Protein 2W43 (pdb70)

CATH classification: 3.40.50.1000 (+1 more: 1.10.150.240)

Radius of gyration: 22.73 Å; Cα contacts (8 Å, |Δi|>4): 755; chains: 2; bounding box: 40×70×46 Å

B-factor: mean 22.48, std 9.91, range [8.39, 70.78]

Organism: Sulfurisphaera tokodaii (strain DSM 16993 / JCM 10545 / NBRC 100140 / 7) (NCBI:txid273063)

InterPro domains:
  IPR006328 L-2-Haloacid dehalogenase [TIGR01428] (3-173)
  IPR006328 L-2-Haloacid dehalogenase [cd02588] (3-195)
  IPR006439 HAD hydrolase, subfamily IA [PR00413] (1-12)
  IPR006439 HAD hydrolase, subfamily IA [PR00413] (115-131)
  IPR006439 HAD hydrolase, subfamily IA [PR00413] (158-171)
  IPR006439 HAD hydrolase, subfamily IA [TIGR01493] (16-161)
  IPR006439 HAD hydrolase, subfamily IA [TIGR01549] (5-163)
  IPR023198 Phosphoglycolate phosphatase-like, domain 2 [G3DSA:1.10.150.240] (20-71)
  IPR023214 HAD superfamily [G3DSA:3.40.50.1000] (72-192)
  IPR036412 HAD-like superfamily [SSF56784] (4-197)
  IPR041492 Haloacid dehalogenase-like hydrolase [PF13419] (6-169)
  IPR051540 S-2-haloalkanoic acid dehalogenase [PTHR43316] (3-197)

Structure (mmCIF, N/CA/C/O backbone):
data_2W43
#
_entry.id   2W43
#
_cell.length_a   69.796
_cell.length_b   71.889
_cell.length_c   85.601
_cell.angle_alpha   90.00
_cell.angle_beta   90.00
_cell.angle_gamma   90.00
#
_symmetry.space_group_name_H-M   'P 21 21 21'
#
loop_
_entity.id
_entity.type
_entity.pdbx_description
1 polymer 'HYPOTHETICAL 2-HALOALKANOIC ACID DEHALOGENASE'
2 non-polymer 'PHOSPHATE ION'
3 non-polymer '2-(N-MORPHOLINO)-ETHANESULFONIC ACID'
4 water water
#
loop_
_atom_site.group_PDB
_atom_site.id
_atom_site.type_symbol
_atom_site.label_atom_id
_atom_site.label_alt_id
_atom_site.label_comp_id
_atom_site.label_asym_id
_atom_site.label_entity_id
_atom_site.label_seq_id
_atom_site.pdbx_PDB_ins_code
_atom_site.Cartn_x
_atom_site.Cartn_y
_atom_site.Cartn_z
_atom_site.occupancy
_atom_site.B_iso_or_equiv
_atom_site.auth_seq_id
_atom_site.auth_comp_id
_atom_site.auth_asym_id
_atom_site.auth_atom_id
_atom_site.pdbx_PDB_model_num
ATOM 1 N N . MET A 1 1 ? -9.273 -26.608 -19.063 1.00 36.37 1 MET A N 1
ATOM 2 C CA A MET A 1 1 ? -9.472 -26.236 -17.646 0.50 35.88 1 MET A CA 1
ATOM 3 C CA B MET A 1 1 ? -9.480 -26.244 -17.654 0.50 35.76 1 MET A CA 1
ATOM 4 C C . MET A 1 1 ? -9.947 -24.789 -17.589 1.00 34.27 1 MET A C 1
ATOM 5 O O . MET A 1 1 ? -9.360 -23.903 -18.217 1.00 34.25 1 MET A O 1
ATOM 14 N N . ILE A 1 2 ? -11.016 -24.555 -16.841 1.00 27.56 2 ILE A N 1
ATOM 15 C CA . ILE A 1 2 ? -11.570 -23.219 -16.729 1.00 22.36 2 ILE A CA 1
ATOM 16 C C . ILE A 1 2 ? -11.812 -22.946 -15.267 1.00 20.43 2 ILE A C 1
ATOM 17 O O . ILE A 1 2 ? -12.376 -23.785 -14.557 1.00 19.89 2 ILE A O 1
ATOM 22 N N . ILE A 1 3 ? -11.343 -21.774 -14.833 1.00 16.25 3 ILE A N 1
ATOM 23 C CA . ILE A 1 3 ? -11.495 -21.338 -13.453 1.00 14.84 3 ILE A CA 1
ATOM 24 C C . ILE A 1 3 ? -12.473 -20.171 -13.442 1.00 15.48 3 ILE A C 1
ATOM 25 O O . ILE A 1 3 ? -12.294 -19.191 -14.182 1.00 16.75 3 ILE A O 1
ATOM 30 N N . LEU A 1 4 ? -13.506 -20.300 -12.617 1.00 14.57 4 LEU A N 1
ATOM 31 C CA . LEU A 1 4 ? -14.542 -19.286 -12.497 1.00 14.94 4 LEU A CA 1
ATOM 32 C C . LEU A 1 4 ? -14.572 -18.744 -11.077 1.00 16.15 4 LEU A C 1
ATOM 33 O O . LEU A 1 4 ? -14.621 -19.517 -10.130 1.00 16.66 4 LEU A O 1
ATOM 38 N N . ALA A 1 5 ? -14.553 -17.423 -10.939 1.00 10.82 5 ALA A N 1
ATOM 39 C CA . ALA A 1 5 ? -14.704 -16.803 -9.626 1.00 12.40 5 ALA A CA 1
ATOM 40 C C . ALA A 1 5 ? -15.993 -16.005 -9.666 1.00 14.19 5 ALA A C 1
ATOM 41 O O . ALA A 1 5 ? -16.103 -15.021 -10.412 1.00 15.35 5 ALA A O 1
ATOM 43 N N . PHE A 1 6 ? -16.965 -16.433 -8.872 1.00 12.25 6 PHE A N 1
ATOM 44 C CA . PHE A 1 6 ? -18.291 -15.829 -8.868 1.00 12.52 6 PHE A CA 1
ATOM 45 C C . PHE A 1 6 ? -18.399 -14.712 -7.872 1.00 13.54 6 PHE A C 1
ATOM 46 O O . PHE A 1 6 ? -18.113 -14.902 -6.701 1.00 12.45 6 PHE A O 1
ATOM 54 N N . ASP A 1 7 ? -18.818 -13.542 -8.348 1.00 11.70 7 ASP A N 1
ATOM 55 C CA . ASP A 1 7 ? -19.348 -12.499 -7.464 1.00 13.13 7 ASP A CA 1
ATOM 56 C C . ASP A 1 7 ? -20.585 -13.095 -6.752 1.00 13.58 7 ASP A C 1
ATOM 57 O O . ASP A 1 7 ? -21.223 -14.014 -7.283 1.00 14.54 7 ASP A O 1
ATOM 62 N N . ILE A 1 8 ? -20.933 -12.568 -5.578 1.00 12.60 8 ILE A N 1
ATOM 63 C CA . ILE A 1 8 ? -22.014 -13.161 -4.798 1.00 11.87 8 ILE A CA 1
ATOM 64 C C . ILE A 1 8 ? -23.262 -12.288 -4.733 1.00 12.81 8 ILE A C 1
ATOM 65 O O . ILE A 1 8 ? -24.320 -12.690 -5.224 1.00 14.02 8 ILE A O 1
ATOM 70 N N . PHE A 1 9 ? -23.167 -11.108 -4.121 1.00 12.66 9 PHE A N 1
ATOM 71 C CA . PHE A 1 9 ? -24.355 -10.288 -3.923 1.00 12.45 9 PHE A CA 1
ATOM 72 C C . PHE A 1 9 ? -24.774 -9.614 -5.244 1.00 13.52 9 PHE A C 1
ATOM 73 O O . PHE A 1 9 ? -24.082 -8.739 -5.759 1.00 16.43 9 PHE A O 1
ATOM 81 N N . GLY A 1 10 ? -25.930 -10.031 -5.760 1.00 14.34 10 GLY A N 1
ATOM 82 C CA . GLY A 1 10 ? -26.475 -9.525 -7.014 1.00 15.87 10 GLY A CA 1
ATOM 83 C C . GLY A 1 10 ? -26.159 -10.399 -8.206 1.00 17.01 10 GLY A C 1
ATOM 84 O O . GLY A 1 10 ? -26.671 -10.147 -9.313 1.00 17.90 10 GLY A O 1
ATOM 85 N N . THR A 1 11 ? -25.312 -11.412 -7.990 1.00 13.11 11 THR A N 1
ATOM 86 C CA . THR A 1 11 ? -24.943 -12.355 -9.043 1.00 12.40 11 THR A CA 1
ATOM 87 C C . THR A 1 11 ? -25.483 -13.734 -8.735 1.00 14.84 11 THR A C 1
ATOM 88 O O . THR A 1 11 ? -26.209 -14.309 -9.555 1.00 14.94 11 THR A O 1
ATOM 92 N N . VAL A 1 12 ? -25.130 -14.260 -7.565 1.00 11.24 12 VAL A N 1
ATOM 93 C CA . VAL A 1 12 ? -25.681 -15.549 -7.096 1.00 12.14 12 VAL A CA 1
ATOM 94 C C . VAL A 1 12 ? -26.938 -15.262 -6.269 1.00 15.95 12 VAL A C 1
ATOM 95 O O . VAL A 1 12 ? -27.985 -15.894 -6.466 1.00 13.84 12 VAL A O 1
ATOM 99 N N . LEU A 1 13 ? -26.821 -14.313 -5.334 1.00 12.85 13 LEU A N 1
ATOM 100 C CA . LEU A 1 13 ? -27.957 -13.926 -4.484 1.00 13.68 13 LEU A CA 1
ATOM 101 C C . LEU A 1 13 ? -28.725 -12.742 -5.042 1.00 15.22 13 LEU A C 1
ATOM 102 O O . LEU A 1 13 ? -28.133 -11.750 -5.493 1.00 16.11 13 LEU A O 1
ATOM 107 N N . ASP A 1 14 ? -30.056 -12.831 -4.980 1.00 14.00 14 ASP A N 1
ATOM 108 C CA . ASP A 1 14 ? -30.897 -11.776 -5.523 1.00 15.33 14 ASP A CA 1
ATOM 109 C C . ASP A 1 14 ? -31.139 -10.741 -4.431 1.00 15.84 14 ASP A C 1
ATOM 110 O O . ASP A 1 14 ? -31.720 -11.066 -3.408 1.00 15.79 14 ASP A O 1
ATOM 115 N N . THR A 1 15 ? -30.692 -9.506 -4.638 1.00 14.42 15 THR A N 1
ATOM 116 C CA . THR A 1 15 ? -30.811 -8.519 -3.565 1.00 16.42 15 THR A CA 1
ATOM 117 C C . THR A 1 15 ? -32.076 -7.684 -3.699 1.00 17.72 15 THR A C 1
ATOM 118 O O . THR A 1 15 ? -32.237 -6.687 -3.003 1.00 17.17 15 THR A O 1
ATOM 122 N N . SER A 1 16 ? -32.977 -8.085 -4.596 1.00 17.70 16 SER A N 1
ATOM 123 C CA A SER A 1 16 ? -34.188 -7.291 -4.820 0.50 19.17 16 SER A CA 1
ATOM 124 C CA B SER A 1 16 ? -34.227 -7.341 -4.821 0.50 18.67 16 SER A CA 1
ATOM 125 C C . SER A 1 16 ? -35.109 -7.232 -3.602 1.00 18.36 16 SER A C 1
ATOM 126 O O . SER A 1 16 ? -35.951 -6.333 -3.520 1.00 21.43 16 SER A O 1
ATOM 131 N N . THR A 1 17 ? -34.947 -8.176 -2.669 1.00 15.66 17 THR A N 1
ATOM 132 C CA . THR A 1 17 ? -35.800 -8.298 -1.490 1.00 17.34 17 THR A CA 1
ATOM 133 C C . THR A 1 17 ? -35.414 -7.385 -0.298 1.00 16.21 17 THR A C 1
ATOM 134 O O . THR A 1 17 ? -36.124 -7.330 0.720 1.00 18.98 17 THR A O 1
ATOM 138 N N . VAL A 1 18 ? -34.302 -6.666 -0.431 1.00 13.63 18 VAL A N 1
ATOM 139 C CA . VAL A 1 18 ? -33.938 -5.642 0.570 1.00 14.12 18 VAL A CA 1
ATOM 140 C C . VAL A 1 18 ? -34.102 -4.233 0.014 1.00 15.82 18 VAL A C 1
ATOM 141 O O . VAL A 1 18 ? -34.332 -4.040 -1.196 1.00 17.03 18 VAL A O 1
ATOM 145 N N . ILE A 1 19 ? -33.989 -3.236 0.884 1.00 14.34 19 ILE A N 1
ATOM 146 C CA . ILE A 1 19 ? -34.266 -1.845 0.474 1.00 13.04 19 ILE A CA 1
ATOM 147 C C . ILE A 1 19 ? -33.168 -1.422 -0.508 1.00 14.71 19 ILE A C 1
ATOM 148 O O . ILE A 1 19 ? -31.970 -1.452 -0.188 1.00 15.45 19 ILE A O 1
ATOM 153 N N . GLN A 1 20 ? -33.558 -1.044 -1.722 1.00 15.57 20 GLN A N 1
ATOM 154 C CA A GLN A 1 20 ? -32.557 -0.734 -2.741 0.70 15.04 20 GLN A CA 1
ATOM 155 C CA B GLN A 1 20 ? -32.568 -0.725 -2.767 0.30 14.88 20 GLN A CA 1
ATOM 156 C C . GLN A 1 20 ? -31.647 0.408 -2.346 1.00 15.24 20 GLN A C 1
ATOM 157 O O . GLN A 1 20 ? -30.445 0.370 -2.632 1.00 18.06 20 GLN A O 1
ATOM 168 N N . GLU A 1 21 ? -32.195 1.410 -1.670 1.00 15.33 21 GLU A N 1
ATOM 169 C CA . GLU A 1 21 ? -31.368 2.559 -1.257 1.00 15.64 21 GLU A CA 1
ATOM 170 C C . GLU A 1 21 ? -30.270 2.125 -0.294 1.00 15.17 21 GLU A C 1
ATOM 171 O O . GLU A 1 21 ? -29.188 2.714 -0.272 1.00 15.75 21 GLU A O 1
ATOM 177 N N . PHE A 1 22 ? -30.569 1.107 0.513 1.00 15.36 22 PHE A N 1
ATOM 178 C CA . PHE A 1 22 ? -29.582 0.514 1.426 1.00 14.39 22 PHE A CA 1
ATOM 179 C C . PHE A 1 22 ? -28.531 -0.265 0.620 1.00 15.25 22 PHE A C 1
ATOM 180 O O . PHE A 1 22 ? -27.332 -0.124 0.858 1.00 13.94 22 PHE A O 1
ATOM 188 N N . ARG A 1 23 ? -28.958 -1.105 -0.318 1.00 13.96 23 ARG A N 1
ATOM 189 C CA . ARG A 1 23 ? -27.946 -1.790 -1.153 1.00 15.30 23 ARG A CA 1
ATOM 190 C C . ARG A 1 23 ? -27.022 -0.780 -1.876 1.00 15.69 23 ARG A C 1
ATOM 191 O O . ARG A 1 23 ? -25.773 -0.953 -1.913 1.00 15.05 23 ARG A O 1
ATOM 199 N N . ASN A 1 24 ? -27.601 0.288 -2.412 1.00 16.44 24 ASN A N 1
ATOM 200 C CA . ASN A 1 24 ? -26.765 1.323 -3.039 1.00 15.94 24 ASN A CA 1
ATOM 201 C C . ASN A 1 24 ? -25.793 2.002 -2.068 1.00 15.49 24 ASN A C 1
ATOM 202 O O . ASN A 1 24 ? -24.612 2.230 -2.401 1.00 16.02 24 ASN A O 1
ATOM 207 N N . LYS A 1 25 ? -26.261 2.327 -0.872 1.00 14.08 25 LYS A N 1
ATOM 208 C CA . LYS A 1 25 ? -25.419 3.036 0.100 1.00 13.31 25 LYS A CA 1
ATOM 209 C C . LYS A 1 25 ? -24.289 2.111 0.589 1.00 14.51 25 LYS A C 1
ATOM 210 O O . LYS A 1 25 ? -23.158 2.555 0.817 1.00 14.46 25 LYS A O 1
ATOM 216 N N . GLN A 1 26 ? -24.612 0.822 0.763 1.00 12.79 26 GLN A N 1
ATOM 217 C CA . GLN A 1 26 ? -23.615 -0.188 1.192 1.00 11.83 26 GLN A CA 1
ATOM 218 C C . GLN A 1 26 ? -22.486 -0.249 0.167 1.00 12.72 26 GLN A C 1
ATOM 219 O O . GLN A 1 26 ? -21.301 -0.168 0.510 1.00 14.00 26 GLN A O 1
ATOM 225 N N . LEU A 1 27 ? -22.856 -0.304 -1.113 1.00 12.09 27 LEU A N 1
ATOM 226 C CA A LEU A 1 27 ? -21.863 -0.354 -2.172 0.60 13.89 27 LEU A CA 1
ATOM 227 C CA B LEU A 1 27 ? -21.841 -0.356 -2.170 0.40 13.25 27 LEU A CA 1
ATOM 228 C C . LEU A 1 27 ? -21.032 0.920 -2.201 1.00 13.12 27 LEU A C 1
ATOM 229 O O . LEU A 1 27 ? -19.783 0.889 -2.235 1.00 13.91 27 LEU A O 1
ATOM 238 N N A GLU A 1 28 ? -21.712 2.062 -2.198 0.50 13.48 28 GLU A N 1
ATOM 239 N N B GLU A 1 28 ? -21.730 2.049 -2.192 0.50 13.32 28 GLU A N 1
ATOM 240 C CA A GLU A 1 28 ? -20.992 3.345 -2.200 0.50 14.18 28 GLU A CA 1
ATOM 241 C CA B GLU A 1 28 ? -21.034 3.333 -2.184 0.50 14.46 28 GLU A CA 1
ATOM 242 C C A GLU A 1 28 ? -19.984 3.457 -1.051 0.50 13.85 28 GLU A C 1
ATOM 243 C C B GLU A 1 28 ? -19.987 3.412 -1.070 0.50 13.79 28 GLU A C 1
ATOM 244 O O A GLU A 1 28 ? -18.874 3.972 -1.236 0.50 15.82 28 GLU A O 1
ATOM 245 O O B GLU A 1 28 ? -18.856 3.858 -1.300 0.50 15.57 28 GLU A O 1
ATOM 256 N N . TYR A 1 29 ? -20.358 2.971 0.131 1.00 13.99 29 TYR A N 1
ATOM 257 C CA . TYR A 1 29 ? -19.480 3.080 1.267 1.00 14.62 29 TYR A CA 1
ATOM 258 C C . TYR A 1 29 ? -18.244 2.206 1.026 1.00 14.72 29 TYR A C 1
ATOM 259 O O . TYR A 1 29 ? -17.132 2.613 1.365 1.00 15.35 29 TYR A O 1
ATOM 268 N N . THR A 1 30 ? -18.420 1.007 0.453 1.00 13.68 30 THR A N 1
ATOM 269 C CA . THR A 1 30 ? -17.204 0.181 0.149 1.00 12.91 30 THR A CA 1
ATOM 270 C C . THR A 1 30 ? -16.221 0.981 -0.726 1.00 11.61 30 THR A C 1
ATOM 271 O O . THR A 1 30 ? -14.983 0.938 -0.528 1.00 14.00 30 THR A O 1
ATOM 275 N N . TRP A 1 31 ? -16.757 1.716 -1.695 1.00 12.49 31 TRP A N 1
ATOM 276 C CA . TRP A 1 31 ? -15.916 2.497 -2.607 1.00 11.74 31 TRP A CA 1
ATOM 277 C C . TRP A 1 31 ? -15.227 3.666 -1.894 1.00 12.50 31 TRP A C 1
ATOM 278 O O . TRP A 1 31 ? -14.022 3.911 -2.065 1.00 12.70 31 TRP A O 1
ATOM 289 N N . LEU A 1 32 ? -16.002 4.414 -1.114 1.00 12.04 32 LEU A N 1
ATOM 290 C CA . LEU A 1 32 ? -15.451 5.592 -0.445 1.00 11.18 32 LEU A CA 1
ATOM 291 C C . LEU A 1 32 ? -14.388 5.184 0.565 1.00 12.33 32 LEU A C 1
ATOM 292 O O . LEU A 1 32 ? -13.333 5.815 0.640 1.00 15.55 32 LEU A O 1
ATOM 297 N N . LEU A 1 33 ? -14.635 4.103 1.306 1.00 12.51 33 LEU A N 1
ATOM 298 C CA . LEU A 1 33 ? -13.607 3.617 2.239 1.00 14.99 33 LEU A CA 1
ATOM 299 C C . LEU A 1 33 ? -12.326 3.289 1.503 1.00 15.49 33 LEU A C 1
ATOM 300 O O . LEU A 1 33 ? -11.225 3.646 1.934 1.00 15.41 33 LEU A O 1
ATOM 305 N N . THR A 1 34 ? -12.468 2.570 0.399 1.00 14.41 34 THR A N 1
ATOM 306 C CA . THR A 1 34 ? -11.310 2.148 -0.387 1.00 14.10 34 THR A CA 1
ATOM 307 C C . THR A 1 34 ? -10.495 3.355 -0.863 1.00 16.09 34 THR A C 1
ATOM 308 O O . THR A 1 34 ? -9.266 3.358 -0.769 1.00 17.31 34 THR A O 1
ATOM 312 N N . ILE A 1 35 ? -11.182 4.370 -1.388 1.00 12.76 35 ILE A N 1
ATOM 313 C CA . ILE A 1 35 ? -10.492 5.581 -1.865 1.00 13.68 35 ILE A CA 1
ATOM 314 C C . ILE A 1 35 ? -9.796 6.287 -0.701 1.00 15.99 35 ILE A C 1
ATOM 315 O O . ILE A 1 35 ? -8.645 6.759 -0.846 1.00 16.58 35 ILE A O 1
ATOM 320 N N . MET A 1 36 ? -10.477 6.370 0.446 1.00 14.47 36 MET A N 1
ATOM 321 C CA . MET A 1 36 ? -9.901 7.030 1.619 1.00 15.13 36 MET A CA 1
ATOM 322 C C . MET A 1 36 ? -8.725 6.284 2.257 1.00 18.33 36 MET A C 1
ATOM 323 O O . MET A 1 36 ? -8.025 6.839 3.105 1.00 18.60 36 MET A O 1
ATOM 328 N N . GLY A 1 37 ? -8.542 5.016 1.875 1.00 17.18 37 GLY A N 1
ATOM 329 C CA . GLY A 1 37 ? -7.468 4.203 2.465 1.00 18.01 37 GLY A CA 1
ATOM 330 C C . GLY A 1 37 ? -7.843 3.695 3.835 1.00 19.01 37 GLY A C 1
ATOM 331 O O . GLY A 1 37 ? -6.963 3.378 4.658 1.00 21.20 37 GLY A O 1
ATOM 332 N N . LYS A 1 38 ? -9.150 3.567 4.062 1.00 18.50 38 LYS A N 1
ATOM 333 C CA . LYS A 1 38 ? -9.697 3.167 5.342 1.00 17.25 38 LYS A CA 1
ATOM 334 C C . LYS A 1 38 ? -10.429 1.833 5.177 1.00 17.96 38 LYS A C 1
ATOM 335 O O . LYS A 1 38 ? -10.913 1.500 4.081 1.00 17.27 38 LYS A O 1
ATOM 341 N N . TYR A 1 39 ? -10.508 1.088 6.269 1.00 16.91 39 TYR A N 1
ATOM 342 C CA . TYR A 1 39 ? -11.126 -0.224 6.208 1.00 17.73 39 TYR A CA 1
ATOM 343 C C . TYR A 1 39 ? -12.106 -0.446 7.342 1.00 17.00 39 TYR A C 1
ATOM 344 O O . TYR A 1 39 ? -11.790 -0.169 8.519 1.00 17.58 39 TYR A O 1
ATOM 353 N N . VAL A 1 40 ? -13.299 -0.937 6.969 1.00 14.71 40 VAL A N 1
ATOM 354 C CA . VAL A 1 40 ? -14.343 -1.349 7.877 1.00 14.97 40 VAL A CA 1
ATOM 355 C C . VAL A 1 40 ? -14.824 -2.700 7.336 1.00 14.25 40 VAL A C 1
ATOM 356 O O . VAL A 1 40 ? -14.975 -2.827 6.109 1.00 15.28 40 VAL A O 1
ATOM 360 N N . GLU A 1 41 ? -15.024 -3.701 8.198 1.00 13.83 41 GLU A N 1
ATOM 361 C CA A GLU A 1 41 ? -15.489 -5.022 7.721 0.50 14.95 41 GLU A CA 1
ATOM 362 C CA B GLU A 1 41 ? -15.503 -5.020 7.734 0.50 15.04 41 GLU A CA 1
ATOM 363 C C . GLU A 1 41 ? -16.860 -4.895 7.063 1.00 14.14 41 GLU A C 1
ATOM 364 O O . GLU A 1 41 ? -17.670 -4.027 7.424 1.00 15.05 41 GLU A O 1
ATOM 375 N N . PHE A 1 42 ? -17.133 -5.784 6.107 1.00 13.11 42 PHE A N 1
ATOM 376 C CA . PHE A 1 42 ? -18.368 -5.694 5.334 1.00 10.99 42 PHE A CA 1
ATOM 377 C C . PHE A 1 42 ? -19.626 -5.796 6.201 1.00 12.84 42 PHE A C 1
ATOM 378 O O . PHE A 1 42 ? -20.599 -5.058 5.958 1.00 13.48 42 PHE A O 1
ATOM 386 N N . GLU A 1 43 ? -19.606 -6.660 7.224 1.00 12.28 43 GLU A N 1
ATOM 387 C CA . GLU A 1 43 ? -20.787 -6.784 8.103 1.00 13.28 43 GLU A CA 1
ATOM 388 C C . GLU A 1 43 ? -21.117 -5.430 8.751 1.00 12.94 43 GLU A C 1
ATOM 389 O O . GLU A 1 43 ? -22.287 -5.067 8.927 1.00 15.35 43 GLU A O 1
ATOM 395 N N . GLU A 1 44 ? -20.073 -4.709 9.120 1.00 13.95 44 GLU A N 1
ATOM 396 C CA . GLU A 1 44 ? -20.265 -3.428 9.793 1.00 15.40 44 GLU A CA 1
ATOM 397 C C . GLU A 1 44 ? -20.713 -2.350 8.801 1.00 13.73 44 GLU A C 1
ATOM 398 O O . GLU A 1 44 ? -21.595 -1.543 9.109 1.00 15.67 44 GLU A O 1
ATOM 404 N N . ILE A 1 45 ? -20.165 -2.356 7.592 1.00 14.09 45 ILE A N 1
ATOM 405 C CA . ILE A 1 45 ? -20.677 -1.484 6.548 1.00 12.81 45 ILE A CA 1
ATOM 406 C C . ILE A 1 45 ? -22.171 -1.712 6.368 1.00 12.64 45 ILE A C 1
ATOM 407 O O . ILE A 1 45 ? -22.939 -0.757 6.250 1.00 13.64 45 ILE A O 1
ATOM 412 N N . THR A 1 46 ? -22.567 -2.987 6.299 1.00 11.44 46 THR A N 1
ATOM 413 C CA . THR A 1 46 ? -23.978 -3.326 6.123 1.00 12.61 46 THR A CA 1
ATOM 414 C C . THR A 1 46 ? -24.832 -2.710 7.231 1.00 13.94 46 THR A C 1
ATOM 415 O O . THR A 1 46 ? -25.849 -2.069 6.956 1.00 14.33 46 THR A O 1
ATOM 419 N N . LYS A 1 47 ? -24.435 -2.919 8.479 1.00 11.85 47 LYS A N 1
ATOM 420 C CA . LYS A 1 47 ? -25.197 -2.370 9.605 1.00 13.10 47 LYS A CA 1
ATOM 421 C C . LYS A 1 47 ? -25.271 -0.859 9.597 1.00 13.88 47 LYS A C 1
ATOM 422 O O . LYS A 1 47 ? -26.339 -0.280 9.848 1.00 15.56 47 LYS A O 1
ATOM 428 N N . ILE A 1 48 ? -24.141 -0.224 9.312 1.00 12.54 48 ILE A N 1
ATOM 429 C CA . ILE A 1 48 ? -24.048 1.232 9.379 1.00 13.89 48 ILE A CA 1
ATOM 430 C C . ILE A 1 48 ? -24.915 1.849 8.279 1.00 12.69 48 ILE A C 1
ATOM 431 O O . ILE A 1 48 ? -25.688 2.813 8.529 1.00 15.19 48 ILE A O 1
ATOM 436 N N . THR A 1 49 ? -24.817 1.298 7.079 1.00 11.86 49 THR A N 1
ATOM 437 C CA . THR A 1 49 ? -25.545 1.877 5.950 1.00 12.88 49 THR A CA 1
ATOM 438 C C . THR A 1 49 ? -27.052 1.605 6.046 1.00 13.73 49 THR A C 1
ATOM 439 O O . THR A 1 49 ? -27.865 2.494 5.762 1.00 14.05 49 THR A O 1
ATOM 443 N N . LEU A 1 50 ? -27.436 0.398 6.460 1.00 13.58 50 LEU A N 1
ATOM 444 C CA . LEU A 1 50 ? -28.848 0.119 6.697 1.00 11.90 50 LEU A CA 1
ATOM 445 C C . LEU A 1 50 ? -29.433 1.060 7.737 1.00 12.94 50 LEU A C 1
ATOM 446 O O . LEU A 1 50 ? -30.520 1.640 7.534 1.00 14.24 50 LEU A O 1
ATOM 451 N N . ARG A 1 51 ? -28.708 1.243 8.844 1.00 12.07 51 ARG A N 1
ATOM 452 C CA . ARG A 1 51 ? -29.241 2.103 9.900 1.00 12.90 51 ARG A CA 1
ATOM 453 C C . ARG A 1 51 ? -29.426 3.545 9.388 1.00 13.37 51 ARG A C 1
ATOM 454 O O . ARG A 1 51 ? -30.463 4.186 9.655 1.00 15.01 51 ARG A O 1
ATOM 462 N N . TYR A 1 52 ? -28.442 4.048 8.636 1.00 12.53 52 TYR A N 1
ATOM 463 C CA . TYR A 1 52 ? -28.538 5.417 8.107 1.00 13.95 52 TYR A CA 1
ATOM 464 C C . TYR A 1 52 ? -29.779 5.566 7.228 1.00 13.59 52 TYR A C 1
ATOM 465 O O . TYR A 1 52 ? -30.578 6.501 7.386 1.00 12.98 52 TYR A O 1
ATOM 474 N N . ILE A 1 53 ? -29.952 4.629 6.298 1.00 11.57 53 ILE A N 1
ATOM 475 C CA . ILE A 1 53 ? -31.059 4.738 5.362 1.00 12.76 53 ILE A CA 1
ATOM 476 C C . ILE A 1 53 ? -32.387 4.677 6.116 1.00 12.50 53 ILE A C 1
ATOM 477 O O . ILE A 1 53 ? -33.298 5.445 5.839 1.00 14.01 53 ILE A O 1
ATOM 482 N N . LEU A 1 54 ? -32.507 3.743 7.048 1.00 11.42 54 LEU A N 1
ATOM 483 C CA . LEU A 1 54 ? -33.740 3.671 7.832 1.00 13.14 54 LEU A CA 1
ATOM 484 C C . LEU A 1 54 ? -34.009 4.929 8.641 1.00 13.39 54 LEU A C 1
ATOM 485 O O . LEU A 1 54 ? -35.144 5.395 8.670 1.00 15.50 54 LEU A O 1
ATOM 490 N N . LYS A 1 55 ? -32.987 5.469 9.306 1.00 12.89 55 LYS A N 1
ATOM 491 C CA . LYS A 1 55 ? -33.158 6.728 10.043 1.00 12.49 55 LYS A CA 1
ATOM 492 C C . LYS A 1 55 ? -33.669 7.846 9.137 1.00 13.66 55 LYS A C 1
ATOM 493 O O . LYS A 1 55 ? -34.561 8.608 9.542 1.00 15.54 55 LYS A O 1
ATOM 499 N N . VAL A 1 56 ? -33.118 7.966 7.925 1.00 12.14 56 VAL A N 1
ATOM 500 C CA . VAL A 1 56 ? -33.569 9.041 7.019 1.00 13.03 56 VAL A CA 1
ATOM 501 C C . VAL A 1 56 ? -35.076 8.968 6.797 1.00 13.56 56 VAL A C 1
ATOM 502 O O . VAL A 1 56 ? -35.777 9.995 6.815 1.00 14.13 56 VAL A O 1
ATOM 506 N N . ARG A 1 57 ? -35.578 7.750 6.594 1.00 13.98 57 ARG A N 1
ATOM 507 C CA . ARG A 1 57 ? -37.006 7.541 6.280 1.00 13.88 57 ARG A CA 1
ATOM 508 C C . ARG A 1 57 ? -37.893 7.277 7.517 1.00 14.60 57 ARG A C 1
ATOM 509 O O . ARG A 1 57 ? -39.035 6.835 7.396 1.00 12.09 57 ARG A O 1
ATOM 517 N N . GLY A 1 58 ? -37.371 7.580 8.697 1.00 13.65 58 GLY A N 1
ATOM 518 C CA . GLY A 1 58 ? -38.193 7.505 9.915 1.00 13.91 58 GLY A CA 1
ATOM 519 C C . GLY A 1 58 ? -38.516 6.083 10.318 1.00 16.64 58 GLY A C 1
ATOM 520 O O . GLY A 1 58 ? -39.552 5.825 10.953 1.00 16.77 58 GLY A O 1
ATOM 521 N N . GLU A 1 59 ? -37.604 5.153 10.002 1.00 13.33 59 GLU A N 1
ATOM 522 C CA . GLU A 1 59 ? -37.891 3.708 10.215 1.00 14.41 59 GLU A CA 1
ATOM 523 C C . GLU A 1 59 ? -36.762 2.957 10.946 1.00 13.27 59 GLU A C 1
ATOM 524 O O . GLU A 1 59 ? -36.565 1.740 10.744 1.00 13.77 59 GLU A O 1
ATOM 530 N N . GLU A 1 60 ? -36.067 3.649 11.845 1.00 13.80 60 GLU A N 1
ATOM 531 C CA . GLU A 1 60 ? -34.935 3.019 12.545 1.00 14.76 60 GLU A CA 1
ATOM 532 C C . GLU A 1 60 ? -35.411 1.814 13.354 1.00 13.92 60 GLU A C 1
ATOM 533 O O . GLU A 1 60 ? -34.647 0.850 13.512 1.00 14.81 60 GLU A O 1
ATOM 539 N N . SER A 1 61 ? -36.674 1.845 13.795 1.00 14.17 61 SER A N 1
ATOM 540 C CA . SER A 1 61 ? -37.246 0.719 14.550 1.00 17.05 61 SER A CA 1
ATOM 541 C C . SER A 1 61 ? -37.261 -0.591 13.745 1.00 17.99 61 SER A C 1
ATOM 542 O O . SER A 1 61 ? -37.365 -1.678 14.341 1.00 22.42 61 SER A O 1
ATOM 545 N N . LYS A 1 62 ? -37.165 -0.497 12.416 1.00 14.72 62 LYS A N 1
ATOM 546 C CA . LYS A 1 62 ? -37.228 -1.692 11.575 1.00 17.13 62 LYS A CA 1
ATOM 547 C C . LYS A 1 62 ? -35.879 -2.342 11.343 1.00 15.48 62 LYS A C 1
ATOM 548 O O . LYS A 1 62 ? -35.781 -3.292 10.553 1.00 15.76 62 LYS A O 1
ATOM 554 N N . PHE A 1 63 ? -34.849 -1.829 12.003 1.00 15.04 63 PHE A N 1
ATOM 555 C CA . PHE A 1 63 ? -33.475 -2.299 11.756 1.00 13.76 63 PHE A CA 1
ATOM 556 C C . PHE A 1 63 ? -33.331 -3.824 11.835 1.00 14.19 63 PHE A C 1
ATOM 557 O O . PHE A 1 63 ? -32.815 -4.460 10.906 1.00 14.22 63 PHE A O 1
ATOM 565 N N . ASP A 1 64 ? -33.761 -4.422 12.948 1.00 14.66 64 ASP A N 1
ATOM 566 C CA . ASP A 1 64 ? -33.617 -5.892 13.054 1.00 14.68 64 ASP A CA 1
ATOM 567 C C . ASP A 1 64 ? -34.355 -6.654 11.945 1.00 14.37 64 ASP A C 1
ATOM 568 O O . ASP A 1 64 ? -33.805 -7.610 11.345 1.00 16.65 64 ASP A O 1
ATOM 573 N N . GLU A 1 65 ? -35.585 -6.224 11.660 1.00 14.78 65 GLU A N 1
ATOM 574 C CA . GLU A 1 65 ? -36.412 -6.823 10.625 1.00 16.20 65 GLU A CA 1
ATOM 575 C C . GLU A 1 65 ? -35.754 -6.738 9.259 1.00 16.57 65 GLU A C 1
ATOM 576 O O . GLU A 1 65 ? -35.752 -7.706 8.499 1.00 15.85 65 GLU A O 1
ATOM 582 N N . GLU A 1 66 ? -35.187 -5.574 8.951 1.00 14.63 66 GLU A N 1
ATOM 583 C CA . GLU A 1 66 ? -34.539 -5.391 7.643 1.00 15.39 66 GLU A CA 1
ATOM 584 C C . GLU A 1 66 ? -33.192 -6.120 7.555 1.00 16.12 66 GLU A C 1
ATOM 585 O O . GLU A 1 66 ? -32.828 -6.646 6.496 1.00 15.87 66 GLU A O 1
ATOM 591 N N . LEU A 1 67 ? -32.429 -6.136 8.645 1.00 13.60 67 LEU A N 1
ATOM 592 C CA . LEU A 1 67 ? -31.170 -6.873 8.634 1.00 15.19 67 LEU A CA 1
ATOM 593 C C . LEU A 1 67 ? -31.438 -8.366 8.470 1.00 15.51 67 LEU A C 1
ATOM 594 O O . LEU A 1 67 ? -30.687 -9.058 7.809 1.00 15.30 67 LEU A O 1
ATOM 599 N N . ASN A 1 68 ? -32.525 -8.856 9.062 1.00 14.26 68 ASN A N 1
ATOM 600 C CA . ASN A 1 68 ? -32.921 -10.249 8.887 1.00 15.58 68 ASN A CA 1
ATOM 601 C C . ASN A 1 68 ? -33.184 -10.584 7.435 1.00 17.42 68 ASN A C 1
ATOM 602 O O . ASN A 1 68 ? -32.877 -11.703 7.001 1.00 18.21 68 ASN A O 1
ATOM 607 N N . LYS A 1 69 ? -33.752 -9.642 6.681 1.00 13.34 69 LYS A N 1
ATOM 608 C CA . LYS A 1 69 ? -33.953 -9.889 5.222 1.00 13.74 69 LYS A CA 1
ATOM 609 C C . LYS A 1 69 ? -32.605 -10.033 4.522 1.00 15.17 69 LYS A C 1
ATOM 610 O O . LYS A 1 69 ? -32.466 -10.874 3.643 1.00 16.40 69 LYS A O 1
ATOM 616 N N . TRP A 1 70 ? -31.620 -9.224 4.909 1.00 12.97 70 TRP A N 1
ATOM 617 C CA . TRP A 1 70 ? -30.276 -9.362 4.345 1.00 14.72 70 TRP A CA 1
ATOM 618 C C . TRP A 1 70 ? -29.725 -10.749 4.674 1.00 15.47 70 TRP A C 1
ATOM 619 O O . TRP A 1 70 ? -29.178 -11.437 3.808 1.00 15.27 70 TRP A O 1
ATOM 630 N N . LYS A 1 71 ? -29.895 -11.172 5.918 1.00 15.58 71 LYS A N 1
ATOM 631 C CA . LYS A 1 71 ? -29.430 -12.496 6.323 1.00 15.02 71 LYS A CA 1
ATOM 632 C C . LYS A 1 71 ? -30.098 -13.612 5.502 1.00 19.03 71 LYS A C 1
ATOM 633 O O . LYS A 1 71 ? -29.476 -14.645 5.227 1.00 24.78 71 LYS A O 1
ATOM 639 N N . ASN A 1 72 ? -31.313 -13.346 5.040 1.00 15.46 72 ASN A N 1
ATOM 640 C CA A ASN A 1 72 ? -32.170 -14.351 4.414 0.50 16.23 72 ASN A CA 1
ATOM 641 C CA B ASN A 1 72 ? -32.129 -14.374 4.412 0.50 16.74 72 ASN A CA 1
ATOM 642 C C . ASN A 1 72 ? -32.292 -14.213 2.897 1.00 16.59 72 ASN A C 1
ATOM 643 O O . ASN A 1 72 ? -33.278 -14.640 2.299 1.00 16.63 72 ASN A O 1
ATOM 652 N N . LEU A 1 73 ? -31.281 -13.614 2.260 1.00 15.51 73 LEU A N 1
ATOM 653 C CA . LEU A 1 73 ? -31.307 -13.449 0.814 1.00 15.35 73 LEU A CA 1
ATOM 654 C C . LEU A 1 73 ? -31.462 -14.800 0.130 1.00 15.42 73 LEU A C 1
ATOM 655 O O . LEU A 1 73 ? -30.845 -15.766 0.556 1.00 15.55 73 LEU A O 1
ATOM 660 N N . LYS A 1 74 ? -32.267 -14.831 -0.937 1.00 14.11 74 LYS A N 1
ATOM 661 C CA . LYS A 1 74 ? -32.427 -16.052 -1.739 1.00 15.19 74 LYS A CA 1
ATOM 662 C C . LYS A 1 74 ? -31.629 -15.945 -3.025 1.00 15.57 74 LYS A C 1
ATOM 663 O O . LYS A 1 74 ? -31.510 -14.865 -3.597 1.00 17.00 74 LYS A O 1
ATOM 669 N N . ALA A 1 75 ? -31.111 -17.091 -3.485 1.00 14.86 75 ALA A N 1
ATOM 670 C CA . ALA A 1 75 ? -30.371 -17.152 -4.741 1.00 13.35 75 ALA A CA 1
ATOM 671 C C . ALA A 1 75 ? -31.331 -17.086 -5.918 1.00 14.87 75 ALA A C 1
ATOM 672 O O . ALA A 1 75 ? -32.499 -17.497 -5.816 1.00 16.79 75 ALA A O 1
ATOM 674 N N . TYR A 1 76 ? -30.836 -16.585 -7.036 1.00 13.81 76 TYR A N 1
ATOM 675 C CA . TYR A 1 76 ? -31.610 -16.637 -8.281 1.00 14.43 76 TYR A CA 1
ATOM 676 C C . TYR A 1 76 ? -31.891 -18.083 -8.661 1.00 16.26 76 TYR A C 1
ATOM 677 O O . TYR A 1 76 ? -31.073 -18.993 -8.420 1.00 16.39 76 TYR A O 1
ATOM 686 N N . GLU A 1 77 ? -33.036 -18.299 -9.307 1.00 16.26 77 GLU A N 1
ATOM 687 C CA . GLU A 1 77 ? -33.445 -19.654 -9.654 1.00 17.08 77 GLU A CA 1
ATOM 688 C C . GLU A 1 77 ? -32.383 -20.360 -10.502 1.00 15.96 77 GLU A C 1
ATOM 689 O O . GLU A 1 77 ? -32.111 -21.555 -10.314 1.00 16.43 77 GLU A O 1
ATOM 695 N N . ASP A 1 78 ? -31.760 -19.610 -11.415 1.00 15.78 78 ASP A N 1
ATOM 696 C CA . ASP A 1 78 ? -30.848 -20.222 -12.385 1.00 15.19 78 ASP A CA 1
ATOM 697 C C . ASP A 1 78 ? -29.529 -20.676 -11.731 1.00 14.71 78 ASP A C 1
ATOM 698 O O . ASP A 1 78 ? -28.725 -21.366 -12.350 1.00 13.56 78 ASP A O 1
ATOM 703 N N . THR A 1 79 ? -29.315 -20.306 -10.456 1.00 14.85 79 THR A N 1
ATOM 704 C CA . THR A 1 79 ? -28.068 -20.692 -9.791 1.00 16.11 79 THR A CA 1
ATOM 705 C C . THR A 1 79 ? -27.987 -22.195 -9.532 1.00 14.62 79 THR A C 1
ATOM 706 O O . THR A 1 79 ? -26.919 -22.711 -9.200 1.00 15.87 79 THR A O 1
ATOM 710 N N . LYS A 1 80 ? -29.101 -22.906 -9.737 1.00 16.28 80 LYS A N 1
ATOM 711 C CA . LYS A 1 80 ? -29.100 -24.385 -9.667 1.00 18.13 80 LYS A CA 1
ATOM 712 C C . LYS A 1 80 ? -28.064 -24.968 -10.623 1.00 15.49 80 LYS A C 1
ATOM 713 O O . LYS A 1 80 ? -27.528 -26.063 -10.377 1.00 18.08 80 LYS A O 1
ATOM 719 N N . TYR A 1 81 ? -27.754 -24.234 -11.702 1.00 14.30 81 TYR A N 1
ATOM 720 C CA . TYR A 1 81 ? -26.719 -24.694 -12.653 1.00 13.84 81 TYR A CA 1
ATOM 721 C C . TYR A 1 81 ? -25.309 -24.698 -12.086 1.00 12.30 81 TYR A C 1
ATOM 722 O O . TYR A 1 81 ? -24.379 -25.180 -12.752 1.00 14.84 81 TYR A O 1
ATOM 731 N N . LEU A 1 82 ? -25.114 -24.173 -10.865 1.00 12.30 82 LEU A N 1
ATOM 732 C CA . LEU A 1 82 ? -23.804 -24.275 -10.249 1.00 12.12 82 LEU A CA 1
ATOM 733 C C . LEU A 1 82 ? -23.455 -25.763 -10.070 1.00 12.61 82 LEU A C 1
ATOM 734 O O . LEU A 1 82 ? -22.280 -26.131 -10.023 1.00 15.99 82 LEU A O 1
ATOM 739 N N . LYS A 1 83 ? -24.485 -26.602 -9.996 1.00 14.26 83 LYS A N 1
ATOM 740 C CA . LYS A 1 83 ? -24.231 -28.049 -9.893 1.00 15.44 83 LYS A CA 1
ATOM 741 C C . LYS A 1 83 ? -23.498 -28.537 -11.133 1.00 16.03 83 LYS A C 1
ATOM 742 O O . LYS A 1 83 ? -22.370 -29.016 -11.056 1.00 17.50 83 LYS A O 1
ATOM 748 N N . GLU A 1 84 ? -24.131 -28.347 -12.289 1.00 16.09 84 GLU A N 1
ATOM 749 C CA . GLU A 1 84 ? -23.514 -28.759 -13.536 1.00 18.00 84 GLU A CA 1
ATOM 750 C C . GLU A 1 84 ? -22.232 -28.020 -13.837 1.00 15.99 84 GLU A C 1
ATOM 751 O O . GLU A 1 84 ? -21.284 -28.596 -14.347 1.00 17.71 84 GLU A O 1
ATOM 757 N N . ILE A 1 85 ? -22.193 -26.725 -13.532 1.00 13.92 85 ILE A N 1
ATOM 758 C CA . ILE A 1 85 ? -21.006 -25.948 -13.846 1.00 13.07 85 ILE A CA 1
ATOM 759 C C . ILE A 1 85 ? -19.798 -26.446 -13.054 1.00 14.84 85 ILE A C 1
ATOM 760 O O . ILE A 1 85 ? -18.685 -26.544 -13.592 1.00 16.04 85 ILE A O 1
ATOM 765 N N . SER A 1 86 ? -20.016 -26.780 -11.774 1.00 16.15 86 SER A N 1
ATOM 766 C CA . SER A 1 86 ? -18.898 -27.146 -10.903 1.00 16.84 86 SER A CA 1
ATOM 767 C C . SER A 1 86 ? -18.365 -28.536 -11.246 1.00 18.22 86 SER A C 1
ATOM 768 O O . SER A 1 86 ? -17.297 -28.900 -10.787 1.00 18.72 86 SER A O 1
ATOM 771 N N . GLU A 1 87 ? -19.104 -29.300 -12.056 1.00 17.56 87 GLU A N 1
ATOM 772 C CA . GLU A 1 87 ? -18.621 -30.616 -12.494 1.00 20.07 87 GLU A CA 1
ATOM 773 C C . GLU A 1 87 ? -17.617 -30.502 -13.631 1.00 21.88 87 GLU A C 1
ATOM 774 O O . GLU A 1 87 ? -16.822 -31.424 -13.869 1.00 24.30 87 GLU A O 1
ATOM 780 N N . ILE A 1 88 ? -17.608 -29.348 -14.297 1.00 19.47 88 ILE A N 1
ATOM 781 C CA . ILE A 1 88 ? -16.770 -29.156 -15.473 1.00 18.69 88 ILE A CA 1
ATOM 782 C C . ILE A 1 88 ? -15.861 -27.931 -15.418 1.00 20.10 88 ILE A C 1
ATOM 783 O O . ILE A 1 88 ? -15.049 -27.697 -16.330 1.00 21.35 88 ILE A O 1
ATOM 788 N N . ALA A 1 89 ? -15.970 -27.177 -14.331 1.00 18.38 89 ALA A N 1
ATOM 789 C CA . ALA A 1 89 ? -15.170 -25.985 -14.151 1.00 17.52 89 ALA A CA 1
ATOM 790 C C . ALA A 1 89 ? -14.793 -25.877 -12.677 1.00 16.84 89 ALA A C 1
ATOM 791 O O . ALA A 1 89 ? -15.460 -26.459 -11.821 1.00 17.07 89 ALA A O 1
ATOM 793 N N . GLU A 1 90 ? -13.716 -25.141 -12.402 1.00 16.50 90 GLU A N 1
ATOM 794 C CA A GLU A 1 90 ? -13.258 -24.909 -11.029 0.50 17.94 90 GLU A CA 1
ATOM 795 C CA B GLU A 1 90 ? -13.282 -24.934 -11.031 0.50 17.58 90 GLU A CA 1
ATOM 796 C C . GLU A 1 90 ? -14.012 -23.701 -10.511 1.00 18.04 90 GLU A C 1
ATOM 797 O O . GLU A 1 90 ? -13.814 -22.600 -11.011 1.00 19.51 90 GLU A O 1
ATOM 808 N N . VAL A 1 91 ? -14.878 -23.915 -9.531 1.00 15.60 91 VAL A N 1
ATOM 809 C CA . VAL A 1 91 ? -15.792 -22.862 -9.076 1.00 13.43 91 VAL A CA 1
ATOM 810 C C . VAL A 1 91 ? -15.379 -22.258 -7.749 1.00 16.06 91 VAL A C 1
ATOM 811 O O . VAL A 1 91 ? -15.259 -22.952 -6.746 1.00 14.29 91 VAL A O 1
ATOM 815 N N . TYR A 1 92 ? -15.182 -20.943 -7.738 1.00 12.92 92 TYR A N 1
ATOM 816 C CA . TYR A 1 92 ? -14.803 -20.232 -6.513 1.00 11.38 92 TYR A CA 1
ATOM 817 C C . TYR A 1 92 ? -15.763 -19.065 -6.306 1.00 12.65 92 TYR A C 1
ATOM 818 O O . TYR A 1 92 ? -16.465 -18.663 -7.250 1.00 13.80 92 TYR A O 1
ATOM 827 N N . ALA A 1 93 ? -15.802 -18.524 -5.081 1.00 13.48 93 ALA A N 1
ATOM 828 C CA . ALA A 1 93 ? -16.494 -17.255 -4.826 1.00 12.82 93 ALA A CA 1
ATOM 829 C C . ALA A 1 93 ? -15.455 -16.167 -4.611 1.00 11.94 93 ALA A C 1
ATOM 830 O O . ALA A 1 93 ? -14.409 -16.410 -3.993 1.00 13.28 93 ALA A O 1
ATOM 832 N N . LEU A 1 94 ? -15.736 -14.968 -5.127 1.00 12.44 94 LEU A N 1
ATOM 833 C CA . LEU A 1 94 ? -14.892 -13.811 -4.821 1.00 12.63 94 LEU A CA 1
ATOM 834 C C . LEU A 1 94 ? -15.815 -12.627 -4.569 1.00 12.36 94 LEU A C 1
ATOM 835 O O . LEU A 1 94 ? -16.459 -12.126 -5.495 1.00 12.07 94 LEU A O 1
ATOM 840 N N . SER A 1 95 ? -15.907 -12.215 -3.309 1.00 11.82 95 SER A N 1
ATOM 841 C CA . SER A 1 95 ? -16.944 -11.273 -2.900 1.00 12.27 95 SER A CA 1
ATOM 842 C C . SER A 1 95 ? -16.365 -10.200 -1.974 1.00 12.10 95 SER A C 1
ATOM 843 O O . SER A 1 95 ? -15.372 -10.417 -1.308 1.00 13.01 95 SER A O 1
ATOM 846 N N . ASN A 1 96 ? -17.005 -9.036 -1.935 1.00 12.03 96 ASN A N 1
ATOM 847 C CA . ASN A 1 96 ? -16.683 -8.072 -0.887 1.00 11.73 96 ASN A CA 1
ATOM 848 C C . ASN A 1 96 ? -17.054 -8.633 0.471 1.00 12.60 96 ASN A C 1
ATOM 849 O O . ASN A 1 96 ? -16.524 -8.187 1.495 1.00 13.23 96 ASN A O 1
ATOM 854 N N . GLY A 1 97 ? -18.012 -9.549 0.511 1.00 11.55 97 GLY A N 1
ATOM 855 C CA . GLY A 1 97 ? -18.493 -10.050 1.818 1.00 11.51 97 GLY A CA 1
ATOM 856 C C . GLY A 1 97 ? -17.4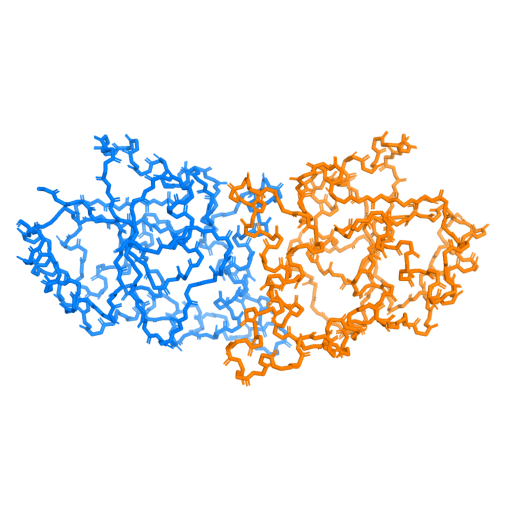41 -10.926 2.475 1.00 11.91 97 GLY A C 1
ATOM 857 O O . GLY A 1 97 ? -16.577 -11.516 1.778 1.00 12.77 97 GLY A O 1
ATOM 858 N N . SER A 1 98 ? -17.507 -11.073 3.798 1.00 11.91 98 SER A N 1
ATOM 859 C CA . SER A 1 98 ? -16.543 -11.933 4.465 1.00 13.39 98 SER A CA 1
ATOM 860 C C . SER A 1 98 ? -16.710 -13.381 4.010 1.00 13.40 98 SER A C 1
ATOM 861 O O . SER A 1 98 ? -17.797 -13.799 3.606 1.00 13.68 98 SER A O 1
ATOM 864 N N . ILE A 1 99 ? -15.616 -14.134 4.115 1.00 13.96 99 ILE A N 1
ATOM 865 C CA . ILE A 1 99 ? -15.642 -15.567 3.826 1.00 14.35 99 ILE A CA 1
ATOM 866 C C . ILE A 1 99 ? -16.749 -16.234 4.633 1.00 14.58 99 ILE A C 1
ATOM 867 O O . ILE A 1 99 ? -17.561 -17.013 4.085 1.00 14.74 99 ILE A O 1
ATOM 872 N N . ASN A 1 100 ? -16.824 -15.913 5.932 1.00 14.09 100 ASN A N 1
ATOM 873 C CA . ASN A 1 100 ? -17.827 -16.575 6.762 1.00 15.23 100 ASN A CA 1
ATOM 874 C C . ASN A 1 100 ? -19.260 -16.226 6.398 1.00 14.99 100 ASN A C 1
ATOM 875 O O . ASN A 1 100 ? -20.139 -17.096 6.409 1.00 15.89 100 ASN A O 1
ATOM 880 N N . GLU A 1 101 ? -19.495 -14.951 6.080 1.00 13.98 101 GLU A N 1
ATOM 881 C CA . GLU A 1 101 ? -20.838 -14.536 5.695 1.00 13.02 101 GLU A CA 1
ATOM 882 C C . GLU A 1 101 ? -21.230 -15.208 4.374 1.00 14.28 101 GLU A C 1
ATOM 883 O O . GLU A 1 101 ? -22.350 -15.716 4.232 1.00 14.16 101 GLU A O 1
ATOM 889 N N . VAL A 1 102 ? -20.312 -15.209 3.414 1.00 13.76 102 VAL A N 1
ATOM 890 C CA . VAL A 1 102 ? -20.632 -15.806 2.122 1.00 12.02 102 VAL A CA 1
ATOM 891 C C . VAL A 1 102 ? -20.941 -17.280 2.301 1.00 11.94 102 VAL A C 1
ATOM 892 O O . VAL A 1 102 ? -21.910 -17.776 1.744 1.00 14.28 102 VAL A O 1
ATOM 896 N N . LYS A 1 103 ? -20.145 -17.974 3.103 1.00 12.84 103 LYS A N 1
ATOM 897 C CA . LYS A 1 103 ? -20.424 -19.393 3.357 1.00 13.59 103 LYS A CA 1
ATOM 898 C C . LYS A 1 103 ? -21.825 -19.596 3.950 1.00 16.66 103 LYS A C 1
ATOM 899 O O . LYS A 1 103 ? -22.566 -20.500 3.542 1.00 17.61 103 LYS A O 1
ATOM 905 N N . GLN A 1 104 ? -22.208 -18.727 4.894 1.00 16.01 104 GLN A N 1
ATOM 906 C CA . GLN A 1 104 ? -23.539 -18.771 5.498 1.00 17.84 104 GLN A CA 1
ATOM 907 C C . GLN A 1 104 ? -24.642 -18.671 4.461 1.00 16.03 104 GLN A C 1
ATOM 908 O O . GLN A 1 104 ? -25.569 -19.501 4.450 1.00 18.84 104 GLN A O 1
ATOM 914 N N . HIS A 1 105 ? -24.555 -17.661 3.583 1.00 14.43 105 HIS A N 1
ATOM 915 C CA . HIS A 1 105 ? -25.598 -17.462 2.577 1.00 14.01 105 HIS A CA 1
ATOM 916 C C . HIS A 1 105 ? -25.652 -18.639 1.627 1.00 15.96 105 HIS A C 1
ATOM 917 O O . HIS A 1 105 ? -26.736 -19.064 1.230 1.00 17.11 105 HIS A O 1
ATOM 924 N N . LEU A 1 106 ? -24.490 -19.120 1.209 1.00 14.37 106 LEU A N 1
ATOM 925 C CA . LEU A 1 106 ? -24.458 -20.227 0.241 1.00 14.26 106 LEU A CA 1
ATOM 926 C C . LEU A 1 106 ? -25.039 -21.505 0.856 1.00 16.65 106 LEU A C 1
ATOM 927 O O . LEU A 1 106 ? -25.800 -22.196 0.218 1.00 18.47 106 LEU A O 1
ATOM 932 N N . GLU A 1 107 ? -24.689 -21.778 2.107 1.00 14.89 107 GLU A N 1
ATOM 933 C CA . GLU A 1 107 ? -25.245 -22.946 2.838 1.00 21.00 107 GLU A CA 1
ATOM 934 C C . GLU A 1 107 ? -26.759 -22.859 2.969 1.00 20.06 107 GLU A C 1
ATOM 935 O O . GLU A 1 107 ? -27.476 -23.856 2.729 1.00 22.66 107 GLU A O 1
ATOM 941 N N . ARG A 1 108 ? -27.261 -21.672 3.313 1.00 20.59 108 ARG A N 1
ATOM 942 C CA A ARG A 1 108 ? -28.697 -21.483 3.495 0.50 21.67 108 ARG A CA 1
ATOM 943 C CA B ARG A 1 108 ? -28.690 -21.464 3.501 0.50 20.06 108 ARG A CA 1
ATOM 944 C C . ARG A 1 108 ? -29.419 -21.792 2.197 1.00 21.20 108 ARG A C 1
ATOM 945 O O . ARG A 1 108 ? -30.516 -22.335 2.204 1.00 23.42 108 ARG A O 1
ATOM 960 N N . ASN A 1 109 ? -28.770 -21.481 1.078 1.00 17.03 109 ASN A N 1
ATOM 961 C CA . ASN A 1 109 ? -29.371 -21.643 -0.238 1.00 17.19 109 ASN A CA 1
ATOM 962 C C . ASN A 1 109 ? -29.018 -22.975 -0.905 1.00 17.56 109 ASN A C 1
ATOM 963 O O . ASN A 1 109 ? -29.358 -23.201 -2.072 1.00 17.29 109 ASN A O 1
ATOM 968 N N . GLY A 1 110 ? -28.329 -23.843 -0.158 1.00 16.72 110 GLY A N 1
ATOM 969 C CA . GLY A 1 110 ? -27.986 -25.170 -0.665 1.00 16.62 110 GLY A CA 1
ATOM 970 C C . GLY A 1 110 ? -26.988 -25.174 -1.803 1.00 20.01 110 GLY A C 1
ATOM 971 O O . GLY A 1 110 ? -27.015 -26.073 -2.664 1.00 20.00 110 GLY A O 1
ATOM 972 N N . LEU A 1 111 ? -26.110 -24.166 -1.816 1.00 14.97 111 LEU A N 1
ATOM 973 C CA . LEU A 1 111 ? -25.132 -24.010 -2.891 1.00 14.39 111 LEU A CA 1
ATOM 974 C C . LEU A 1 111 ? -23.677 -24.139 -2.460 1.00 14.02 111 LEU A C 1
ATOM 975 O O . LEU A 1 111 ? -22.796 -24.180 -3.308 1.00 14.17 111 LEU A O 1
ATOM 980 N N . LEU A 1 112 ? -23.405 -24.197 -1.155 1.00 16.47 112 LEU A N 1
ATOM 981 C CA . LEU A 1 112 ? -22.008 -24.170 -0.711 1.00 16.53 112 LEU A CA 1
ATOM 982 C C . LEU A 1 112 ? -21.182 -25.332 -1.287 1.00 14.72 112 LEU A C 1
ATOM 983 O O . LEU A 1 112 ? -20.000 -25.159 -1.608 1.00 16.48 112 LEU A O 1
ATOM 988 N N . ARG A 1 113 ? -21.822 -26.504 -1.425 1.00 15.75 113 ARG A N 1
ATOM 989 C CA A ARG A 1 113 ? -21.100 -27.709 -1.846 0.60 14.27 113 ARG A CA 1
ATOM 990 C CA B ARG A 1 113 ? -21.138 -27.727 -1.855 0.40 15.13 113 ARG A CA 1
ATOM 991 C C . ARG A 1 113 ? -20.462 -27.580 -3.223 1.00 15.84 113 ARG A C 1
ATOM 992 O O . ARG A 1 113 ? -19.509 -28.305 -3.544 1.00 16.10 113 ARG A O 1
ATOM 1007 N N . TYR A 1 114 ? -20.966 -26.631 -4.023 1.00 14.04 114 TYR A N 1
ATOM 1008 C CA . TYR A 1 114 ? -20.456 -26.440 -5.380 1.00 15.23 114 TYR A CA 1
ATOM 10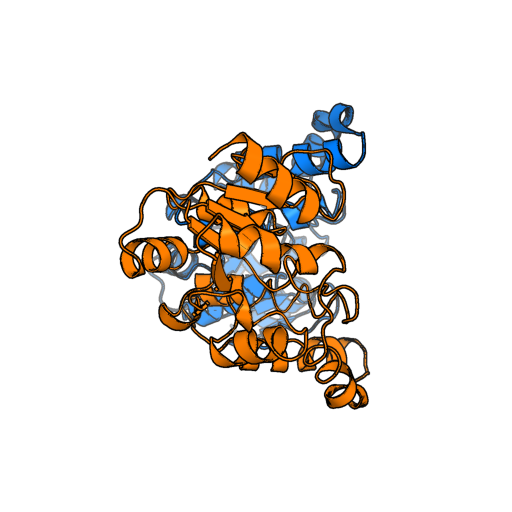09 C C . TYR A 1 114 ? -19.155 -25.641 -5.462 1.00 15.20 114 TYR A C 1
ATOM 1010 O O . TYR A 1 114 ? -18.550 -25.550 -6.523 1.00 16.03 114 TYR A O 1
ATOM 1019 N N . PHE A 1 115 ? -18.724 -25.067 -4.341 1.00 14.04 115 PHE A N 1
ATOM 1020 C CA . PHE A 1 115 ? -17.587 -24.154 -4.356 1.00 13.87 115 PHE A CA 1
ATOM 1021 C C . PHE A 1 115 ? -16.316 -24.804 -3.889 1.00 13.01 115 PHE A C 1
ATOM 1022 O O . PHE A 1 115 ? -16.277 -25.389 -2.798 1.00 14.78 115 PHE A O 1
ATOM 1030 N N . LYS A 1 116 ? -15.276 -24.691 -4.707 1.00 13.66 116 LYS A N 1
ATOM 1031 C CA . LYS A 1 116 ? -13.948 -25.206 -4.339 1.00 14.88 116 LYS A CA 1
ATOM 1032 C C . LYS A 1 116 ? -13.325 -24.343 -3.251 1.00 16.10 116 LYS A C 1
ATOM 1033 O O . LYS A 1 116 ? -12.552 -24.836 -2.411 1.00 18.31 116 LYS A O 1
ATOM 1039 N N . GLY A 1 117 ? -13.643 -23.040 -3.264 1.00 14.49 117 GLY A N 1
ATOM 1040 C CA . GLY A 1 117 ? -13.078 -22.141 -2.260 1.00 14.19 117 GLY A CA 1
ATOM 1041 C C . GLY A 1 117 ? -13.812 -20.818 -2.276 1.00 13.31 117 GLY A C 1
ATOM 1042 O O . GLY A 1 117 ? -14.469 -20.485 -3.260 1.00 14.61 117 GLY A O 1
ATOM 1043 N N . ILE A 1 118 ? -13.683 -20.095 -1.173 1.00 13.60 118 ILE A N 1
ATOM 1044 C CA . ILE A 1 118 ? -14.394 -18.840 -0.965 1.00 13.92 118 ILE A CA 1
ATOM 1045 C C . ILE A 1 118 ? -13.373 -17.775 -0.565 1.00 13.56 118 ILE A C 1
ATOM 1046 O O . ILE A 1 118 ? -12.610 -17.961 0.411 1.00 14.33 118 ILE A O 1
ATOM 1051 N N . PHE A 1 119 ? -13.366 -16.665 -1.302 1.00 12.14 119 PHE A N 1
ATOM 1052 C CA . PHE A 1 119 ? -12.391 -15.594 -1.091 1.00 12.11 119 PHE A CA 1
ATOM 1053 C C . PHE A 1 119 ? -13.091 -14.278 -0.890 1.00 11.97 119 PHE A C 1
ATOM 1054 O O . PHE A 1 119 ? -14.170 -14.047 -1.476 1.00 13.28 119 PHE A O 1
ATOM 1062 N N . SER A 1 120 ? -12.459 -13.414 -0.089 1.00 12.76 120 SER A N 1
ATOM 1063 C CA . SER A 1 120 ? -13.055 -12.127 0.282 1.00 14.30 120 SER A CA 1
ATOM 1064 C C . SER A 1 120 ? -12.098 -10.979 0.050 1.00 13.14 120 SER A C 1
ATOM 1065 O O . SER A 1 120 ? -10.895 -11.086 0.348 1.00 14.70 120 SER A O 1
ATOM 1068 N N . ALA A 1 121 ? -12.645 -9.876 -0.453 1.00 11.39 121 ALA A N 1
ATOM 1069 C CA . ALA A 1 121 ? -11.903 -8.618 -0.516 1.00 13.46 121 ALA A CA 1
ATOM 1070 C C . ALA A 1 121 ? -11.355 -8.227 0.847 1.00 12.50 121 ALA A C 1
ATOM 1071 O O . ALA A 1 121 ? -10.333 -7.535 0.925 1.00 15.27 121 ALA A O 1
ATOM 1073 N N . GLU A 1 122 ? -12.019 -8.652 1.921 1.00 13.02 122 GLU A N 1
ATOM 1074 C CA . GLU A 1 122 ? -11.553 -8.316 3.274 1.00 13.65 122 GLU A CA 1
ATOM 1075 C C . GLU A 1 122 ? -10.101 -8.709 3.491 1.00 14.58 122 GLU A C 1
ATOM 1076 O O . GLU A 1 122 ? -9.395 -8.071 4.285 1.00 16.32 122 GLU A O 1
ATOM 1082 N N . SER A 1 123 ? -9.663 -9.763 2.811 1.00 12.93 123 SER A N 1
ATOM 1083 C CA . SER A 1 123 ? -8.276 -10.203 2.934 1.00 14.33 123 SER A CA 1
ATOM 1084 C C . SER A 1 123 ? -7.228 -9.149 2.565 1.00 16.12 123 SER A C 1
ATOM 1085 O O . SER A 1 123 ? -6.080 -9.230 3.030 1.00 18.22 123 SER A O 1
ATOM 1088 N N . VAL A 1 124 ? -7.593 -8.198 1.701 1.00 14.03 124 VAL A N 1
ATOM 1089 C CA . VAL A 1 124 ? -6.675 -7.120 1.301 1.00 14.41 124 VAL A CA 1
ATOM 1090 C C . VAL A 1 124 ? -7.091 -5.748 1.842 1.00 15.06 124 VAL A C 1
ATOM 1091 O O . VAL A 1 124 ? -6.452 -4.733 1.507 1.00 15.13 124 VAL A O 1
ATOM 1095 N N . LYS A 1 125 ? -8.137 -5.726 2.668 1.00 14.83 125 LYS A N 1
ATOM 1096 C CA . LYS A 1 125 ? -8.605 -4.481 3.299 1.00 13.95 125 LYS A CA 1
ATOM 1097 C C . LYS A 1 125 ? -8.897 -3.361 2.293 1.00 15.75 125 LYS A C 1
ATOM 1098 O O . LYS A 1 125 ? -8.784 -2.151 2.598 1.00 15.73 125 LYS A O 1
ATOM 1104 N N . GLU A 1 126 ? -9.320 -3.776 1.097 1.00 13.36 126 GLU A N 1
ATOM 1105 C CA . GLU A 1 126 ? -9.792 -2.853 0.040 1.00 13.10 126 GLU A CA 1
ATOM 1106 C C . GLU A 1 126 ? -10.930 -3.570 -0.647 1.00 14.67 126 GLU A C 1
ATOM 1107 O O . GLU A 1 126 ? -10.892 -4.807 -0.751 1.00 15.76 126 GLU A O 1
ATOM 1113 N N . TYR A 1 127 ? -11.925 -2.825 -1.136 1.00 12.86 127 TYR A N 1
ATOM 1114 C CA . TYR A 1 127 ? -13.063 -3.456 -1.797 1.00 12.29 127 TYR A CA 1
ATOM 1115 C C . TYR A 1 127 ? -12.982 -3.364 -3.315 1.00 11.88 127 TYR A C 1
ATOM 1116 O O . TYR A 1 127 ? -12.167 -2.608 -3.894 1.00 13.34 127 TYR A O 1
ATOM 1125 N N . LYS A 1 128 ? -13.787 -4.187 -3.985 1.00 10.96 128 LYS A N 1
ATOM 1126 C CA . LYS A 1 128 ? -13.898 -4.083 -5.436 1.00 11.25 128 LYS A CA 1
ATOM 1127 C C . LYS A 1 128 ? -14.257 -2.636 -5.810 1.00 12.94 128 LYS A C 1
ATOM 1128 O O . LYS A 1 128 ? -15.034 -1.979 -5.099 1.00 15.03 128 LYS A O 1
ATOM 1134 N N . PRO A 1 129 ? -13.749 -2.142 -6.953 1.00 12.65 129 PRO A N 1
ATOM 1135 C CA . PRO A 1 129 ? -12.953 -2.780 -7.999 1.00 11.91 129 PRO A CA 1
ATOM 1136 C C . PRO A 1 129 ? -11.428 -2.657 -7.785 1.00 11.95 129 PRO A C 1
ATOM 1137 O O . PRO A 1 129 ? -10.681 -2.583 -8.773 1.00 12.63 129 PRO A O 1
ATOM 1141 N N . SER A 1 130 ? -10.960 -2.615 -6.530 1.00 13.32 130 SER A N 1
ATOM 1142 C CA . SER A 1 130 ? -9.509 -2.506 -6.308 1.00 12.72 130 SER A CA 1
ATOM 1143 C C . SER A 1 130 ? -8.812 -3.670 -6.996 1.00 12.77 130 SER A C 1
ATOM 1144 O O . SER A 1 130 ? -9.203 -4.807 -6.791 1.00 14.42 130 SER A O 1
ATOM 1147 N N . PRO A 1 131 ? -7.742 -3.398 -7.765 1.00 13.53 131 PRO A N 1
ATOM 1148 C CA . PRO A 1 131 ? -7.020 -4.525 -8.407 1.00 14.69 131 PRO A CA 1
ATOM 1149 C C . PRO A 1 131 ? -6.461 -5.512 -7.374 1.00 14.46 131 PRO A C 1
ATOM 1150 O O . PRO A 1 131 ? -6.237 -6.702 -7.684 1.00 15.84 131 PRO A O 1
ATOM 1154 N N . LYS A 1 132 ? -6.244 -5.039 -6.151 1.00 14.57 132 LYS A N 1
ATOM 1155 C CA . LYS A 1 132 ? -5.665 -5.922 -5.128 1.00 15.18 132 LYS A CA 1
ATOM 1156 C C . LYS A 1 132 ? -6.592 -7.090 -4.827 1.00 15.39 132 LYS A C 1
ATOM 1157 O O . LYS A 1 132 ? -6.139 -8.176 -4.450 1.00 15.43 132 LYS A O 1
ATOM 1163 N N . VAL A 1 133 ? -7.901 -6.880 -4.985 1.00 12.76 133 VAL A N 1
ATOM 1164 C CA . VAL A 1 133 ? -8.874 -7.933 -4.680 1.00 13.67 133 VAL A CA 1
ATOM 1165 C C . VAL A 1 133 ? -8.745 -9.095 -5.654 1.00 15.17 133 VAL A C 1
ATOM 1166 O O . VAL A 1 133 ? -8.639 -10.253 -5.242 1.00 16.66 133 VAL A O 1
ATOM 1170 N N . TYR A 1 134 ? -8.730 -8.776 -6.947 1.00 13.00 134 TYR A N 1
ATOM 1171 C CA . TYR A 1 134 ? -8.678 -9.791 -7.992 1.00 12.86 134 TYR A CA 1
ATOM 1172 C C . TYR A 1 134 ? -7.316 -10.474 -7.976 1.00 14.88 134 TYR A C 1
ATOM 1173 O O . TYR A 1 134 ? -7.239 -11.688 -8.113 1.00 15.76 134 TYR A O 1
ATOM 1182 N N . LYS A 1 135 ? -6.247 -9.693 -7.800 1.00 14.97 135 LYS A N 1
ATOM 1183 C CA . LYS A 1 135 ? -4.891 -10.256 -7.789 1.00 15.01 135 LYS A CA 1
ATOM 1184 C C . LYS A 1 135 ? -4.701 -11.180 -6.584 1.00 16.52 135 LYS A C 1
ATOM 1185 O O . LYS A 1 135 ? -4.010 -12.209 -6.684 1.00 18.37 135 LYS A O 1
ATOM 1191 N N . TYR A 1 136 ? -5.352 -10.861 -5.464 1.00 14.98 136 TYR A N 1
ATOM 1192 C CA . TYR A 1 136 ? -5.242 -11.708 -4.270 1.00 15.89 136 TYR A CA 1
ATOM 1193 C C . TYR A 1 136 ? -5.834 -13.071 -4.582 1.00 17.95 136 TYR A C 1
ATOM 1194 O O . TYR A 1 136 ? -5.265 -14.088 -4.187 1.00 19.86 136 TYR A O 1
ATOM 1203 N N . PHE A 1 137 ? -6.948 -13.091 -5.310 1.00 15.69 137 PHE A N 1
ATOM 1204 C CA . PHE A 1 137 ? -7.572 -14.360 -5.655 1.00 15.41 137 PHE A CA 1
ATOM 1205 C C . PHE A 1 137 ? -6.628 -15.166 -6.559 1.00 15.73 137 PHE A C 1
ATOM 1206 O O . PHE A 1 137 ? -6.355 -16.353 -6.293 1.00 16.93 137 PHE A O 1
ATOM 1214 N N . LEU A 1 138 ? -6.148 -14.539 -7.634 1.00 15.07 138 LEU A N 1
ATOM 1215 C CA . LEU A 1 138 ? -5.278 -15.269 -8.582 1.00 16.14 138 LEU A CA 1
ATOM 1216 C C . LEU A 1 138 ? -4.026 -15.773 -7.862 1.00 19.11 138 LEU A C 1
ATOM 1217 O O . LEU A 1 138 ? -3.599 -16.929 -8.047 1.00 20.22 138 LEU A O 1
ATOM 1222 N N . ASP A 1 139 ? -3.433 -14.912 -7.045 1.00 17.98 139 ASP A N 1
ATOM 1223 C CA . ASP A 1 139 ? -2.218 -15.297 -6.318 1.00 20.37 139 ASP A CA 1
ATOM 1224 C C . ASP A 1 139 ? -2.484 -16.432 -5.349 1.00 20.31 139 ASP A C 1
ATOM 1225 O O . ASP A 1 139 ? -1.662 -17.347 -5.230 1.00 22.90 139 ASP A O 1
ATOM 1230 N N . SER A 1 140 ? -3.627 -16.399 -4.668 1.00 18.77 140 SER A N 1
ATOM 1231 C CA A SER A 1 140 ? -3.957 -17.397 -3.650 0.50 18.93 140 SER A CA 1
ATOM 1232 C CA B SER A 1 140 ? -3.885 -17.412 -3.657 0.50 19.56 140 SER A CA 1
ATOM 1233 C C . SER A 1 140 ? -4.009 -18.803 -4.233 1.00 20.71 140 SER A C 1
ATOM 1234 O O . SER A 1 140 ? -3.463 -19.745 -3.652 1.00 23.40 140 SER A O 1
ATOM 1239 N N . ILE A 1 141 ? -4.708 -18.937 -5.362 1.00 19.56 141 ILE A N 1
ATOM 1240 C CA . ILE A 1 141 ? -4.919 -20.263 -5.973 1.00 20.15 141 ILE A CA 1
ATOM 1241 C C . ILE A 1 141 ? -3.830 -20.582 -6.997 1.00 20.84 141 ILE A C 1
ATOM 1242 O O . ILE A 1 141 ? -3.845 -21.657 -7.606 1.00 22.79 141 ILE A O 1
ATOM 1247 N N . GLY A 1 142 ? -2.894 -19.653 -7.184 1.00 20.58 142 GLY A N 1
ATOM 1248 C CA . GLY A 1 142 ? -1.789 -19.827 -8.129 1.00 21.44 142 GLY A CA 1
ATOM 1249 C C . GLY A 1 142 ? -2.251 -20.032 -9.547 1.00 24.94 142 GLY A C 1
ATOM 1250 O O . GLY A 1 142 ? -1.793 -20.956 -10.236 1.00 24.19 142 GLY A O 1
ATOM 1251 N N . ALA A 1 143 ? -3.187 -19.185 -9.991 1.00 23.50 143 ALA A N 1
ATOM 1252 C CA . ALA A 1 143 ? -3.662 -19.235 -11.367 1.00 24.56 143 ALA A CA 1
ATOM 1253 C C . ALA A 1 143 ? -3.264 -17.970 -12.083 1.00 26.58 143 ALA A C 1
ATOM 1254 O O . ALA A 1 143 ? -3.132 -16.919 -11.463 1.00 25.72 143 ALA A O 1
ATOM 1256 N N . LYS A 1 144 ? -3.073 -18.073 -13.389 1.00 28.66 144 LYS A N 1
ATOM 1257 C CA A LYS A 1 144 ? -2.832 -16.900 -14.220 0.50 32.39 144 LYS A CA 1
ATOM 1258 C CA B LYS A 1 144 ? -2.835 -16.888 -14.196 0.50 32.19 144 LYS A CA 1
ATOM 1259 C C . LYS A 1 144 ? -4.096 -16.515 -14.958 1.00 32.46 144 LYS A C 1
ATOM 1260 O O . LYS A 1 144 ? -4.403 -15.324 -15.117 1.00 36.82 144 LYS A O 1
ATOM 1271 N N . GLU A 1 145 ? -4.837 -17.525 -15.414 1.00 28.22 145 GLU A N 1
ATOM 1272 C CA . GLU A 1 145 ? -6.046 -17.255 -16.166 1.00 27.83 145 GLU A CA 1
ATOM 1273 C C . GLU A 1 145 ? -7.278 -17.723 -15.420 1.00 25.87 145 GLU A C 1
ATOM 1274 O O . GLU A 1 145 ? -7.388 -18.893 -15.032 1.00 25.55 145 GLU A O 1
ATOM 1280 N N . ALA A 1 146 ? -8.211 -16.800 -15.234 1.00 21.94 146 ALA A N 1
ATOM 1281 C CA . ALA A 1 146 ? -9.484 -17.140 -14.611 1.00 17.63 146 ALA A CA 1
ATOM 1282 C C . ALA A 1 146 ? -10.497 -16.115 -15.031 1.00 18.82 146 ALA A C 1
ATOM 1283 O O . ALA A 1 146 ? -10.115 -15.011 -15.438 1.00 17.75 146 ALA A O 1
ATOM 1285 N N . PHE A 1 147 ? -11.779 -16.478 -14.932 1.00 15.36 147 PHE A N 1
ATOM 1286 C CA . PHE A 1 147 ? -12.876 -15.584 -15.299 1.00 14.73 147 PHE A CA 1
ATOM 1287 C C . PHE A 1 147 ? -13.614 -15.103 -14.070 1.00 15.02 147 PHE A C 1
ATOM 1288 O O . PHE A 1 147 ? -14.051 -15.919 -13.255 1.00 15.76 147 PHE A O 1
ATOM 1296 N N . LEU A 1 148 ? -13.767 -13.785 -13.933 1.00 11.62 148 LEU A N 1
ATOM 1297 C CA . LEU A 1 148 ? -14.626 -13.237 -12.892 1.00 12.55 148 LEU A CA 1
ATOM 1298 C C . LEU A 1 148 ? -16.041 -13.174 -13.473 1.00 14.41 148 LEU A C 1
ATOM 1299 O O . LEU A 1 148 ? -16.276 -12.506 -14.497 1.00 15.45 148 LEU A O 1
ATOM 1304 N N . VAL A 1 149 ? -16.962 -13.904 -12.843 1.00 12.35 149 VAL A N 1
ATOM 1305 C CA . VAL A 1 149 ? -18.368 -13.955 -13.268 1.00 11.28 149 VAL A CA 1
ATOM 1306 C C . VAL A 1 149 ? -19.210 -13.019 -12.401 1.00 13.30 149 VAL A C 1
ATOM 1307 O O . VAL A 1 149 ? -19.319 -13.196 -11.178 1.00 12.84 149 VAL A O 1
ATOM 1311 N N . SER A 1 150 ? -19.779 -11.983 -13.003 1.00 13.41 150 SER A N 1
ATOM 1312 C CA . SER A 1 150 ? -20.540 -11.031 -12.180 1.00 12.55 150 SER A CA 1
ATOM 1313 C C . SER A 1 150 ? -21.699 -10.384 -12.947 1.00 13.37 150 SER A C 1
ATOM 1314 O O . SER A 1 150 ? -21.586 -10.204 -14.172 1.00 14.45 150 SER A O 1
ATOM 1317 N N . SER A 1 151 ? -22.764 -10.046 -12.218 1.00 12.86 151 SER A N 1
ATOM 1318 C CA A SER A 1 151 ? -23.897 -9.275 -12.754 0.60 12.71 151 SER A CA 1
ATOM 1319 C CA B SER A 1 151 ? -23.884 -9.269 -12.764 0.40 14.53 151 SER A CA 1
ATOM 1320 C C . SER A 1 151 ? -23.715 -7.774 -12.486 1.00 14.82 151 SER A C 1
ATOM 1321 O O . SER A 1 151 ? -24.555 -6.953 -12.903 1.00 16.03 151 SER A O 1
ATOM 1326 N N . ASN A 1 152 ? -22.638 -7.424 -11.783 1.00 14.53 152 ASN A N 1
ATOM 1327 C CA . ASN A 1 152 ? -22.356 -6.025 -11.443 1.00 14.60 152 ASN A CA 1
ATOM 1328 C C . ASN A 1 152 ? -21.319 -5.468 -12.411 1.00 15.63 152 ASN A C 1
ATOM 1329 O O . ASN A 1 152 ? -20.155 -5.900 -12.419 1.00 14.74 152 ASN A O 1
ATOM 1334 N N . ALA A 1 153 ? -21.733 -4.491 -13.227 1.00 14.91 153 ALA A N 1
ATOM 1335 C CA . ALA A 1 153 ? -20.848 -3.993 -14.283 1.00 14.79 153 ALA A CA 1
ATOM 1336 C C . ALA A 1 153 ? -19.513 -3.498 -13.743 1.00 12.77 153 ALA A C 1
ATOM 1337 O O . ALA A 1 153 ? -18.466 -3.745 -14.340 1.00 16.57 153 ALA A O 1
ATOM 1339 N N . PHE A 1 154 ? -19.534 -2.798 -12.606 1.00 14.65 154 PHE A N 1
ATOM 1340 C CA . PHE A 1 154 ? -18.263 -2.259 -12.098 1.00 14.40 154 PHE A CA 1
ATOM 1341 C C . PHE A 1 154 ? -17.287 -3.363 -11.707 1.00 16.00 154 PHE A C 1
ATOM 1342 O O . PHE A 1 154 ? -16.096 -3.141 -11.713 1.00 16.05 154 PHE A O 1
ATOM 1350 N N . ASP A 1 155 ? -17.808 -4.555 -11.380 1.00 13.30 155 ASP A N 1
ATOM 1351 C CA . ASP A 1 155 ? -16.978 -5.689 -10.916 1.00 11.74 155 ASP A CA 1
ATOM 1352 C C . ASP A 1 155 ? -16.348 -6.349 -12.150 1.00 13.10 155 ASP A C 1
ATOM 1353 O O . ASP A 1 155 ? -15.159 -6.656 -12.174 1.00 13.06 155 ASP A O 1
ATOM 1358 N N . VAL A 1 156 ? -17.151 -6.512 -13.207 1.00 13.73 156 VAL A N 1
ATOM 1359 C CA . VAL A 1 156 ? -16.627 -6.954 -14.486 1.00 15.77 156 VAL A CA 1
ATOM 1360 C C . VAL A 1 156 ? -15.482 -6.046 -14.969 1.00 15.16 156 VAL A C 1
ATOM 1361 O O . VAL A 1 156 ? -14.415 -6.509 -15.382 1.00 15.46 156 VAL A O 1
ATOM 1365 N N . ILE A 1 157 ? -15.704 -4.742 -14.892 1.00 14.81 157 ILE A N 1
ATOM 1366 C CA . ILE A 1 157 ? -14.692 -3.779 -15.349 1.00 14.62 157 ILE A CA 1
ATOM 1367 C C . ILE A 1 157 ? -13.457 -3.864 -14.456 1.00 14.57 157 ILE A C 1
ATOM 1368 O O . ILE A 1 157 ? -12.307 -3.838 -14.916 1.00 14.97 157 ILE A O 1
ATOM 1373 N N . GLY A 1 158 ? -13.696 -4.027 -13.163 1.00 12.70 158 GLY A N 1
ATOM 1374 C CA . GLY A 1 158 ? -12.578 -4.150 -12.232 1.00 13.78 158 GLY A CA 1
ATOM 1375 C C . GLY A 1 158 ? -11.711 -5.358 -12.532 1.00 15.09 158 GLY A C 1
ATOM 1376 O O . GLY A 1 158 ? -10.484 -5.283 -12.498 1.00 14.55 158 GLY A O 1
ATOM 1377 N N . ALA A 1 159 ? -12.361 -6.474 -12.859 1.00 14.87 159 ALA A N 1
ATOM 1378 C CA . ALA A 1 159 ? -11.648 -7.715 -13.139 1.00 16.09 159 ALA A CA 1
ATOM 1379 C C . ALA A 1 159 ? -10.754 -7.506 -14.353 1.00 16.70 159 ALA A C 1
ATOM 1380 O O . ALA A 1 159 ? -9.554 -7.773 -14.301 1.00 16.74 159 ALA A O 1
ATOM 1382 N N . LYS A 1 160 ? -11.325 -6.950 -15.414 1.00 16.64 160 LYS A N 1
ATOM 1383 C CA . LYS A 1 160 ? -10.562 -6.692 -16.630 1.00 18.33 160 LYS A CA 1
ATOM 1384 C C . LYS A 1 160 ? -9.376 -5.785 -16.352 1.00 17.36 160 LYS A C 1
ATOM 1385 O O . LYS A 1 160 ? -8.266 -6.015 -16.845 1.00 19.78 160 LYS A O 1
ATOM 1391 N N . ASN A 1 161 ? -9.600 -4.760 -15.539 1.00 16.98 161 ASN A N 1
ATOM 1392 C CA . ASN A 1 161 ? -8.543 -3.816 -15.176 1.00 17.91 161 ASN A CA 1
ATOM 1393 C C . ASN A 1 161 ? -7.373 -4.503 -14.457 1.00 19.77 161 ASN A C 1
ATOM 1394 O O . ASN A 1 161 ? -6.221 -4.044 -14.553 1.00 20.27 161 ASN A O 1
ATOM 1399 N N . ALA A 1 162 ? -7.681 -5.583 -13.721 1.00 16.79 162 ALA A N 1
ATOM 1400 C CA . ALA A 1 162 ? -6.694 -6.330 -12.940 1.00 17.98 162 ALA A CA 1
ATOM 1401 C C . ALA A 1 162 ? -6.063 -7.475 -13.744 1.00 19.44 162 ALA A C 1
ATOM 1402 O O . ALA A 1 162 ? -5.304 -8.300 -13.196 1.00 21.45 162 ALA A O 1
ATOM 1404 N N . GLY A 1 163 ? -6.392 -7.510 -15.029 1.00 20.11 163 GLY A N 1
ATOM 1405 C CA . GLY A 1 163 ? -5.882 -8.542 -15.944 1.00 21.50 163 GLY A CA 1
ATOM 1406 C C . GLY A 1 163 ? -6.571 -9.892 -15.860 1.00 23.46 163 GLY A C 1
ATOM 1407 O O . GLY A 1 163 ? -6.031 -10.900 -16.343 1.00 26.35 163 GLY A O 1
ATOM 1408 N N . MET A 1 164 ? -7.755 -9.928 -15.254 1.00 21.01 164 MET A N 1
ATOM 1409 C CA . MET A 1 164 ? -8.557 -11.133 -15.159 1.00 19.42 164 MET A CA 1
ATOM 1410 C C . MET A 1 164 ? -9.504 -11.168 -16.370 1.00 19.47 164 MET A C 1
ATOM 1411 O O . MET A 1 164 ? -9.865 -10.122 -16.889 1.00 21.77 164 MET A O 1
ATOM 1416 N N . ARG A 1 165 ? -9.898 -12.347 -16.856 1.00 15.78 165 ARG A N 1
ATOM 1417 C CA . ARG A 1 165 ? -10.986 -12.391 -17.837 1.00 16.73 165 ARG A CA 1
ATOM 1418 C C . ARG A 1 165 ? -12.312 -12.175 -17.126 1.00 16.26 165 ARG A C 1
ATOM 1419 O O . ARG A 1 165 ? -12.371 -12.317 -15.903 1.00 17.33 165 ARG A O 1
ATOM 1427 N N . SER A 1 166 ? -13.368 -11.827 -17.868 1.00 15.99 166 SER A N 1
ATOM 1428 C CA A SER A 1 166 ? -14.643 -11.573 -17.204 0.50 17.03 166 SER A CA 1
ATOM 1429 C CA B SER A 1 166 ? -14.647 -11.472 -17.243 0.50 16.78 166 SER A CA 1
ATOM 1430 C C . SER A 1 166 ? -15.861 -11.991 -18.004 1.00 17.20 166 SER A C 1
ATOM 1431 O O . SER A 1 166 ? -15.885 -11.932 -19.245 1.00 19.71 166 SER A O 1
ATOM 1436 N N . ILE A 1 167 ? -16.861 -12.458 -17.259 1.00 14.72 167 ILE A N 1
ATOM 1437 C CA . ILE A 1 167 ? -18.156 -12.851 -17.816 1.00 15.58 167 ILE A CA 1
ATOM 1438 C C . ILE A 1 167 ? -19.234 -12.010 -17.162 1.00 16.72 167 ILE A C 1
ATOM 1439 O O . ILE A 1 167 ? -19.435 -12.061 -15.948 1.00 16.13 167 ILE A O 1
ATOM 1444 N N . PHE A 1 168 ? -19.910 -11.193 -17.962 1.00 14.31 168 PHE A N 1
ATOM 1445 C CA . PHE A 1 168 ? -21.015 -10.393 -17.456 1.00 15.05 168 PHE A CA 1
ATOM 1446 C C . PHE A 1 168 ? -22.295 -11.192 -17.537 1.00 17.13 168 PHE A C 1
ATOM 1447 O O . PHE A 1 168 ? -22.724 -11.578 -18.633 1.00 16.80 168 PHE A O 1
ATOM 1455 N N . VAL A 1 169 ? -22.909 -11.461 -16.386 1.00 13.81 169 VAL A N 1
ATOM 1456 C CA . VAL A 1 169 ? -24.232 -12.097 -16.358 1.00 13.86 169 VAL A CA 1
ATOM 1457 C C . VAL A 1 169 ? -25.288 -10.985 -16.310 1.00 14.96 169 VAL A C 1
ATOM 1458 O O . VAL A 1 169 ? -25.633 -10.460 -15.245 1.00 14.70 169 VAL A O 1
ATOM 1462 N N . ASN A 1 170 ? -25.789 -10.634 -17.493 1.00 17.63 170 ASN A N 1
ATOM 1463 C CA . ASN A 1 170 ? -26.652 -9.457 -17.707 1.00 21.13 170 ASN A CA 1
ATOM 1464 C C . ASN A 1 170 ? -28.102 -9.710 -17.316 1.00 23.36 170 ASN A C 1
ATOM 1465 O O . ASN A 1 170 ? -28.925 -10.082 -18.169 1.00 26.49 170 ASN A O 1
ATOM 1470 N N . ARG A 1 171 ? -28.418 -9.500 -16.035 1.00 20.98 171 ARG A N 1
ATOM 1471 C CA . ARG A 1 171 ? -29.746 -9.832 -15.487 1.00 24.63 171 ARG A CA 1
ATOM 1472 C C . ARG A 1 171 ? -30.824 -8.757 -15.689 1.00 29.06 171 ARG A C 1
ATOM 1473 O O . ARG A 1 171 ? -32.013 -9.017 -15.437 1.00 31.37 171 ARG A O 1
ATOM 1481 N N . LYS A 1 172 ? -30.426 -7.565 -16.139 1.00 30.16 172 LYS A N 1
ATOM 1482 C CA . LYS A 1 172 ? -31.390 -6.465 -16.332 1.00 32.85 172 LYS A CA 1
ATOM 1483 C C . LYS A 1 172 ? -31.247 -5.712 -17.668 1.00 35.80 172 LYS A C 1
ATOM 1484 O O . LYS A 1 172 ? -31.666 -4.558 -17.787 1.00 37.89 172 LYS A O 1
ATOM 1490 N N . ASN A 1 173 ? -30.660 -6.378 -18.661 1.00 35.64 173 ASN A N 1
ATOM 1491 C CA . ASN A 1 173 ? -30.569 -5.854 -20.033 1.00 38.17 173 ASN A CA 1
ATOM 1492 C C . ASN A 1 173 ? -29.908 -4.477 -20.109 1.00 38.70 173 ASN A C 1
ATOM 1493 O O . ASN A 1 173 ? -30.416 -3.560 -20.759 1.00 37.87 173 ASN A O 1
ATOM 1498 N N . THR A 1 174 ? -28.780 -4.339 -19.422 1.00 37.41 174 THR A N 1
ATOM 1499 C CA . THR A 1 174 ? -27.984 -3.119 -19.478 1.00 38.02 174 THR A CA 1
ATOM 1500 C C . THR A 1 174 ? -26.694 -3.379 -20.236 1.00 38.59 174 THR A C 1
ATOM 1501 O O . THR A 1 174 ? -26.359 -4.524 -20.529 1.00 38.44 174 THR A O 1
ATOM 1505 N N . ILE A 1 175 ? -25.978 -2.304 -20.549 1.00 41.10 175 ILE A N 1
ATOM 1506 C CA . ILE A 1 175 ? -24.622 -2.386 -21.095 1.00 42.25 175 ILE A CA 1
ATOM 1507 C C . ILE A 1 175 ? -23.625 -1.958 -20.015 1.00 41.28 175 ILE A C 1
ATOM 1508 O O . ILE A 1 175 ? -23.905 -1.047 -19.234 1.00 41.16 175 ILE A O 1
ATOM 1513 N N . VAL A 1 176 ? -22.475 -2.632 -19.979 1.00 39.51 176 VAL A N 1
ATOM 1514 C CA . VAL A 1 176 ? -21.405 -2.342 -19.022 1.00 38.29 176 VAL A CA 1
ATOM 1515 C C . VAL A 1 176 ? -20.855 -0.928 -19.265 1.00 38.20 176 VAL A C 1
ATOM 1516 O O . VAL A 1 176 ? -20.599 -0.550 -20.414 1.00 36.45 176 VAL A O 1
ATOM 1520 N N . ASP A 1 177 ? -20.711 -0.150 -18.191 1.00 37.33 177 ASP A N 1
ATOM 1521 C CA . ASP A 1 177 ? -20.249 1.245 -18.283 1.00 39.08 177 ASP A CA 1
ATOM 1522 C C . ASP A 1 177 ? -18.969 1.375 -19.118 1.00 39.40 177 ASP A C 1
ATOM 1523 O O . ASP A 1 177 ? -18.096 0.510 -19.059 1.00 41.40 177 ASP A O 1
ATOM 1528 N N . PRO A 1 178 ? -18.849 2.461 -19.897 1.00 40.69 178 PRO A N 1
ATOM 1529 C CA . PRO A 1 178 ? -17.808 2.531 -20.920 1.00 41.43 178 PRO A CA 1
ATOM 1530 C C . PRO A 1 178 ? -16.488 3.142 -20.425 1.00 42.26 178 PRO A C 1
ATOM 1531 O O . PRO A 1 178 ? -15.866 3.921 -21.146 1.00 44.14 178 PRO A O 1
ATOM 1535 N N . ILE A 1 179 ? -16.061 2.780 -19.217 1.00 41.81 179 ILE A N 1
ATOM 1536 C CA . ILE A 1 179 ? -14.911 3.436 -18.583 1.00 41.90 179 ILE A CA 1
ATOM 1537 C C . ILE A 1 179 ? -13.637 2.584 -18.568 1.00 41.99 179 ILE A C 1
ATOM 1538 O O . ILE A 1 179 ? -12.587 3.027 -18.080 1.00 41.31 179 ILE A O 1
ATOM 1543 N N . GLY A 1 180 ? -13.730 1.367 -19.094 1.00 41.90 180 GLY A N 1
ATOM 1544 C CA . GLY A 1 180 ? -12.583 0.471 -19.101 1.00 40.51 180 GLY A CA 1
ATOM 1545 C C . GLY A 1 180 ? -12.744 -0.698 -20.041 1.00 39.19 180 GLY A C 1
ATOM 1546 O O . GLY A 1 180 ? -13.206 -0.537 -21.169 1.00 38.73 180 GLY A O 1
ATOM 1547 N N . GLY A 1 181 ? -12.357 -1.880 -19.568 1.00 37.56 181 GLY A N 1
ATOM 1548 C CA . GLY A 1 181 ? -12.401 -3.093 -20.373 1.00 37.82 181 GLY A CA 1
ATOM 1549 C C . GLY A 1 181 ? -13.819 -3.584 -20.602 1.00 38.16 181 GLY A C 1
ATOM 1550 O O . GLY A 1 181 ? -14.743 -3.211 -19.867 1.00 38.32 181 GLY A O 1
ATOM 1551 N N . LYS A 1 182 ? -13.986 -4.410 -21.632 1.00 35.16 182 LYS A N 1
ATOM 1552 C CA . LYS A 1 182 ? -15.285 -4.996 -21.974 1.00 35.71 182 LYS A CA 1
ATOM 1553 C C . LYS A 1 182 ? -15.275 -6.483 -21.649 1.00 33.45 182 LYS A C 1
ATOM 1554 O O . LYS A 1 182 ? -14.213 -7.118 -21.700 1.00 34.72 182 LYS A O 1
ATOM 1560 N N . PRO A 1 183 ? -16.449 -7.051 -21.301 1.00 29.62 183 PRO A N 1
ATOM 1561 C CA . PRO A 1 183 ? -16.372 -8.425 -20.841 1.00 25.96 183 PRO A CA 1
ATOM 1562 C C . PRO A 1 183 ? -16.022 -9.381 -21.966 1.00 23.73 183 PRO A C 1
ATOM 1563 O O . PRO A 1 183 ? -16.409 -9.156 -23.125 1.00 25.23 183 PRO A O 1
ATOM 1567 N N . ASP A 1 184 ? -15.300 -10.441 -21.620 1.00 20.78 184 ASP A N 1
ATOM 1568 C CA . ASP A 1 184 ? -14.957 -11.481 -22.586 1.00 21.16 184 ASP A CA 1
ATOM 1569 C C . ASP A 1 184 ? -16.195 -12.216 -23.088 1.00 22.66 184 ASP A C 1
ATOM 1570 O O . ASP A 1 184 ? -16.255 -12.638 -24.252 1.00 22.89 184 ASP A O 1
ATOM 1575 N N . VAL A 1 185 ? -17.167 -12.388 -22.197 1.00 18.23 185 VAL A N 1
ATOM 1576 C CA . VAL A 1 185 ? -18.406 -13.122 -22.494 1.00 17.63 185 VAL A CA 1
ATOM 1577 C C . VAL A 1 185 ? -19.590 -12.407 -21.874 1.00 19.16 185 VAL A C 1
ATOM 1578 O O . VAL A 1 185 ? -19.471 -11.858 -20.778 1.00 17.70 185 VAL A O 1
ATOM 1582 N N . ILE A 1 186 ? -20.734 -12.394 -22.566 1.00 17.42 186 ILE A N 1
ATOM 1583 C CA . ILE A 1 186 ? -21.968 -11.876 -21.987 1.00 17.35 186 ILE A CA 1
ATOM 1584 C C . ILE A 1 186 ? -23.053 -12.938 -22.098 1.00 19.37 186 ILE A C 1
ATOM 1585 O O . ILE A 1 186 ? -23.298 -13.476 -23.195 1.00 17.35 186 ILE A O 1
ATOM 1590 N N . VAL A 1 187 ? -23.648 -13.275 -20.955 1.00 16.36 187 VAL A N 1
ATOM 1591 C CA . VAL A 1 187 ? -24.786 -14.221 -20.890 1.00 16.09 187 VAL A CA 1
ATOM 1592 C C . VAL A 1 187 ? -25.864 -13.626 -19.999 1.00 17.59 187 VAL A C 1
ATOM 1593 O O . VAL A 1 187 ? -25.570 -12.700 -19.225 1.00 19.17 187 VAL A O 1
ATOM 1597 N N . ASN A 1 188 ? -27.099 -14.131 -20.081 1.00 17.04 188 ASN A N 1
ATOM 1598 C CA . ASN A 1 188 ? -28.202 -13.556 -19.311 1.00 20.96 188 ASN A CA 1
ATOM 1599 C C . ASN A 1 188 ? -28.438 -14.208 -17.953 1.00 18.61 188 ASN A C 1
ATOM 1600 O O . ASN A 1 188 ? -29.026 -13.608 -17.059 1.00 19.93 188 ASN A O 1
ATOM 1605 N N . ASP A 1 189 ? -27.993 -15.451 -17.824 1.00 18.52 189 ASP A N 1
ATOM 1606 C CA . ASP A 1 189 ? -28.155 -16.202 -16.597 1.00 14.94 189 ASP A CA 1
ATOM 1607 C C . ASP A 1 189 ? -27.206 -17.372 -16.545 1.00 14.21 189 ASP A C 1
ATOM 1608 O O . ASP A 1 189 ? -26.388 -17.568 -17.459 1.00 15.97 189 ASP A O 1
ATOM 1613 N N . PHE A 1 190 ? -27.290 -18.169 -15.476 1.00 14.02 190 PHE A N 1
ATOM 1614 C CA . PHE A 1 190 ? -26.323 -19.240 -15.324 1.00 13.55 190 PHE A CA 1
ATOM 1615 C C . PHE A 1 190 ? -26.587 -20.427 -16.257 1.00 13.47 190 PHE A C 1
ATOM 1616 O O . PHE A 1 190 ? -25.697 -21.260 -16.428 1.00 16.29 190 PHE A O 1
ATOM 1624 N N . LYS A 1 191 ? -27.814 -20.544 -16.773 1.00 15.44 191 LYS A N 1
ATOM 1625 C CA . LYS A 1 191 ? -28.083 -21.599 -17.762 1.00 16.73 191 LYS A CA 1
ATOM 1626 C C . LYS A 1 191 ? -27.263 -21.290 -19.013 1.00 17.13 191 LYS A C 1
ATOM 1627 O O . LYS A 1 191 ? -26.507 -22.144 -19.503 1.00 17.59 191 LYS A O 1
ATOM 1633 N N . GLU A 1 192 ? -27.371 -20.055 -19.505 1.00 16.14 192 GLU A N 1
ATOM 1634 C CA . GLU A 1 192 ? -26.517 -19.645 -20.616 1.00 15.90 192 GLU A CA 1
ATOM 1635 C C . GLU A 1 192 ? -25.027 -19.753 -20.312 1.00 15.25 192 GLU A C 1
ATOM 1636 O O . GLU A 1 192 ? -24.227 -20.086 -21.191 1.00 15.84 192 GLU A O 1
ATOM 1642 N N . LEU A 1 193 ? -24.637 -19.493 -19.049 1.00 15.08 193 LEU A N 1
ATOM 1643 C CA . LEU A 1 193 ? -23.240 -19.637 -18.650 1.00 13.95 193 LEU A CA 1
ATOM 1644 C C . LEU A 1 193 ? -22.798 -21.091 -18.818 1.00 13.53 193 LEU A C 1
ATOM 1645 O O . LEU A 1 193 ? -21.755 -21.383 -19.411 1.00 15.89 193 LEU A O 1
ATOM 1650 N N . TYR A 1 194 ? -23.604 -22.005 -18.300 1.00 15.01 194 TYR A N 1
ATOM 1651 C CA . TYR A 1 194 ? -23.327 -23.436 -18.436 1.00 15.51 194 TYR A CA 1
ATOM 1652 C C . TYR A 1 194 ? -23.198 -23.836 -19.906 1.00 15.29 194 TYR A C 1
ATOM 1653 O O . TYR A 1 194 ? -22.242 -24.544 -20.259 1.00 15.29 194 TYR A O 1
ATOM 1662 N N . GLU A 1 195 ? -24.126 -23.355 -20.723 1.00 16.18 195 GLU A N 1
ATOM 1663 C CA . GLU A 1 195 ? -24.122 -23.680 -22.169 1.00 17.19 195 GLU A CA 1
ATOM 1664 C C . GLU A 1 195 ? -22.852 -23.166 -22.819 1.00 17.20 195 GLU A C 1
ATOM 1665 O O . GLU A 1 195 ? -22.249 -23.857 -23.673 1.00 18.20 195 GLU A O 1
ATOM 1671 N N . TRP A 1 196 ? -22.416 -21.983 -22.388 1.00 15.43 196 TRP A N 1
ATOM 1672 C CA . TRP A 1 196 ?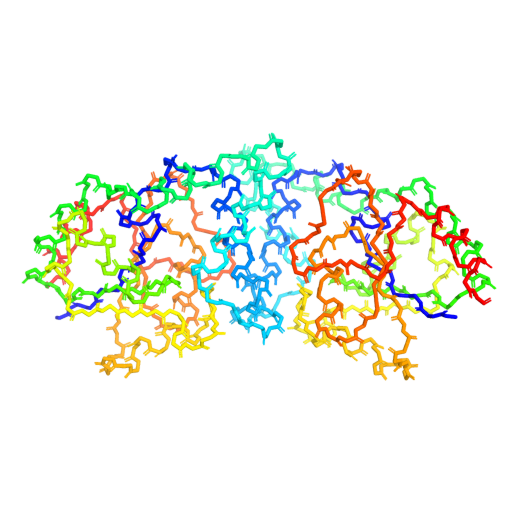 -21.164 -21.438 -22.887 1.00 16.55 196 TRP A CA 1
ATOM 1673 C C . TRP A 1 196 ? -19.974 -22.333 -22.504 1.00 16.92 196 TRP A C 1
ATOM 1674 O O . TRP A 1 196 ? -19.126 -22.658 -23.350 1.00 18.81 196 TRP A O 1
ATOM 1685 N N . ILE A 1 197 ? -19.896 -22.761 -21.240 1.00 15.68 197 ILE A N 1
ATOM 1686 C CA . ILE A 1 197 ? -18.777 -23.618 -20.817 1.00 17.38 197 ILE A CA 1
ATOM 1687 C C . ILE A 1 197 ? -18.739 -24.900 -21.651 1.00 18.52 197 ILE A C 1
ATOM 1688 O O . ILE A 1 197 ? -17.656 -25.355 -22.020 1.00 20.97 197 ILE A O 1
ATOM 1693 N N . LEU A 1 198 ? -19.918 -25.456 -21.945 1.00 18.86 198 LEU A N 1
ATOM 1694 C CA . LEU A 1 198 ? -19.999 -26.712 -22.724 1.00 18.65 198 LEU A CA 1
ATOM 1695 C C . LEU A 1 198 ? -19.372 -26.566 -24.115 1.00 21.15 198 LEU A C 1
ATOM 1696 O O . LEU A 1 198 ? -18.805 -27.523 -24.643 1.00 22.11 198 LEU A O 1
ATOM 1701 N N . ARG A 1 199 ? -19.520 -25.388 -24.698 1.00 20.79 199 ARG A N 1
ATOM 1702 C CA A ARG A 1 199 ? -18.950 -25.119 -26.016 0.50 22.06 199 ARG A CA 1
ATOM 1703 C CA B ARG A 1 199 ? -18.954 -25.085 -26.018 0.50 21.07 199 ARG A CA 1
ATOM 1704 C C . ARG A 1 199 ? -17.472 -24.758 -25.914 1.00 24.72 199 ARG A C 1
ATOM 1705 O O . ARG A 1 199 ? -16.698 -24.995 -26.860 1.00 24.75 199 ARG A O 1
ATOM 1720 N N . TYR A 1 200 ? -17.082 -24.189 -24.772 1.00 25.23 200 TYR A N 1
ATOM 1721 C CA . TYR A 1 200 ? -15.731 -23.657 -24.552 1.00 29.19 200 TYR A CA 1
ATOM 1722 C C . TYR A 1 200 ? -14.716 -24.724 -24.133 1.00 29.32 200 TYR A C 1
ATOM 1723 O O . TYR A 1 200 ? -13.545 -24.641 -24.520 1.00 32.41 200 TYR A O 1
ATOM 1732 N N . LYS A 1 201 ? -15.165 -25.728 -23.370 1.00 29.16 201 LYS A N 1
ATOM 1733 C CA . LYS A 1 201 ? -14.337 -26.851 -22.901 1.00 30.77 201 LYS A CA 1
ATOM 1734 C C . LYS A 1 201 ? -13.541 -27.519 -24.021 1.00 32.55 201 LYS A C 1
ATOM 1735 O O . LYS A 1 201 ? -13.973 -27.535 -25.171 1.00 29.85 201 LYS A O 1
ATOM 1742 N N . ILE B 1 2 ? -8.622 32.432 9.248 1.00 19.54 2 ILE B N 1
ATOM 1743 C CA . ILE B 1 2 ? -8.899 31.016 8.917 1.00 19.83 2 ILE B CA 1
ATOM 1744 C C . ILE B 1 2 ? -8.839 30.832 7.401 1.00 18.48 2 ILE B C 1
ATOM 1745 O O . ILE B 1 2 ? -9.024 31.790 6.627 1.00 19.14 2 ILE B O 1
ATOM 1750 N N . ILE B 1 3 ? -8.550 29.598 7.006 1.00 15.46 3 ILE B N 1
ATOM 1751 C CA . ILE B 1 3 ? -8.343 29.236 5.609 1.00 16.56 3 ILE B CA 1
ATOM 1752 C C . ILE B 1 3 ? -9.470 28.287 5.191 1.00 15.48 3 ILE B C 1
ATOM 1753 O O . ILE B 1 3 ? -9.750 27.301 5.883 1.00 15.55 3 ILE B O 1
ATOM 1758 N N . LEU B 1 4 ? -10.117 28.616 4.067 1.00 14.50 4 LEU B N 1
ATOM 1759 C CA . LEU B 1 4 ? -11.282 27.865 3.583 1.00 13.11 4 LEU B CA 1
ATOM 1760 C C . LEU B 1 4 ? -11.004 27.303 2.205 1.00 14.19 4 LEU B C 1
ATOM 1761 O O . LEU B 1 4 ? -10.576 28.035 1.310 1.00 15.62 4 LEU B O 1
ATOM 1766 N N . ALA B 1 5 ? -11.235 25.996 2.043 1.00 12.07 5 ALA B N 1
ATOM 1767 C CA . ALA B 1 5 ? -11.147 25.371 0.734 1.00 14.10 5 ALA B CA 1
ATOM 1768 C C . ALA B 1 5 ? -12.550 24.992 0.356 1.00 12.61 5 ALA B C 1
ATOM 1769 O O . ALA B 1 5 ? -13.150 24.111 0.980 1.00 13.03 5 ALA B O 1
ATOM 1771 N N . PHE B 1 6 ? -13.089 25.665 -0.651 1.00 10.80 6 PHE B N 1
ATOM 1772 C CA . PHE B 1 6 ? -14.468 25.426 -1.114 1.00 11.86 6 PHE B CA 1
ATOM 1773 C C . PHE B 1 6 ? -14.519 24.366 -2.196 1.00 12.36 6 PHE B C 1
ATOM 1774 O O . PHE B 1 6 ? -13.884 24.504 -3.250 1.00 12.78 6 PHE B O 1
ATOM 1782 N N . ASP B 1 7 ? -15.317 23.322 -1.941 1.00 11.47 7 ASP B N 1
ATOM 1783 C CA . ASP B 1 7 ? -15.780 22.418 -2.983 1.00 13.16 7 ASP B CA 1
ATOM 1784 C C . ASP B 1 7 ? -16.603 23.285 -3.961 1.00 13.75 7 ASP B C 1
ATOM 1785 O O . ASP B 1 7 ? -17.112 24.356 -3.566 1.00 12.63 7 ASP B O 1
ATOM 1790 N N . ILE B 1 8 ? -16.713 22.845 -5.217 1.00 12.88 8 ILE B N 1
ATOM 1791 C CA . ILE B 1 8 ? -17.360 23.665 -6.243 1.00 12.68 8 ILE B CA 1
ATOM 1792 C C . ILE B 1 8 ? -18.670 23.083 -6.753 1.00 14.60 8 ILE B C 1
ATOM 1793 O O . ILE B 1 8 ? -19.731 23.687 -6.573 1.00 15.11 8 ILE B O 1
ATOM 1798 N N . PHE B 1 9 ? -18.606 21.912 -7.373 1.00 14.55 9 PHE B N 1
ATOM 1799 C CA . PHE B 1 9 ? -19.846 21.299 -7.902 1.00 16.15 9 PHE B CA 1
ATOM 1800 C C . PHE B 1 9 ? -20.766 20.776 -6.793 1.00 17.18 9 PHE B C 1
ATOM 1801 O O . PHE B 1 9 ? -20.482 19.771 -6.146 1.00 16.90 9 PHE B O 1
ATOM 1809 N N . GLY B 1 10 ? -21.902 21.447 -6.602 1.00 17.42 10 GLY B N 1
ATOM 1810 C CA . GLY B 1 10 ? -22.861 21.050 -5.592 1.00 18.99 10 GLY B CA 1
ATOM 1811 C C . GLY B 1 10 ? -22.745 21.919 -4.365 1.00 18.92 10 GLY B C 1
ATOM 1812 O O . GLY B 1 10 ? -23.663 21.951 -3.537 1.00 19.87 10 GLY B O 1
ATOM 1813 N N . THR B 1 11 ? -21.626 22.644 -4.245 1.00 16.67 11 THR B N 1
ATOM 1814 C CA . THR B 1 11 ? -21.462 23.514 -3.099 1.00 15.12 11 THR B CA 1
ATOM 1815 C C . THR B 1 11 ? -21.638 24.975 -3.486 1.00 13.91 11 THR B C 1
ATOM 1816 O O . THR B 1 11 ? -22.460 25.684 -2.867 1.00 16.05 11 THR B O 1
ATOM 1820 N N . VAL B 1 12 ? -20.853 25.420 -4.470 1.00 13.08 12 VAL B N 1
ATOM 1821 C CA . VAL B 1 12 ? -20.985 26.767 -5.028 1.00 11.91 12 VAL B CA 1
ATOM 1822 C C . VAL B 1 12 ? -21.976 26.738 -6.206 1.00 15.97 12 VAL B C 1
ATOM 1823 O O . VAL B 1 12 ? -22.852 27.603 -6.300 1.00 15.06 12 VAL B O 1
ATOM 1827 N N . LEU B 1 13 ? -21.813 25.759 -7.100 1.00 15.07 13 LEU B N 1
ATOM 1828 C CA . LEU B 1 13 ? -22.719 25.551 -8.235 1.00 16.55 13 LEU B CA 1
ATOM 1829 C C . LEU B 1 13 ? -23.864 24.603 -7.913 1.00 18.03 13 LEU B C 1
ATOM 1830 O O . LEU B 1 13 ? -23.649 23.542 -7.325 1.00 16.24 13 LEU B O 1
ATOM 1835 N N . ASP B 1 14 ? -25.081 24.984 -8.330 1.00 17.75 14 ASP B N 1
ATOM 1836 C CA . ASP B 1 14 ? -26.263 24.142 -8.165 1.00 20.18 14 ASP B CA 1
ATOM 1837 C C . ASP B 1 14 ? -26.333 23.222 -9.381 1.00 19.10 14 ASP B C 1
ATOM 1838 O O . ASP B 1 14 ? -26.515 23.696 -10.497 1.00 17.74 14 ASP B O 1
ATOM 1843 N N . THR B 1 15 ? -26.155 21.924 -9.165 1.00 19.16 15 THR B N 1
ATOM 1844 C CA . THR B 1 15 ? -26.153 20.981 -10.289 1.00 18.18 15 THR B CA 1
ATOM 1845 C C . THR B 1 15 ? -27.556 20.416 -10.584 1.00 21.53 15 THR B C 1
ATOM 1846 O O . THR B 1 15 ? -27.681 19.466 -11.350 1.00 21.03 15 THR B O 1
ATOM 1850 N N . SER B 1 16 ? -28.606 20.997 -9.997 1.00 19.89 16 SER B N 1
ATOM 1851 C CA A SER B 1 16 ? -29.984 20.507 -10.168 0.50 21.19 16 SER B CA 1
ATOM 1852 C CA B SER B 1 16 ? -29.948 20.433 -10.177 0.50 21.33 16 SER B CA 1
ATOM 1853 C C . SER B 1 16 ? -30.474 20.585 -11.606 1.00 22.49 16 SER B C 1
ATOM 1854 O O . SER B 1 16 ? -31.439 19.915 -11.984 1.00 23.78 16 SER B O 1
ATOM 1859 N N . THR B 1 17 ? -29.828 21.437 -12.394 1.00 19.97 17 THR B N 1
ATOM 1860 C CA . THR B 1 17 ? -30.310 21.775 -13.733 1.00 21.98 17 THR B CA 1
ATOM 1861 C C . THR B 1 17 ? -29.818 20.812 -14.797 1.00 23.65 17 THR B C 1
ATOM 1862 O O . THR B 1 17 ? -30.220 20.913 -15.962 1.00 24.53 17 THR B O 1
ATOM 1866 N N . VAL B 1 18 ? -28.931 19.895 -14.418 1.00 19.94 18 VAL B N 1
ATOM 1867 C CA . VAL B 1 18 ? -28.538 18.852 -15.378 1.00 19.32 18 VAL B CA 1
ATOM 1868 C C . VAL B 1 18 ? -29.248 17.542 -15.056 1.00 18.80 18 VAL B C 1
ATOM 1869 O O . VAL B 1 18 ? -29.866 17.399 -13.996 1.00 20.68 18 VAL B O 1
ATOM 1873 N N . ILE B 1 19 ? -29.144 16.577 -15.966 1.00 18.12 19 ILE B N 1
ATOM 1874 C CA . ILE B 1 19 ? -29.743 15.257 -15.755 1.00 19.16 19 ILE B CA 1
ATOM 1875 C C . ILE B 1 19 ? -29.107 14.564 -14.559 1.00 20.57 19 ILE B C 1
ATOM 1876 O O . ILE B 1 19 ? -27.888 14.368 -14.513 1.00 20.85 19 ILE B O 1
ATOM 1881 N N . GLN B 1 20 ? -29.940 14.164 -13.604 1.00 22.89 20 GLN B N 1
ATOM 1882 C CA A GLN B 1 20 ? -29.393 13.646 -12.365 0.50 22.56 20 GLN B CA 1
ATOM 1883 C CA B GLN B 1 20 ? -29.503 13.569 -12.329 0.50 22.82 20 GLN B CA 1
ATOM 1884 C C . GLN B 1 20 ? -28.667 12.311 -12.541 1.00 21.73 20 GLN B C 1
ATOM 1885 O O . GLN B 1 20 ? -27.658 12.070 -11.862 1.00 21.33 20 GLN B O 1
ATOM 1896 N N . GLU B 1 21 ? -29.103 11.477 -13.480 1.00 23.95 21 GLU B N 1
ATOM 1897 C CA . GLU B 1 21 ? -28.382 10.219 -13.740 1.00 22.78 21 GLU B CA 1
ATOM 1898 C C . GLU B 1 21 ? -26.981 10.518 -14.259 1.00 21.57 21 GLU B C 1
ATOM 1899 O O . GLU B 1 21 ? -26.025 9.764 -13.999 1.00 20.91 21 GLU B O 1
ATOM 1905 N N . PHE B 1 22 ? -26.861 11.619 -15.003 1.00 18.95 22 PHE B N 1
ATOM 1906 C CA . PHE B 1 22 ? -25.567 12.062 -15.514 1.00 19.01 22 PHE B CA 1
ATOM 1907 C C . PHE B 1 22 ? -24.717 12.575 -14.353 1.00 18.25 22 PHE B C 1
ATOM 1908 O O . PHE B 1 22 ? -23.569 12.159 -14.203 1.00 17.70 22 PHE B O 1
ATOM 1916 N N . ARG B 1 23 ? -25.281 13.430 -13.505 1.00 18.22 23 ARG B N 1
ATOM 1917 C CA A ARG B 1 23 ? -24.494 13.945 -12.397 0.50 19.78 23 ARG B CA 1
ATOM 1918 C CA B ARG B 1 23 ? -24.583 13.954 -12.333 0.50 19.66 23 ARG B CA 1
ATOM 1919 C C . ARG B 1 23 ? -24.015 12.795 -11.503 1.00 19.58 23 ARG B C 1
ATOM 1920 O O . ARG B 1 23 ? -22.814 12.744 -11.140 1.00 19.82 23 ARG B O 1
ATOM 1935 N N . ASN B 1 24 ? -24.909 11.871 -11.166 1.00 18.59 24 ASN B N 1
ATOM 1936 C CA . ASN B 1 24 ? -24.557 10.720 -10.329 1.00 20.56 24 ASN B CA 1
ATOM 1937 C C . ASN B 1 24 ? -23.481 9.812 -10.933 1.00 18.88 24 ASN B C 1
ATOM 1938 O O . ASN B 1 24 ? -22.589 9.337 -10.223 1.00 18.65 24 ASN B O 1
ATOM 1943 N N . LYS B 1 25 ? -23.593 9.528 -12.229 1.00 17.31 25 LYS B N 1
ATOM 1944 C CA . LYS B 1 25 ? -22.656 8.639 -12.932 1.00 18.64 25 LYS B CA 1
ATOM 1945 C C . LYS B 1 25 ? -21.265 9.279 -13.049 1.00 16.10 25 LYS B C 1
ATOM 1946 O O . LYS B 1 25 ? -20.240 8.600 -12.908 1.00 16.59 25 LYS B O 1
ATOM 1952 N N . GLN B 1 26 ? -21.245 10.590 -13.304 1.00 15.66 26 GLN B N 1
ATOM 1953 C CA A GLN B 1 26 ? -19.998 11.354 -13.386 0.50 15.16 26 GLN B CA 1
ATOM 1954 C CA B GLN B 1 26 ? -19.988 11.322 -13.410 0.50 14.97 26 GLN B CA 1
ATOM 1955 C C . GLN B 1 26 ? -19.223 11.178 -12.076 1.00 14.53 26 GLN B C 1
ATOM 1956 O O . GLN B 1 26 ? -18.028 10.843 -12.067 1.00 16.93 26 GLN B O 1
ATOM 1967 N N . LEU B 1 27 ? -19.913 11.368 -10.958 1.00 14.86 27 LEU B N 1
ATOM 1968 C CA A LEU B 1 27 ? -19.304 11.201 -9.653 0.60 14.05 27 LEU B CA 1
ATOM 1969 C CA B LEU B 1 27 ? -19.302 11.189 -9.635 0.40 14.66 27 LEU B CA 1
ATOM 1970 C C . LEU B 1 27 ? -18.822 9.754 -9.448 1.00 14.19 27 LEU B C 1
ATOM 1971 O O . LEU B 1 27 ? -17.641 9.497 -9.118 1.00 15.74 27 LEU B O 1
ATOM 1980 N N . GLU B 1 28 ? -19.719 8.806 -9.700 1.00 15.37 28 GLU B N 1
ATOM 1981 C CA A GLU B 1 28 ? -19.383 7.387 -9.597 0.50 14.91 28 GLU B CA 1
ATOM 1982 C CA B GLU B 1 28 ? -19.351 7.403 -9.573 0.50 14.66 28 GLU B CA 1
ATOM 1983 C C . GLU B 1 28 ? -18.107 7.044 -10.373 1.00 14.71 28 GLU B C 1
ATOM 1984 O O . GLU B 1 28 ? -17.239 6.326 -9.880 1.00 14.82 28 GLU B O 1
ATOM 1995 N N . TYR B 1 29 ? -17.986 7.559 -11.595 1.00 15.92 29 TYR B N 1
ATOM 1996 C CA . TYR B 1 29 ? -16.824 7.241 -12.402 1.00 15.46 29 TYR B CA 1
ATOM 1997 C C . TYR B 1 29 ? -15.545 7.839 -11.792 1.00 15.70 29 TYR B C 1
ATOM 1998 O O . TYR B 1 29 ? -14.500 7.204 -11.830 1.00 15.18 29 TYR B O 1
ATOM 2007 N N . THR B 1 30 ? -15.609 9.055 -11.240 1.00 13.87 30 THR B N 1
ATOM 2008 C CA . THR B 1 30 ? -14.402 9.581 -10.568 1.00 14.32 30 THR B CA 1
ATOM 2009 C C . THR B 1 30 ? -13.937 8.618 -9.448 1.00 13.97 30 THR B C 1
ATOM 2010 O O . THR B 1 30 ? -12.726 8.461 -9.228 1.00 14.15 30 THR B O 1
ATOM 2014 N N . TRP B 1 31 ? -14.886 7.972 -8.773 1.00 12.20 31 TRP B N 1
ATOM 2015 C CA . TRP B 1 31 ? -14.544 7.042 -7.698 1.00 12.84 31 TRP B CA 1
ATOM 2016 C C . TRP B 1 31 ? -13.964 5.748 -8.259 1.00 13.69 31 TRP B C 1
ATOM 2017 O O . TRP B 1 31 ? -12.889 5.314 -7.861 1.00 13.28 31 TRP B O 1
ATOM 2028 N N . LEU B 1 32 ? -14.678 5.145 -9.197 1.00 13.73 32 LEU B N 1
ATOM 2029 C CA . LEU B 1 32 ? -14.278 3.849 -9.725 1.00 13.30 32 LEU B CA 1
ATOM 2030 C C . LEU B 1 32 ? -12.954 3.921 -10.447 1.00 12.50 32 LEU B C 1
ATOM 2031 O O . LEU B 1 32 ? -12.099 3.047 -10.267 1.00 14.89 32 LEU B O 1
ATOM 2036 N N . LEU B 1 33 ? -12.745 4.976 -11.242 1.00 13.84 33 LEU B N 1
ATOM 2037 C CA . LEU B 1 33 ? -11.463 5.116 -11.932 1.00 13.91 33 LEU B CA 1
ATOM 2038 C C . LEU B 1 33 ? -10.325 5.303 -10.933 1.00 13.95 33 LEU B C 1
ATOM 2039 O O . LEU B 1 33 ? -9.225 4.785 -11.110 1.00 16.99 33 LEU B O 1
ATOM 2044 N N . THR B 1 34 ? -10.577 6.070 -9.878 1.00 13.34 34 THR B N 1
ATOM 2045 C CA . THR B 1 34 ? -9.556 6.273 -8.836 1.00 12.73 34 THR B CA 1
ATOM 2046 C C . THR B 1 34 ? -9.194 4.953 -8.159 1.00 14.65 34 THR B C 1
ATOM 2047 O O . THR B 1 34 ? -8.024 4.629 -7.987 1.00 15.61 34 THR B O 1
ATOM 2051 N N . ILE B 1 35 ? -10.204 4.163 -7.835 1.00 13.05 35 ILE B N 1
ATOM 2052 C CA . ILE B 1 35 ? -9.958 2.873 -7.201 1.00 12.53 35 ILE B CA 1
ATOM 2053 C C . ILE B 1 35 ? -9.146 1.965 -8.110 1.00 14.68 35 ILE B C 1
ATOM 2054 O O . ILE B 1 35 ? -8.237 1.255 -7.636 1.00 14.39 35 ILE B O 1
ATOM 2059 N N . MET B 1 36 ? -9.472 1.999 -9.406 1.00 13.32 36 MET B N 1
ATOM 2060 C CA . MET B 1 36 ? -8.795 1.137 -10.409 1.00 13.78 36 MET B CA 1
ATOM 2061 C C . MET B 1 36 ? -7.400 1.633 -10.807 1.00 17.11 36 MET B C 1
ATOM 2062 O O . MET B 1 36 ? -6.671 0.981 -11.586 1.00 19.60 36 MET B O 1
ATOM 2067 N N . GLY B 1 37 ? -7.036 2.804 -10.286 1.00 17.36 37 GLY B N 1
ATOM 2068 C CA . GLY B 1 37 ? -5.735 3.398 -10.608 1.00 19.24 37 GLY B CA 1
ATOM 2069 C C . GLY B 1 37 ? -5.630 3.922 -12.026 1.00 19.89 37 GLY B C 1
ATOM 2070 O O . GLY B 1 37 ? -4.538 3.960 -12.592 1.00 23.08 37 GLY B O 1
ATOM 2071 N N A LYS B 1 38 ? -6.747 4.387 -12.599 0.50 17.58 38 LYS B N 1
ATOM 2072 N N B LYS B 1 38 ? -6.767 4.289 -12.597 0.50 19.31 38 LYS B N 1
ATOM 2073 C CA A LYS B 1 38 ? -6.786 4.850 -13.996 0.50 17.77 38 LYS B CA 1
ATOM 2074 C CA B LYS B 1 38 ? -6.786 4.889 -13.896 0.50 20.09 38 LYS B CA 1
ATOM 2075 C C A LYS B 1 38 ? -7.250 6.297 -14.121 0.50 18.63 38 LYS B C 1
ATOM 2076 C C B LYS B 1 38 ? -7.066 6.355 -13.626 0.50 21.31 38 LYS B C 1
ATOM 2077 O O A LYS B 1 38 ? -8.445 6.572 -14.098 0.50 15.76 38 LYS B O 1
ATOM 2078 O O B LYS B 1 38 ? -7.907 6.703 -12.802 0.50 23.29 38 LYS B O 1
ATOM 2089 N N . TYR B 1 39 ? -6.298 7.209 -14.271 1.00 20.07 39 TYR B N 1
ATOM 2090 C CA . TYR B 1 39 ? -6.613 8.630 -14.267 1.00 18.06 39 TYR B CA 1
ATOM 2091 C C . TYR B 1 39 ? -7.142 9.054 -15.616 1.00 17.33 39 TYR B C 1
ATOM 2092 O O . TYR B 1 39 ? -6.549 8.728 -16.661 1.00 19.22 39 TYR B O 1
ATOM 2101 N N . VAL B 1 40 ? -8.266 9.776 -15.582 1.00 14.84 40 VAL B N 1
ATOM 2102 C CA . VAL B 1 40 ? -8.862 10.387 -16.775 1.00 15.71 40 VAL B CA 1
ATOM 2103 C C . VAL B 1 40 ? -9.237 11.824 -16.368 1.00 14.49 40 VAL B C 1
ATOM 2104 O O . VAL B 1 40 ? -9.796 12.020 -15.281 1.00 15.45 40 VAL B O 1
ATOM 2108 N N . GLU B 1 41 ? -8.953 12.799 -17.236 1.00 15.39 41 GLU B N 1
ATOM 2109 C CA A GLU B 1 41 ? -9.281 14.203 -16.943 0.50 14.31 41 GLU B CA 1
ATOM 2110 C CA B GLU B 1 41 ? -9.272 14.208 -16.941 0.50 14.95 41 GLU B CA 1
ATOM 2111 C C . GLU B 1 41 ? -10.772 14.370 -16.678 1.00 13.55 41 GLU B C 1
ATOM 2112 O O . GLU B 1 41 ? -11.609 13.681 -17.297 1.00 13.56 41 GLU B O 1
ATOM 2123 N N . PHE B 1 42 ? -11.119 15.293 -15.785 1.00 11.90 42 PHE B N 1
ATOM 2124 C CA . PHE B 1 42 ? -12.509 15.501 -15.366 1.00 12.48 42 PHE B CA 1
ATOM 2125 C C . PHE B 1 42 ? -13.446 15.796 -16.553 1.00 13.26 42 PHE B C 1
ATOM 2126 O O . PHE B 1 42 ? -14.576 15.281 -16.588 1.00 16.01 42 PHE B O 1
ATOM 2134 N N . GLU B 1 43 ? -12.979 16.600 -17.507 1.00 13.67 43 GLU B N 1
ATOM 2135 C CA . GLU B 1 43 ? -13.785 16.983 -18.680 1.00 14.77 43 GLU B CA 1
ATOM 2136 C C . GLU B 1 43 ? -14.092 15.761 -19.543 1.00 15.74 43 GLU B C 1
ATOM 2137 O O . GLU B 1 43 ? -15.159 15.676 -20.166 1.00 17.43 43 GLU B O 1
ATOM 2143 N N . GLU B 1 44 ? -13.148 14.824 -19.591 1.00 15.49 44 GLU B N 1
ATOM 2144 C CA . GLU B 1 44 ? -13.342 13.607 -20.382 1.00 17.15 44 GLU B CA 1
ATOM 2145 C C . GLU B 1 44 ? -14.302 12.672 -19.652 1.00 16.36 44 GLU B C 1
ATOM 2146 O O . GLU B 1 44 ? -15.147 12.044 -20.270 1.00 15.96 44 GLU B O 1
ATOM 2152 N N . ILE B 1 45 ? -14.184 12.587 -18.330 1.00 14.85 45 ILE B N 1
ATOM 2153 C CA . ILE B 1 45 ? -15.183 11.850 -17.551 1.00 15.33 45 ILE B CA 1
ATOM 2154 C C . ILE B 1 45 ? -16.588 12.408 -17.798 1.00 15.27 45 ILE B C 1
ATOM 2155 O O . ILE B 1 45 ? -17.543 11.663 -18.001 1.00 14.72 45 ILE B O 1
ATOM 2160 N N . THR B 1 46 ? -16.713 13.731 -17.801 1.00 15.08 46 THR B N 1
ATOM 2161 C CA . THR B 1 46 ? -17.994 14.365 -18.063 1.00 13.50 46 THR B CA 1
ATOM 2162 C C . THR B 1 46 ? -18.529 13.970 -19.447 1.00 16.01 46 THR B C 1
ATOM 2163 O O . THR B 1 46 ? -19.692 13.596 -19.567 1.00 17.97 46 THR B O 1
ATOM 2167 N N . LYS B 1 47 ? -17.690 14.080 -20.471 1.00 15.05 47 LYS B N 1
ATOM 2168 C CA . LYS B 1 47 ? -18.110 13.692 -21.844 1.00 17.20 47 LYS B CA 1
ATOM 2169 C C . LYS B 1 47 ? -18.527 12.219 -21.935 1.00 19.46 47 LYS B C 1
ATOM 2170 O O . LYS B 1 47 ? -19.600 11.875 -22.474 1.00 18.69 47 LYS B O 1
ATOM 2176 N N . ILE B 1 48 ? -17.715 11.342 -21.358 1.00 15.74 48 ILE B N 1
ATOM 2177 C CA . ILE B 1 48 ? -18.013 9.908 -21.436 1.00 17.14 48 ILE B CA 1
ATOM 2178 C C . ILE B 1 48 ? -19.310 9.561 -20.708 1.00 16.43 48 ILE B C 1
ATOM 2179 O O . ILE B 1 48 ? -20.130 8.739 -21.197 1.00 18.92 48 ILE B O 1
ATOM 2184 N N . THR B 1 49 ? -19.502 10.154 -19.531 1.00 15.25 49 THR B N 1
ATOM 2185 C CA A THR B 1 49 ? -20.683 9.841 -18.750 0.50 15.80 49 THR B CA 1
ATOM 2186 C CA B THR B 1 49 ? -20.682 9.931 -18.703 0.50 16.59 49 THR B CA 1
ATOM 2187 C C . THR B 1 49 ? -21.935 10.397 -19.423 1.00 16.09 49 THR B C 1
ATOM 2188 O O . THR B 1 49 ? -22.957 9.699 -19.457 1.00 18.38 49 THR B O 1
ATOM 2195 N N . LEU B 1 50 ? -21.849 11.606 -19.976 1.00 16.56 50 LEU B N 1
ATOM 2196 C CA . LEU B 1 50 ? -23.024 12.192 -20.634 1.00 18.85 50 LEU B CA 1
ATOM 2197 C C . LEU B 1 50 ? -23.412 11.353 -21.837 1.00 19.16 50 LEU B C 1
ATOM 2198 O O . LEU B 1 50 ? -24.600 11.054 -22.031 1.00 20.75 50 LEU B O 1
ATOM 2203 N N . ARG B 1 51 ? -22.414 10.952 -22.621 1.00 19.26 51 ARG B N 1
ATOM 2204 C CA . ARG B 1 51 ? -22.701 10.170 -23.822 1.00 20.01 51 ARG B CA 1
ATOM 2205 C C . ARG B 1 51 ? -23.372 8.857 -23.426 1.00 20.16 51 ARG B C 1
ATOM 2206 O O . ARG B 1 51 ? -24.330 8.426 -24.077 1.00 22.15 51 ARG B O 1
ATOM 2214 N N . TYR B 1 52 ? -22.888 8.227 -22.356 1.00 18.53 52 TYR B N 1
ATOM 2215 C CA . TYR B 1 52 ? -23.446 6.946 -21.902 1.00 19.94 52 TYR B CA 1
ATOM 2216 C C . TYR B 1 52 ? -24.886 7.096 -21.434 1.00 20.48 52 TYR B C 1
ATOM 2217 O O . TYR B 1 52 ? -25.772 6.335 -21.828 1.00 20.80 52 TYR B O 1
ATOM 2226 N N . ILE B 1 53 ? -25.128 8.072 -20.568 1.00 19.80 53 ILE B N 1
ATOM 2227 C CA . ILE B 1 53 ? -26.452 8.281 -20.032 1.00 20.11 53 ILE B CA 1
ATOM 2228 C C . ILE B 1 53 ? -27.467 8.631 -21.149 1.00 21.80 53 ILE B C 1
ATOM 2229 O O . ILE B 1 53 ? -28.610 8.136 -21.132 1.00 22.61 53 ILE B O 1
ATOM 2234 N N . LEU B 1 54 ? -27.055 9.445 -22.122 1.00 19.66 54 LEU B N 1
ATOM 2235 C CA . LEU B 1 54 ? -27.963 9.816 -23.221 1.00 19.97 54 LEU B CA 1
ATOM 2236 C C . LEU B 1 54 ? -28.230 8.598 -24.111 1.00 24.73 54 LEU B C 1
ATOM 2237 O O . LEU B 1 54 ? -29.328 8.454 -24.679 1.00 24.25 54 LEU B O 1
ATOM 2242 N N . LYS B 1 55 ? -27.237 7.723 -24.222 1.00 23.46 55 LYS B N 1
ATOM 2243 C CA . LYS B 1 55 ? -27.421 6.503 -25.009 1.00 27.72 55 LYS B CA 1
ATOM 2244 C C . LYS B 1 55 ? -28.483 5.613 -24.359 1.00 27.68 55 LYS B C 1
ATOM 2245 O O . LYS B 1 55 ? -29.432 5.175 -25.028 1.00 29.87 55 LYS B O 1
ATOM 2251 N N . VAL B 1 56 ? -28.338 5.370 -23.062 1.00 27.07 56 VAL B N 1
ATOM 2252 C CA . VAL B 1 56 ? -29.360 4.693 -22.261 1.00 29.70 56 VAL B CA 1
ATOM 2253 C C . VAL B 1 56 ? -30.771 5.294 -22.488 1.00 31.99 56 VAL B C 1
ATOM 2254 O O . VAL B 1 56 ? -31.763 4.565 -22.592 1.00 33.31 56 VAL B O 1
ATOM 2258 N N . ARG B 1 57 ? -30.847 6.616 -22.608 1.00 32.43 57 ARG B N 1
ATOM 2259 C CA . ARG B 1 57 ? -32.138 7.323 -22.721 1.00 32.26 57 ARG B CA 1
ATOM 2260 C C . ARG B 1 57 ? -32.714 7.421 -24.141 1.00 33.58 57 ARG B C 1
ATOM 2261 O O . ARG B 1 57 ? -33.864 7.851 -24.319 1.00 34.77 57 ARG B O 1
ATOM 2269 N N . GLY B 1 58 ? -31.921 7.046 -25.141 1.00 30.28 58 GLY B N 1
ATOM 2270 C CA . GLY B 1 58 ? -32.275 7.273 -26.553 1.00 30.48 58 GLY B CA 1
ATOM 2271 C C . GLY B 1 58 ? -32.214 8.740 -26.954 1.00 29.54 58 GLY B C 1
ATOM 2272 O O . GLY B 1 58 ? -32.858 9.165 -27.910 1.00 31.45 58 GLY B O 1
ATOM 2273 N N . GLU B 1 59 ? -31.415 9.522 -26.233 1.00 25.53 59 GLU B N 1
ATOM 2274 C CA . GLU B 1 59 ? -31.347 10.967 -26.446 1.00 23.66 59 GLU B CA 1
ATOM 2275 C C . GLU B 1 59 ? -29.962 11.435 -26.885 1.00 23.32 59 GLU B C 1
ATOM 2276 O O . GLU B 1 59 ? -29.497 12.516 -26.487 1.00 23.04 59 GLU B O 1
ATOM 2282 N N . GLU B 1 60 ? -29.330 10.642 -27.749 1.00 23.11 60 GLU B N 1
ATOM 2283 C CA . GLU B 1 60 ? -28.029 10.971 -28.316 1.00 24.47 60 GLU B CA 1
ATOM 2284 C C . GLU B 1 60 ? -27.966 12.357 -28.936 1.00 24.00 60 GLU B C 1
ATOM 2285 O O . GLU B 1 60 ? -26.922 13.013 -28.887 1.00 25.51 60 GLU B O 1
ATOM 2291 N N . SER B 1 61 ? -29.090 12.809 -29.501 1.00 22.99 61 SER B N 1
ATOM 2292 C CA . SER B 1 61 ? -29.123 14.086 -30.206 1.00 22.75 61 SER B CA 1
ATOM 2293 C C . SER B 1 61 ? -28.995 15.277 -29.256 1.00 22.89 61 SER B C 1
ATOM 2294 O O . SER B 1 61 ? -28.780 16.409 -29.704 1.00 23.62 61 SER B O 1
ATOM 2297 N N . LYS B 1 62 ? -29.130 15.018 -27.949 1.00 21.14 62 LYS B N 1
ATOM 2298 C CA . LYS B 1 62 ? -29.179 16.099 -26.961 1.00 21.66 62 LYS B CA 1
ATOM 2299 C C . LYS B 1 62 ? -27.815 16.428 -26.363 1.00 22.03 62 LYS B C 1
ATOM 2300 O O . LYS B 1 62 ? -27.720 17.298 -25.491 1.00 20.30 62 LYS B O 1
ATOM 2306 N N . PHE B 1 63 ? -26.768 15.762 -26.862 1.00 21.29 63 PHE B N 1
ATOM 2307 C CA . PHE B 1 63 ? -25.431 15.885 -26.268 1.00 21.47 63 PHE B CA 1
ATOM 2308 C C . PHE B 1 63 ? -24.958 17.321 -26.083 1.00 21.16 63 PHE B C 1
ATOM 2309 O O . PHE B 1 63 ? -24.626 17.720 -24.961 1.00 20.80 63 PHE B O 1
ATOM 2317 N N . ASP B 1 64 ? -24.891 18.090 -27.175 1.00 21.24 64 ASP B N 1
ATOM 2318 C CA . ASP B 1 64 ? -24.432 19.479 -27.067 1.00 20.30 64 ASP B CA 1
ATOM 2319 C C . ASP B 1 64 ? -25.307 20.295 -26.129 1.00 19.91 64 ASP B C 1
ATOM 2320 O O . ASP B 1 64 ? -24.798 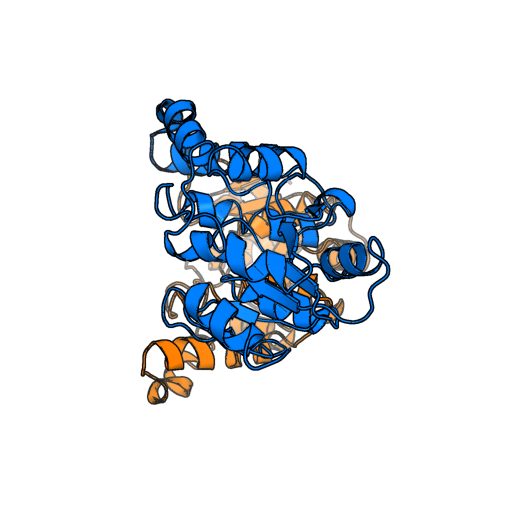21.078 -25.307 1.00 19.50 64 ASP B O 1
ATOM 2325 N N . GLU B 1 65 ? -26.626 20.146 -26.273 1.00 19.79 65 GLU B N 1
ATOM 2326 C CA . GLU B 1 65 ? -27.577 20.827 -25.395 1.00 20.76 65 GLU B CA 1
ATOM 2327 C C . GLU B 1 65 ? -27.272 20.544 -23.914 1.00 22.36 65 GLU B C 1
ATOM 2328 O O . GLU B 1 65 ? -27.194 21.466 -23.098 1.00 21.91 65 GLU B O 1
ATOM 2334 N N . GLU B 1 66 ? -27.093 19.273 -23.580 1.00 20.10 66 GLU B N 1
ATOM 2335 C CA . GLU B 1 66 ? -26.894 18.892 -22.171 1.00 18.95 66 GLU B CA 1
ATOM 2336 C C . GLU B 1 66 ? -25.504 19.279 -21.684 1.00 20.32 66 GLU B C 1
ATOM 2337 O O . GLU B 1 66 ? -25.344 19.684 -20.518 1.00 19.39 66 GLU B O 1
ATOM 2343 N N . LEU B 1 67 ? -24.496 19.167 -22.546 1.00 17.63 67 LEU B N 1
ATOM 2344 C CA . LEU B 1 67 ? -23.144 19.636 -22.162 1.00 17.69 67 LEU B CA 1
ATOM 2345 C C . LEU B 1 67 ? -23.147 21.153 -21.889 1.00 19.90 67 LEU B C 1
ATOM 2346 O O . LEU B 1 67 ? -22.516 21.623 -20.926 1.00 19.11 67 LEU B O 1
ATOM 2351 N N . ASN B 1 68 ? -23.888 21.903 -22.714 1.00 18.69 68 ASN B N 1
ATOM 2352 C CA A ASN B 1 68 ? -24.082 23.352 -22.529 0.50 19.52 68 ASN B CA 1
ATOM 2353 C CA B ASN B 1 68 ? -24.042 23.340 -22.501 0.50 18.66 68 ASN B CA 1
ATOM 2354 C C . ASN B 1 68 ? -24.711 23.660 -21.168 1.00 19.48 68 ASN B C 1
ATOM 2355 O O . ASN B 1 68 ? -24.336 24.616 -20.502 1.00 20.75 68 ASN B O 1
ATOM 2364 N N . LYS B 1 69 ? -25.663 22.837 -20.746 1.00 16.48 69 LYS B N 1
ATOM 2365 C CA . LYS B 1 69 ? -26.261 23.036 -19.404 1.00 18.06 69 LYS B CA 1
ATOM 2366 C C . LYS B 1 69 ? -25.178 22.894 -18.332 1.00 19.30 69 LYS B C 1
ATOM 2367 O O . LYS B 1 69 ? -25.131 23.668 -17.366 1.00 19.46 69 LYS B O 1
ATOM 2373 N N . TRP B 1 70 ? -24.302 21.907 -18.507 1.00 17.76 70 TRP B N 1
ATOM 2374 C CA . TRP B 1 70 ? -23.196 21.731 -17.548 1.00 17.92 70 TRP B CA 1
ATOM 2375 C C . TRP B 1 70 ? -22.267 22.936 -17.584 1.00 19.22 70 TRP B C 1
ATOM 2376 O O . TRP B 1 70 ? -21.855 23.451 -16.531 1.00 19.73 70 TRP B O 1
ATOM 2387 N N . LYS B 1 71 ? -21.929 23.393 -18.785 1.00 15.62 71 LYS B N 1
ATOM 2388 C CA . LYS B 1 71 ? -21.101 24.588 -18.921 1.00 19.43 71 LYS B CA 1
ATOM 2389 C C . LYS B 1 71 ? -21.751 25.788 -18.236 1.00 19.49 71 LYS B C 1
ATOM 2390 O O . LYS B 1 71 ? -21.058 26.651 -17.688 1.00 22.78 71 LYS B O 1
ATOM 2396 N N . ASN B 1 72 ? -23.079 25.841 -18.251 1.00 17.25 72 ASN B N 1
ATOM 2397 C CA . ASN B 1 72 ? -23.778 27.025 -17.764 1.00 17.83 72 ASN B CA 1
ATOM 2398 C C . ASN B 1 72 ? -24.385 26.911 -16.382 1.00 19.43 72 ASN B C 1
ATOM 2399 O O . ASN B 1 72 ? -25.286 27.687 -16.017 1.00 21.39 72 ASN B O 1
ATOM 2404 N N . LEU B 1 73 ? -23.887 25.966 -15.580 1.00 19.01 73 LEU B N 1
ATOM 2405 C CA . LEU B 1 73 ? -24.367 25.860 -14.219 1.00 17.88 73 LEU B CA 1
ATOM 2406 C C . LEU B 1 73 ? -24.382 27.216 -13.524 1.00 18.55 73 LEU B C 1
ATOM 2407 O O . LEU B 1 73 ? -23.446 28.014 -13.684 1.00 19.73 73 LEU B O 1
ATOM 2412 N N . LYS B 1 74 ? -25.446 27.422 -12.753 1.00 19.09 74 LYS B N 1
ATOM 2413 C CA A LYS B 1 74 ? -25.632 28.646 -11.981 0.50 20.58 74 LYS B CA 1
ATOM 2414 C CA B LYS B 1 74 ? -25.619 28.644 -11.979 0.50 20.39 74 LYS B CA 1
ATOM 2415 C C . LYS B 1 74 ? -25.306 28.430 -10.495 1.00 19.59 74 LYS B C 1
ATOM 2416 O O . LYS B 1 74 ? -25.605 27.371 -9.920 1.00 19.87 74 LYS B O 1
ATOM 2427 N N . ALA B 1 75 ? -24.701 29.448 -9.876 1.00 18.65 75 ALA B N 1
ATOM 2428 C CA . ALA B 1 75 ? -24.327 29.372 -8.465 1.00 16.70 75 ALA B CA 1
ATOM 2429 C C . ALA B 1 75 ? -25.569 29.584 -7.608 1.00 18.78 75 ALA B C 1
ATOM 2430 O O . ALA B 1 75 ? -26.518 30.272 -8.018 1.00 18.94 75 ALA B O 1
ATOM 2432 N N . TYR B 1 76 ? -25.561 29.014 -6.409 1.00 16.15 76 TYR B N 1
ATOM 2433 C CA . TYR B 1 76 ? -26.628 29.257 -5.461 1.00 17.21 76 TYR B CA 1
ATOM 2434 C C . TYR B 1 76 ? -26.651 30.743 -5.089 1.00 15.40 76 TYR B C 1
ATOM 2435 O O . TYR B 1 76 ? -25.602 31.409 -5.053 1.00 16.70 76 TYR B O 1
ATOM 2444 N N . GLU B 1 77 ? -27.856 31.265 -4.847 1.00 16.29 77 GLU B N 1
ATOM 2445 C CA . GLU B 1 77 ? -28.035 32.706 -4.612 1.00 17.23 77 GLU B CA 1
ATOM 2446 C C . GLU B 1 77 ? -27.119 33.197 -3.501 1.00 15.96 77 GLU B C 1
ATOM 2447 O O . GLU B 1 77 ? -26.533 34.269 -3.591 1.00 18.40 77 GLU B O 1
ATOM 2453 N N . ASP B 1 78 ? -26.989 32.393 -2.448 1.00 14.70 78 ASP B N 1
ATOM 2454 C CA . ASP B 1 78 ? -26.273 32.834 -1.234 1.00 16.41 78 ASP B CA 1
ATOM 2455 C C . ASP B 1 78 ? -24.752 32.897 -1.411 1.00 14.00 78 ASP B C 1
ATOM 2456 O O . ASP B 1 78 ? -24.038 33.398 -0.541 1.00 14.21 78 ASP B O 1
ATOM 2461 N N . THR B 1 79 ? -24.258 32.395 -2.537 1.00 13.69 79 THR B N 1
ATOM 2462 C CA . THR B 1 79 ? -22.795 32.427 -2.780 1.00 13.43 79 THR B CA 1
ATOM 2463 C C . THR B 1 79 ? -22.239 33.846 -2.939 1.00 13.59 79 THR B C 1
ATOM 2464 O O . THR B 1 79 ? -21.006 34.044 -2.928 1.00 14.42 79 THR B O 1
ATOM 2468 N N . LYS B 1 80 ? -23.142 34.820 -3.120 1.00 14.61 80 LYS B N 1
ATOM 2469 C CA . LYS B 1 80 ? -22.735 36.227 -3.096 1.00 16.01 80 LYS B CA 1
ATOM 2470 C C . LYS B 1 80 ? -21.957 36.580 -1.806 1.00 14.42 80 LYS B C 1
ATOM 2471 O O . LYS B 1 80 ? -21.126 37.498 -1.806 1.00 16.15 80 LYS B O 1
ATOM 2477 N N . TYR B 1 81 ? -22.222 35.845 -0.727 1.00 13.22 81 TYR B N 1
ATOM 2478 C CA . TYR B 1 81 ? -21.502 36.052 0.540 1.00 13.98 81 TYR B CA 1
ATOM 2479 C C . TYR B 1 81 ? -20.020 35.705 0.490 1.00 13.55 81 TYR B C 1
ATOM 2480 O O . TYR B 1 81 ? -19.282 35.977 1.459 1.00 13.93 81 TYR B O 1
ATOM 2489 N N . LEU B 1 82 ? -19.567 35.098 -0.611 1.00 11.83 82 LEU B N 1
ATOM 2490 C CA . LEU B 1 82 ? -18.126 34.953 -0.795 1.00 13.04 82 LEU B CA 1
ATOM 2491 C C . LEU B 1 82 ? -17.408 36.307 -0.710 1.00 12.73 82 LEU B C 1
ATOM 2492 O O . LEU B 1 82 ? -16.231 36.358 -0.336 1.00 14.93 82 LEU B O 1
ATOM 2497 N N . LYS B 1 83 ? -18.103 37.395 -1.060 1.00 13.20 83 LYS B N 1
ATOM 2498 C CA . LYS B 1 83 ? -17.496 38.730 -0.932 1.00 15.05 83 LYS B CA 1
ATOM 2499 C C . LYS B 1 83 ? -17.098 39.001 0.517 1.00 15.92 83 LYS B C 1
ATOM 2500 O O . LYS B 1 83 ? -15.928 39.222 0.792 1.00 16.05 83 LYS B O 1
ATOM 2506 N N . GLU B 1 84 ? -18.094 38.983 1.407 1.00 16.06 84 GLU B N 1
ATOM 2507 C CA . GLU B 1 84 ? -17.880 39.224 2.847 1.00 15.71 84 GLU B CA 1
ATOM 2508 C C . GLU B 1 84 ? -16.926 38.208 3.433 1.00 16.78 84 GLU B C 1
ATOM 2509 O O . GLU B 1 84 ? -16.039 38.556 4.216 1.00 17.73 84 GLU B O 1
ATOM 2515 N N . ILE B 1 85 ? -17.119 36.943 3.056 1.00 14.85 85 ILE B N 1
ATOM 2516 C CA . ILE B 1 85 ? -16.239 35.892 3.551 1.00 12.63 85 ILE B CA 1
ATOM 2517 C C . ILE B 1 85 ? -14.768 36.135 3.164 1.00 14.84 85 ILE B C 1
ATOM 2518 O O . ILE B 1 85 ? -13.873 35.965 3.989 1.00 13.64 85 ILE B O 1
ATOM 2523 N N . SER B 1 86 ? -14.514 36.535 1.907 1.00 14.88 86 SER B N 1
ATOM 2524 C CA . SER B 1 86 ? -13.130 36.677 1.414 1.00 15.71 86 SER B CA 1
ATOM 2525 C C . SER B 1 86 ? -12.373 37.832 2.101 1.00 16.36 86 SER B C 1
ATOM 2526 O O . SER B 1 86 ? -11.135 37.896 2.049 1.00 16.99 86 SER B O 1
ATOM 2529 N N . GLU B 1 87 ? -13.123 38.731 2.744 1.00 17.82 87 GLU B N 1
ATOM 2530 C CA . GLU B 1 87 ? -12.529 39.848 3.475 1.00 20.47 87 GLU B CA 1
ATOM 2531 C C . GLU B 1 87 ? -12.150 39.482 4.908 1.00 20.07 87 GLU B C 1
ATOM 2532 O O . GLU B 1 87 ? -11.371 40.210 5.549 1.00 22.48 87 GLU B O 1
ATOM 2538 N N . ILE B 1 88 ? -12.689 38.371 5.423 1.00 16.22 88 ILE B N 1
ATOM 2539 C CA . ILE B 1 88 ? -12.324 37.924 6.790 1.00 18.00 88 ILE B CA 1
ATOM 2540 C C . ILE B 1 88 ? -11.699 36.535 6.884 1.00 19.03 88 ILE B C 1
ATOM 2541 O O . ILE B 1 88 ? -11.347 36.073 7.980 1.00 18.55 88 ILE B O 1
ATOM 2546 N N . ALA B 1 89 ? -11.557 35.881 5.739 1.00 16.18 89 ALA B N 1
ATOM 2547 C CA . ALA B 1 89 ? -10.996 34.527 5.678 1.00 14.56 89 ALA B CA 1
ATOM 2548 C C . ALA B 1 89 ? -10.277 34.378 4.353 1.00 14.85 89 ALA B C 1
ATOM 2549 O O . ALA B 1 89 ? -10.563 35.135 3.416 1.00 16.08 89 ALA B O 1
ATOM 2551 N N . GLU B 1 90 ? -9.356 33.415 4.284 1.00 14.07 90 GLU B N 1
ATOM 2552 C CA A GLU B 1 90 ? -8.633 33.150 3.038 0.50 14.93 90 GLU B CA 1
ATOM 2553 C CA B GLU B 1 90 ? -8.607 33.115 3.068 0.50 14.71 90 GLU B CA 1
ATOM 2554 C C . GLU B 1 90 ? -9.403 32.128 2.217 1.00 16.99 90 GLU B C 1
ATOM 2555 O O . GLU B 1 90 ? -9.589 30.993 2.636 1.00 16.85 90 GLU B O 1
ATOM 2566 N N . VAL B 1 91 ? -9.874 32.564 1.047 1.00 14.24 91 VAL B N 1
ATOM 2567 C CA . VAL B 1 91 ? -10.806 31.748 0.228 1.00 12.01 91 VAL B CA 1
ATOM 2568 C C . VAL B 1 91 ? -10.081 31.058 -0.933 1.00 13.96 91 VAL B C 1
ATOM 2569 O O . VAL B 1 91 ? -9.486 31.715 -1.777 1.00 14.35 91 VAL B O 1
ATOM 2573 N N . TYR B 1 92 ? -10.113 29.725 -0.941 1.00 11.24 92 TYR B N 1
ATOM 2574 C CA . TYR B 1 92 ? -9.568 28.919 -2.039 1.00 12.27 92 TYR B CA 1
ATOM 2575 C C . TYR B 1 92 ? -10.669 27.999 -2.574 1.00 12.75 92 TYR B C 1
ATOM 2576 O O . TYR B 1 92 ? -11.656 27.707 -1.876 1.00 11.88 92 TYR B O 1
ATOM 2585 N N . ALA B 1 93 ? -10.497 27.568 -3.826 1.00 11.15 93 ALA B N 1
ATOM 2586 C CA . ALA B 1 93 ? -11.279 26.437 -4.357 1.00 11.46 93 ALA B CA 1
ATOM 2587 C C . ALA B 1 93 ? -10.476 25.147 -4.314 1.00 11.35 93 ALA B C 1
ATOM 2588 O O . ALA B 1 93 ? -9.276 25.138 -4.625 1.00 11.26 93 ALA B O 1
ATOM 2590 N N . LEU B 1 94 ? -11.157 24.025 -4.019 1.00 10.74 94 LEU B N 1
ATOM 2591 C CA . LEU B 1 94 ? -10.502 22.700 -4.078 1.00 10.97 94 LEU B CA 1
ATOM 2592 C C . LEU B 1 94 ? -11.558 21.785 -4.672 1.00 12.11 94 LEU B C 1
ATOM 2593 O O . LEU B 1 94 ? -12.549 21.463 -4.004 1.00 12.61 94 LEU B O 1
ATOM 2598 N N . SER B 1 95 ? -11.356 21.428 -5.935 1.00 14.65 95 SER B N 1
ATOM 2599 C CA . SER B 1 95 ? -12.385 20.757 -6.716 1.00 13.11 95 SER B CA 1
ATOM 2600 C C . SER B 1 95 ? -11.783 19.590 -7.484 1.00 11.75 95 SER B C 1
ATOM 2601 O O . SER B 1 95 ? -10.622 19.590 -7.822 1.00 13.08 95 SER B O 1
ATOM 2604 N N . ASN B 1 96 ? -12.601 18.593 -7.781 1.00 12.13 96 ASN B N 1
ATOM 2605 C CA . ASN B 1 96 ? -12.234 17.592 -8.775 1.00 12.75 96 ASN B CA 1
ATOM 2606 C C . ASN B 1 96 ? -12.061 18.198 -10.166 1.00 13.20 96 ASN B C 1
ATOM 2607 O O . ASN B 1 96 ? -11.314 17.662 -10.995 1.00 13.21 96 ASN B O 1
ATOM 2612 N N . GLY B 1 97 ? -12.773 19.292 -10.453 1.00 13.19 97 GLY B N 1
ATOM 2613 C CA . GLY B 1 97 ? -12.680 19.935 -11.767 1.00 13.54 97 GLY B CA 1
ATOM 2614 C C . GLY B 1 97 ? -11.288 20.485 -12.053 1.00 13.53 97 GLY B C 1
ATOM 2615 O O . GLY B 1 97 ? -10.553 20.823 -11.120 1.00 14.06 97 GLY B O 1
ATOM 2616 N N . SER B 1 98 ? -10.935 20.624 -13.328 1.00 14.61 98 SER B N 1
ATOM 2617 C CA . SER B 1 98 ? -9.661 21.227 -13.673 1.00 14.22 98 SER B CA 1
ATOM 2618 C C . SER B 1 98 ? -9.634 22.685 -13.215 1.00 14.13 98 SER B C 1
ATOM 2619 O O . SER B 1 98 ? -10.679 23.317 -13.087 1.00 14.36 98 SER B O 1
ATOM 2622 N N . ILE B 1 99 ? -8.428 23.211 -12.985 1.00 14.88 99 ILE B N 1
ATOM 2623 C CA . ILE B 1 99 ? -8.275 24.635 -12.684 1.00 15.52 99 ILE B CA 1
ATOM 2624 C C . ILE B 1 99 ? -9.033 25.535 -13.652 1.00 14.61 99 ILE B C 1
ATOM 2625 O O . ILE B 1 99 ? -9.779 26.438 -13.250 1.00 15.53 99 ILE B O 1
ATOM 2630 N N . ASN B 1 100 ? -8.829 25.278 -14.941 1.00 15.61 100 ASN B N 1
ATOM 2631 C CA . ASN B 1 100 ? -9.432 26.106 -15.975 1.00 15.84 100 ASN B CA 1
ATOM 2632 C C . ASN B 1 100 ? -10.949 26.014 -16.000 1.00 16.28 100 ASN B C 1
ATOM 2633 O O . ASN B 1 100 ? -11.650 27.024 -16.132 1.00 16.40 100 ASN B O 1
ATOM 2638 N N . GLU B 1 101 ? -11.482 24.804 -15.824 1.00 14.41 101 GLU B N 1
ATOM 2639 C CA . GLU B 1 101 ? -12.931 24.678 -15.814 1.00 13.08 101 GLU B CA 1
ATOM 2640 C C . GLU B 1 101 ? -13.538 25.388 -14.612 1.00 12.83 101 GLU B C 1
ATOM 2641 O O . GLU B 1 101 ? -14.538 26.065 -14.738 1.00 15.81 101 GLU B O 1
ATOM 2647 N N . VAL B 1 102 ? -12.917 25.233 -13.443 1.00 13.78 102 VAL B N 1
ATOM 2648 C CA . VAL B 1 102 ? -13.421 25.847 -12.247 1.00 14.83 102 VAL B CA 1
ATOM 2649 C C . VAL B 1 102 ? -13.408 27.378 -12.394 1.00 13.39 102 VAL B C 1
ATOM 2650 O O . VAL B 1 102 ? -14.388 28.032 -12.080 1.00 15.64 102 VAL B O 1
ATOM 2654 N N . LYS B 1 103 ? -12.313 27.912 -12.916 1.00 15.85 103 LYS B N 1
ATOM 2655 C CA . LYS B 1 103 ? -12.237 29.356 -13.192 1.00 16.38 103 LYS B CA 1
ATOM 2656 C C . LYS B 1 103 ? -13.372 29.791 -14.105 1.00 19.85 103 LYS B C 1
ATOM 2657 O O . LYS B 1 103 ? -14.003 30.820 -13.870 1.00 20.06 103 LYS B O 1
ATOM 2663 N N . GLN B 1 104 ? -13.626 29.014 -15.160 1.00 18.58 104 GLN B N 1
ATOM 2664 C CA . GLN B 1 104 ? -14.729 29.340 -16.082 1.00 19.97 104 GLN B CA 1
ATOM 2665 C C . GLN B 1 104 ? -16.083 29.475 -15.400 1.00 20.08 104 GLN B C 1
ATOM 2666 O O . GLN B 1 104 ? -16.814 30.458 -15.621 1.00 19.79 104 GLN B O 1
ATOM 2672 N N . HIS B 1 105 ? -16.428 28.502 -14.557 1.00 16.14 105 HIS B N 1
ATOM 2673 C CA . HIS B 1 105 ? -17.713 28.501 -13.897 1.00 16.18 105 HIS B CA 1
ATOM 2674 C C . HIS B 1 105 ? -17.760 29.677 -12.961 1.00 17.58 105 HIS B C 1
ATOM 2675 O O . HIS B 1 105 ? -18.775 30.331 -12.862 1.00 18.93 105 HIS B O 1
ATOM 2682 N N . LEU B 1 106 ? -16.666 29.901 -12.234 1.00 16.30 106 LEU B N 1
ATOM 2683 C CA . LEU B 1 106 ? -16.667 30.988 -11.229 1.00 15.32 106 LEU B CA 1
ATOM 2684 C C . LEU B 1 106 ? -16.810 32.357 -11.904 1.00 18.56 106 LEU B C 1
ATOM 2685 O O . LEU B 1 106 ? -17.598 33.194 -11.453 1.00 19.68 106 LEU B O 1
ATOM 2690 N N . GLU B 1 107 ? -16.093 32.549 -12.999 1.00 17.26 107 GLU B N 1
ATOM 2691 C CA . GLU B 1 107 ? -16.172 33.815 -13.788 1.00 22.18 107 GLU B CA 1
ATOM 2692 C C . GLU B 1 107 ? -17.584 34.063 -14.318 1.00 23.72 107 GLU B C 1
ATOM 2693 O O . GLU B 1 107 ? -18.135 35.184 -14.177 1.00 23.43 107 GLU B O 1
ATOM 2699 N N . ARG B 1 108 ? -18.160 33.027 -14.926 1.00 24.15 108 ARG B N 1
ATOM 2700 C CA A ARG B 1 108 ? -19.509 33.133 -15.482 0.50 25.37 108 ARG B CA 1
ATOM 2701 C CA B ARG B 1 108 ? -19.519 33.069 -15.469 0.50 25.85 108 ARG B CA 1
ATOM 2702 C C . ARG B 1 108 ? -20.478 33.595 -14.402 1.00 26.03 108 ARG B C 1
ATOM 2703 O O . ARG B 1 108 ? -21.378 34.390 -14.685 1.00 26.12 108 ARG B O 1
ATOM 2718 N N . ASN B 1 109 ? -20.255 33.138 -13.163 1.00 20.76 109 ASN B N 1
ATOM 2719 C CA . ASN B 1 109 ? -21.137 33.420 -12.036 1.00 18.66 109 ASN B CA 1
ATOM 2720 C C . ASN B 1 109 ? -20.768 34.645 -11.206 1.00 20.17 109 ASN B C 1
ATOM 2721 O O . ASN B 1 109 ? -21.413 34.933 -10.188 1.00 19.88 109 ASN B O 1
ATOM 2726 N N . GLY B 1 110 ? -19.751 35.366 -11.669 1.00 19.15 110 GLY B N 1
ATOM 2727 C CA . GLY B 1 110 ? -19.313 36.604 -11.028 1.00 20.57 110 GLY B CA 1
ATOM 2728 C C . GLY B 1 110 ? -18.687 36.386 -9.671 1.00 21.27 110 GLY B C 1
ATOM 2729 O O . GLY B 1 110 ? -18.806 37.255 -8.789 1.00 22.25 110 GLY B O 1
ATOM 2730 N N . LEU B 1 111 ? -18.032 35.225 -9.491 1.00 18.29 111 LEU B N 1
ATOM 2731 C CA . LEU B 1 111 ? -17.450 34.878 -8.182 1.00 18.35 111 LEU B CA 1
ATOM 2732 C C . LEU B 1 111 ? -15.948 34.722 -8.164 1.00 18.01 111 LEU B C 1
ATOM 2733 O O . LEU B 1 111 ? -15.341 34.586 -7.086 1.00 17.28 111 LEU B O 1
ATOM 2738 N N . LEU B 1 112 ? -15.327 34.690 -9.337 1.00 17.45 112 LEU B N 1
ATOM 2739 C CA . LEU B 1 112 ? -13.898 34.381 -9.400 1.00 15.99 112 LEU B CA 1
ATOM 2740 C C . LEU B 1 112 ? -13.072 35.379 -8.605 1.00 16.91 112 LEU B C 1
ATOM 2741 O O . LEU B 1 112 ? -12.079 34.999 -7.993 1.00 16.53 112 LEU B O 1
ATOM 2746 N N . ARG B 1 113 ? -13.502 36.645 -8.582 1.00 16.46 113 ARG B N 1
ATOM 2747 C CA . ARG B 1 113 ? -12.672 37.672 -7.941 1.00 19.98 113 ARG B CA 1
ATOM 2748 C C . ARG B 1 113 ? -12.447 37.449 -6.453 1.00 16.61 113 ARG B C 1
ATOM 2749 O O . ARG B 1 113 ? -11.542 38.043 -5.864 1.00 17.44 113 ARG B O 1
ATOM 2757 N N . TYR B 1 114 ? -13.268 36.591 -5.856 1.00 14.84 114 TYR B N 1
ATOM 2758 C CA . TYR B 1 114 ? -13.207 36.397 -4.397 1.00 13.64 114 TYR B CA 1
ATOM 2759 C C . TYR B 1 114 ? -12.176 35.350 -3.977 1.00 15.38 114 TYR B C 1
ATOM 2760 O O . TYR B 1 114 ? -11.944 35.175 -2.776 1.00 17.13 114 TYR B O 1
ATOM 2769 N N . PHE B 1 115 ? -11.570 34.649 -4.944 1.00 13.57 115 PHE B N 1
ATOM 2770 C CA . PHE B 1 115 ? -10.688 33.518 -4.630 1.00 12.18 115 PHE B CA 1
ATOM 2771 C C . PHE B 1 115 ? -9.233 33.858 -4.642 1.00 14.74 115 PHE B C 1
ATOM 2772 O O . PHE B 1 115 ? -8.736 34.474 -5.620 1.00 15.79 115 PHE B O 1
ATOM 2780 N N . LYS B 1 116 ? -8.534 33.445 -3.592 1.00 14.41 116 LYS B N 1
ATOM 2781 C CA . LYS B 1 116 ? -7.064 33.622 -3.543 1.00 15.03 116 LYS B CA 1
ATOM 2782 C C . LYS B 1 116 ? -6.302 32.591 -4.383 1.00 15.25 116 LYS B C 1
ATOM 2783 O O . LYS B 1 116 ? -5.128 32.811 -4.749 1.00 17.88 116 LYS B O 1
ATOM 2789 N N . GLY B 1 117 ? -6.953 31.457 -4.688 1.00 14.03 117 GLY B N 1
ATOM 2790 C CA . GLY B 1 117 ? -6.275 30.372 -5.376 1.00 14.26 117 GLY B CA 1
ATOM 2791 C C . GLY B 1 117 ? -7.267 29.295 -5.726 1.00 12.93 117 GLY B C 1
ATOM 2792 O O . GLY B 1 117 ? -8.350 29.216 -5.103 1.00 12.32 117 GLY B O 1
ATOM 2793 N N . ILE B 1 118 ? -6.856 28.464 -6.681 1.00 12.22 118 ILE B N 1
ATOM 2794 C CA . ILE B 1 118 ? -7.704 27.423 -7.238 1.00 12.19 118 ILE B CA 1
ATOM 2795 C C . ILE B 1 118 ? -6.865 26.166 -7.311 1.00 14.05 118 ILE B C 1
ATOM 2796 O O . ILE B 1 118 ? -5.772 26.197 -7.892 1.00 13.68 118 ILE B O 1
ATOM 2801 N N . PHE B 1 119 ? -7.359 25.082 -6.701 1.00 11.67 119 PHE B N 1
ATOM 2802 C CA . PHE B 1 119 ? -6.646 23.800 -6.672 1.00 11.85 119 PHE B CA 1
ATOM 2803 C C . PHE B 1 119 ? -7.537 22.717 -7.223 1.00 14.21 119 PHE B C 1
ATOM 2804 O O . PHE B 1 119 ? -8.752 22.738 -7.001 1.00 13.56 119 PHE B O 1
ATOM 2812 N N . SER B 1 120 ? -6.915 21.777 -7.930 1.00 13.42 120 SER B N 1
ATOM 2813 C CA . SER B 1 120 ? -7.666 20.684 -8.563 1.00 13.35 120 SER B CA 1
ATOM 2814 C C . SER B 1 120 ? -7.151 19.322 -8.117 1.00 13.27 120 SER B C 1
ATOM 2815 O O . SER B 1 120 ? -5.932 19.104 -8.030 1.00 14.20 120 SER B O 1
ATOM 2818 N N . ALA B 1 121 ? -8.079 18.390 -7.893 1.00 12.11 121 ALA B N 1
ATOM 2819 C CA . ALA B 1 121 ? -7.701 16.981 -7.713 1.00 13.76 121 ALA B CA 1
ATOM 2820 C C . ALA B 1 121 ? -6.912 16.443 -8.912 1.00 14.00 121 ALA B C 1
ATOM 2821 O O . ALA B 1 121 ? -6.094 15.517 -8.753 1.00 13.63 121 ALA B O 1
ATOM 2823 N N . GLU B 1 122 ? -7.149 16.990 -10.105 1.00 13.50 122 GLU B N 1
ATOM 2824 C CA . GLU B 1 122 ? -6.411 16.561 -11.289 1.00 13.80 122 GLU B CA 1
ATOM 2825 C C . GLU B 1 122 ? -4.910 16.623 -11.040 1.00 12.89 122 GLU B C 1
ATOM 2826 O O . GLU B 1 122 ? -4.165 15.785 -11.539 1.00 15.26 122 GLU B O 1
ATOM 2832 N N . SER B 1 123 ? -4.484 17.622 -10.270 1.00 14.60 123 SER B N 1
ATOM 2833 C CA . SER B 1 123 ? -3.065 17.844 -10.040 1.00 15.40 123 SER B CA 1
ATOM 2834 C C . SER B 1 123 ? -2.358 16.668 -9.379 1.00 16.32 123 SER B C 1
ATOM 2835 O O . SER B 1 123 ? -1.123 16.540 -9.543 1.00 17.98 123 SER B O 1
ATOM 2838 N N . VAL B 1 124 ? -3.116 15.832 -8.649 1.00 15.56 124 VAL B N 1
ATOM 2839 C CA . VAL B 1 124 ? -2.564 14.622 -8.008 1.00 14.83 124 VAL B CA 1
ATOM 2840 C C . VAL B 1 124 ? -3.061 13.315 -8.634 1.00 14.23 124 VAL B C 1
ATOM 2841 O O . VAL B 1 124 ? -2.729 12.224 -8.159 1.00 17.40 124 VAL B O 1
ATOM 2845 N N . LYS B 1 125 ? -3.822 13.440 -9.724 1.00 15.82 125 LYS B N 1
ATOM 2846 C CA . LYS B 1 125 ? -4.263 12.285 -10.510 1.00 15.66 125 LYS B CA 1
ATOM 2847 C C . LYS B 1 125 ? -5.038 11.249 -9.706 1.00 15.50 125 LYS B C 1
ATOM 2848 O O . LYS B 1 125 ? -5.004 10.045 -10.019 1.00 18.48 125 LYS B O 1
ATOM 2854 N N . GLU B 1 126 ? -5.752 11.726 -8.680 1.00 14.64 126 GLU B N 1
ATOM 2855 C CA . GLU B 1 126 ? -6.703 10.939 -7.885 1.00 13.95 126 GLU B CA 1
ATOM 2856 C C . GLU B 1 126 ? -7.818 11.893 -7.514 1.00 13.03 126 GLU B C 1
ATOM 2857 O O . GLU B 1 126 ? -7.539 13.067 -7.204 1.00 15.10 126 GLU B O 1
ATOM 2863 N N . TYR B 1 127 ? -9.056 11.406 -7.527 1.00 11.32 127 TYR B N 1
ATOM 2864 C CA . TYR B 1 127 ? -10.199 12.252 -7.202 1.00 11.20 127 TYR B CA 1
ATOM 2865 C C . TYR B 1 127 ? -10.619 12.144 -5.741 1.00 11.47 127 TYR B C 1
ATOM 2866 O O . TYR B 1 127 ? -10.184 11.247 -5.002 1.00 13.36 127 TYR B O 1
ATOM 2875 N N . LYS B 1 128 ? -11.416 13.116 -5.281 1.00 12.01 128 LYS B N 1
ATOM 2876 C CA . LYS B 1 128 ? -11.972 13.050 -3.935 1.00 12.03 128 LYS B CA 1
ATOM 2877 C C . LYS B 1 128 ? -12.747 11.746 -3.769 1.00 12.26 128 LYS B C 1
ATOM 2878 O O . LYS B 1 128 ? -13.386 11.271 -4.735 1.00 14.50 128 LYS B O 1
ATOM 2884 N N . PRO B 1 129 ? -12.768 11.186 -2.561 1.00 13.26 129 PRO B N 1
ATOM 2885 C CA . PRO B 1 129 ? -12.200 11.646 -1.290 1.00 11.81 129 PRO B CA 1
ATOM 2886 C C . PRO B 1 129 ? -10.761 11.139 -1.023 1.00 11.95 129 PRO B C 1
ATOM 2887 O O . PRO B 1 129 ? -10.380 10.941 0.123 1.00 12.71 129 PRO B O 1
ATOM 2891 N N . SER B 1 130 ? -9.957 10.963 -2.060 1.00 11.80 130 SER B N 1
ATOM 2892 C CA . SER B 1 130 ? -8.563 10.529 -1.834 1.00 12.06 130 SER B CA 1
ATOM 2893 C C . SER B 1 130 ? -7.861 11.495 -0.892 1.00 13.83 130 SER B C 1
ATOM 2894 O O . SER B 1 130 ? -7.950 12.717 -1.068 1.00 12.76 130 SER B O 1
ATOM 2897 N N . PRO B 1 131 ? -7.156 10.958 0.111 1.00 12.60 131 PRO B N 1
ATOM 2898 C CA . PRO B 1 131 ? -6.395 11.870 0.994 1.00 13.85 131 PRO B CA 1
ATOM 2899 C C . PRO B 1 131 ? -5.321 12.674 0.264 1.00 14.86 131 PRO B C 1
ATOM 2900 O O . PRO B 1 131 ? -4.952 13.758 0.722 1.00 16.91 131 PRO B O 1
ATOM 2904 N N . LYS B 1 132 ? -4.870 12.174 -0.886 1.00 14.54 132 LYS B N 1
ATOM 2905 C CA A LYS B 1 132 ? -3.833 12.846 -1.693 0.50 15.00 132 LYS B CA 1
ATOM 2906 C CA B LYS B 1 132 ? -3.834 12.873 -1.666 0.50 15.85 132 LYS B CA 1
ATOM 2907 C C . LYS B 1 132 ? -4.301 14.258 -2.052 1.00 16.36 132 LYS B C 1
ATOM 2908 O O . LYS B 1 132 ? -3.504 15.200 -2.130 1.00 16.75 132 LYS B O 1
ATOM 2919 N N . VAL B 1 133 ? -5.613 14.384 -2.298 1.00 14.68 133 VAL B N 1
ATOM 2920 C CA . VAL B 1 133 ? -6.202 15.667 -2.690 1.00 13.55 133 VAL B CA 1
ATOM 2921 C C . VAL B 1 133 ? -6.123 16.681 -1.558 1.00 13.59 133 VAL B C 1
ATOM 2922 O O . VAL B 1 133 ? -5.568 17.771 -1.729 1.00 15.41 133 VAL B O 1
ATOM 2926 N N . TYR B 1 134 ? -6.635 16.316 -0.385 1.00 12.62 134 TYR B N 1
ATOM 2927 C CA . TYR B 1 134 ? -6.724 17.272 0.698 1.00 12.79 134 TYR B CA 1
ATOM 2928 C C . TYR B 1 134 ? -5.325 17.608 1.198 1.00 13.25 134 TYR B C 1
ATOM 2929 O O . TYR B 1 134 ? -5.018 18.771 1.481 1.00 14.89 134 TYR B O 1
ATOM 2938 N N . LYS B 1 135 ? -4.470 16.591 1.285 1.00 14.19 135 LYS B N 1
ATOM 2939 C CA . LYS B 1 135 ? -3.114 16.819 1.784 1.00 14.82 135 LYS B CA 1
ATOM 2940 C C . LYS B 1 135 ? -2.302 17.704 0.845 1.00 15.32 135 LYS B C 1
ATOM 2941 O O . LYS B 1 135 ? -1.466 18.490 1.283 1.00 16.89 135 LYS B O 1
ATOM 2947 N N . TYR B 1 136 ? -2.560 17.596 -0.454 1.00 14.94 136 TYR B N 1
ATOM 2948 C CA . TYR B 1 136 ? -1.877 18.436 -1.431 1.00 15.35 136 TYR B CA 1
ATOM 2949 C C . TYR B 1 136 ? -2.313 19.875 -1.261 1.00 16.62 136 TYR B C 1
ATOM 2950 O O . TYR B 1 136 ? -1.492 20.787 -1.346 1.00 15.97 136 TYR B O 1
ATOM 2959 N N . PHE B 1 137 ? -3.594 20.092 -0.994 1.00 15.29 137 PHE B N 1
ATOM 2960 C CA . PHE B 1 137 ? -4.054 21.445 -0.681 1.00 15.65 137 PHE B CA 1
ATOM 2961 C C . PHE B 1 137 ? -3.322 21.976 0.565 1.00 18.21 137 PHE B C 1
ATOM 2962 O O . PHE B 1 137 ? -2.722 23.057 0.544 1.00 17.27 137 PHE B O 1
ATOM 2970 N N . LEU B 1 138 ? -3.344 21.196 1.643 1.00 17.70 138 LEU B N 1
ATOM 2971 C CA . LEU B 1 138 ? -2.766 21.655 2.923 1.00 16.24 138 LEU B CA 1
ATOM 2972 C C . LEU B 1 138 ? -1.280 21.947 2.792 1.00 19.26 138 LEU B C 1
ATOM 2973 O O . LEU B 1 138 ? -0.782 22.920 3.379 1.00 20.80 138 LEU B O 1
ATOM 2978 N N . ASP B 1 139 ? -0.577 21.093 2.050 1.00 18.58 139 ASP B N 1
ATOM 2979 C CA . ASP B 1 139 ? 0.874 21.255 1.849 1.00 18.64 139 ASP B CA 1
ATOM 2980 C C . ASP B 1 139 ? 1.204 22.425 0.932 1.00 22.82 139 ASP B C 1
ATOM 2981 O O . ASP B 1 139 ? 2.256 23.067 1.070 1.00 21.32 139 ASP B O 1
ATOM 2986 N N . SER B 1 140 ? 0.305 22.695 -0.012 1.00 21.68 140 SER B N 1
ATOM 2987 C CA . SER B 1 140 ? 0.533 23.755 -1.005 1.00 24.39 140 SER B CA 1
ATOM 2988 C C . SER B 1 140 ? 0.512 25.121 -0.411 1.00 26.06 140 SER B C 1
ATOM 2989 O O . SER B 1 140 ? 1.265 25.997 -0.857 1.00 30.12 140 SER B O 1
ATOM 2992 N N . ILE B 1 141 ? -0.356 25.330 0.571 1.00 26.57 141 ILE B N 1
ATOM 2993 C CA . ILE B 1 141 ? -0.453 26.648 1.149 1.00 30.26 141 ILE B CA 1
ATOM 2994 C C . ILE B 1 141 ? 0.190 26.697 2.536 1.00 31.70 141 ILE B C 1
ATOM 2995 O O . ILE B 1 141 ? 0.061 27.693 3.247 1.00 32.95 141 ILE B O 1
ATOM 3000 N N . GLY B 1 142 ? 0.901 25.621 2.884 1.00 33.12 142 GLY B N 1
ATOM 3001 C CA . GLY B 1 142 ? 1.622 25.521 4.158 1.00 37.72 142 GLY B CA 1
ATOM 3002 C C . GLY B 1 142 ? 0.693 25.618 5.348 1.00 40.05 142 GLY B C 1
ATOM 3003 O O . GLY B 1 142 ? 1.076 26.122 6.420 1.00 40.30 142 GLY B O 1
ATOM 3004 N N . ALA B 1 143 ? -0.535 25.142 5.145 1.00 40.16 143 ALA B N 1
ATOM 3005 C CA . ALA B 1 143 ? -1.571 25.146 6.162 1.00 41.81 143 ALA B CA 1
ATOM 3006 C C . ALA B 1 143 ? -1.535 23.874 6.997 1.00 44.29 143 ALA B C 1
ATOM 3007 O O . ALA B 1 143 ? -0.654 23.028 6.840 1.00 45.55 143 ALA B O 1
ATOM 3009 N N . LYS B 1 144 ? -2.520 23.760 7.879 1.00 47.22 144 LYS B N 1
ATOM 3010 C CA . LYS B 1 144 ? -2.721 22.615 8.763 1.00 48.10 144 LYS B CA 1
ATOM 3011 C C . LYS B 1 144 ? -4.158 22.760 9.245 1.00 46.54 144 LYS B C 1
ATOM 3012 O O . LYS B 1 144 ? -4.991 21.847 9.117 1.00 46.81 144 LYS B O 1
ATOM 3018 N N . GLU B 1 145 ? -4.423 23.942 9.790 1.00 42.57 145 GLU B N 1
ATOM 3019 C CA . GLU B 1 145 ? -5.735 24.359 10.215 1.00 40.49 145 GLU B CA 1
ATOM 3020 C C . GLU B 1 145 ? -6.348 25.083 9.019 1.00 37.30 145 GLU B C 1
ATOM 3021 O O . GLU B 1 145 ? -6.024 26.224 8.703 1.00 36.31 145 GLU B O 1
ATOM 3027 N N . ALA B 1 146 ? -7.202 24.365 8.315 1.00 31.63 146 ALA B N 1
ATOM 3028 C CA . ALA B 1 146 ? -7.888 24.914 7.179 1.00 22.67 146 ALA B CA 1
ATOM 3029 C C . ALA B 1 146 ? -9.154 24.090 7.189 1.00 20.24 146 ALA B C 1
ATOM 3030 O O . ALA B 1 146 ? -9.151 22.916 7.618 1.00 24.39 146 ALA B O 1
ATOM 3032 N N . PHE B 1 147 ? -10.251 24.678 6.738 1.00 15.82 147 PHE B N 1
ATOM 3033 C CA . PHE B 1 147 ? -11.523 23.975 6.719 1.00 12.94 147 PHE B CA 1
ATOM 3034 C C . PHE B 1 147 ? -11.913 23.693 5.274 1.00 13.96 147 PHE B C 1
ATOM 3035 O O . PHE B 1 147 ? -11.827 24.586 4.437 1.00 16.37 147 PHE B O 1
ATOM 3043 N N . LEU B 1 148 ? -12.373 22.475 5.010 1.00 14.69 148 LEU B N 1
ATOM 3044 C CA . LEU B 1 148 ? -12.978 22.127 3.727 1.00 12.85 148 LEU B CA 1
ATOM 3045 C C . LEU B 1 148 ? -14.445 22.459 3.838 1.00 15.84 148 LEU B C 1
ATOM 3046 O O . LEU B 1 148 ? -15.146 21.927 4.721 1.00 18.04 148 LEU B O 1
ATOM 3051 N N . VAL B 1 149 ? -14.921 23.341 2.953 1.00 11.45 149 VAL B N 1
ATOM 3052 C CA . VAL B 1 149 ? -16.331 23.740 2.956 1.00 12.73 149 VAL B CA 1
ATOM 3053 C C . VAL B 1 149 ? -17.043 23.002 1.841 1.00 13.40 149 VAL B C 1
ATOM 3054 O O . VAL B 1 149 ? -16.713 23.183 0.665 1.00 12.88 149 VAL B O 1
ATOM 3058 N N . SER B 1 150 ? -18.010 22.140 2.175 1.00 12.67 150 SER B N 1
ATOM 3059 C CA . SER B 1 150 ? -18.643 21.353 1.119 1.00 12.63 150 SER B CA 1
ATOM 3060 C C . SER B 1 150 ? -20.084 20.991 1.459 1.00 11.94 150 SER B C 1
ATOM 3061 O O . SER B 1 150 ? -20.406 20.795 2.624 1.00 12.93 150 SER B O 1
ATOM 3064 N N . SER B 1 151 ? -20.925 20.884 0.430 1.00 12.92 151 SER B N 1
ATOM 3065 C CA . SER B 1 151 ? -22.302 20.380 0.564 1.00 12.80 151 SER B CA 1
ATOM 3066 C C . SER B 1 151 ? -22.386 18.895 0.247 1.00 14.82 151 SER B C 1
ATOM 3067 O O . SER B 1 151 ? -23.484 18.312 0.317 1.00 16.84 151 SER B O 1
ATOM 3070 N N . ASN B 1 152 ? -21.236 18.302 -0.110 1.00 13.62 152 ASN B N 1
ATOM 3071 C CA . ASN B 1 152 ? -21.177 16.868 -0.454 1.00 14.40 152 ASN B CA 1
ATOM 3072 C C . ASN B 1 152 ? -20.696 16.080 0.758 1.00 14.94 152 ASN B C 1
ATOM 3073 O O . ASN B 1 152 ? -19.563 16.240 1.215 1.00 14.30 152 ASN B O 1
ATOM 3078 N N . ALA B 1 153 ? -21.576 15.243 1.298 1.00 16.10 153 ALA B N 1
ATOM 3079 C CA . ALA B 1 153 ? -21.222 14.447 2.468 1.00 15.74 153 ALA B CA 1
ATOM 3080 C C . ALA B 1 153 ? -19.892 13.703 2.297 1.00 14.95 153 ALA B C 1
ATOM 3081 O O . ALA B 1 153 ? -19.061 13.688 3.201 1.00 15.31 153 ALA B O 1
ATOM 3083 N N . PHE B 1 154 ? -19.691 13.080 1.135 1.00 14.83 154 PHE B N 1
ATOM 3084 C CA . PHE B 1 154 ? -18.482 12.259 0.982 1.00 15.33 154 PHE B CA 1
ATOM 3085 C C . PHE B 1 154 ? -17.200 13.097 1.058 1.00 15.68 154 PHE B C 1
ATOM 3086 O O . PHE B 1 154 ? -16.145 12.597 1.439 1.00 14.50 154 PHE B O 1
ATOM 3094 N N . ASP B 1 155 ? -17.315 14.363 0.666 1.00 14.41 155 ASP B N 1
ATOM 3095 C CA . ASP B 1 155 ? -16.176 15.299 0.584 1.00 12.91 155 ASP B CA 1
ATOM 3096 C C . ASP B 1 155 ? -15.841 15.787 2.011 1.00 14.62 155 ASP B C 1
ATOM 3097 O O . ASP B 1 155 ? -14.678 15.800 2.414 1.00 14.77 155 ASP B O 1
ATOM 3102 N N . VAL B 1 156 ? -16.872 16.128 2.789 1.00 15.47 156 VAL B N 1
ATOM 3103 C CA . VAL B 1 156 ? -16.700 16.456 4.196 1.00 16.24 156 VAL B CA 1
ATOM 3104 C C . VAL B 1 156 ? -15.997 15.313 4.940 1.00 17.30 156 VAL B C 1
ATOM 3105 O O . VAL B 1 156 ? -15.040 15.542 5.676 1.00 17.19 156 VAL B O 1
ATOM 3109 N N . ILE B 1 157 ? -16.447 14.079 4.710 1.00 14.76 157 ILE B N 1
ATOM 3110 C CA . ILE B 1 157 ? -15.829 12.930 5.380 1.00 16.19 157 ILE B CA 1
ATOM 3111 C C . ILE B 1 157 ? -14.396 12.675 4.847 1.00 15.30 157 ILE B C 1
ATOM 3112 O O . ILE B 1 157 ? -13.472 12.319 5.606 1.00 15.28 157 ILE B O 1
ATOM 3117 N N . GLY B 1 158 ? -14.195 12.901 3.556 1.00 14.37 158 GLY B N 1
ATOM 3118 C CA . GLY B 1 158 ? -12.881 12.766 2.974 1.00 14.67 158 GLY B CA 1
ATOM 3119 C C . GLY B 1 158 ? -11.903 13.706 3.634 1.00 16.07 158 GLY B C 1
ATOM 3120 O O . GLY B 1 158 ? -10.770 13.335 3.968 1.00 16.02 158 GLY B O 1
ATOM 3121 N N . ALA B 1 159 ? -12.338 14.941 3.816 1.00 15.63 159 ALA B N 1
ATOM 3122 C CA . ALA B 1 159 ? -11.459 15.951 4.425 1.00 17.34 159 ALA B CA 1
ATOM 3123 C C . ALA B 1 159 ? -11.084 15.517 5.826 1.00 20.02 159 ALA B C 1
ATOM 3124 O O . ALA B 1 159 ? -9.911 15.524 6.190 1.00 20.92 159 ALA B O 1
ATOM 3126 N N . LYS B 1 160 ? -12.087 15.103 6.594 1.00 18.34 160 LYS B N 1
ATOM 3127 C CA . LYS B 1 160 ? -11.885 14.608 7.971 1.00 20.40 160 LYS B CA 1
ATOM 3128 C C . LYS B 1 160 ? -10.843 13.488 8.041 1.00 20.64 160 LYS B C 1
ATOM 3129 O O . LYS B 1 160 ? -9.915 13.501 8.891 1.00 21.44 160 LYS B O 1
ATOM 3135 N N . ASN B 1 161 ? -10.988 12.515 7.143 1.00 18.25 161 ASN B N 1
ATOM 3136 C CA A ASN B 1 161 ? -10.096 11.370 7.040 0.50 18.84 161 ASN B CA 1
ATOM 3137 C CA B ASN B 1 161 ? -10.085 11.379 7.173 0.50 19.50 161 ASN B CA 1
ATOM 3138 C C . ASN B 1 161 ? -8.650 11.768 6.791 1.00 17.83 161 ASN B C 1
ATOM 3139 O O . ASN B 1 161 ? -7.704 11.075 7.194 1.00 22.01 161 ASN B O 1
ATOM 3148 N N . ALA B 1 162 ? -8.486 12.876 6.051 1.00 17.57 162 ALA B N 1
ATOM 3149 C CA . ALA B 1 162 ? -7.171 13.374 5.672 1.00 17.43 162 ALA B CA 1
ATOM 3150 C C . ALA B 1 162 ? -6.630 14.389 6.687 1.00 20.00 162 ALA B C 1
ATOM 3151 O O . ALA B 1 162 ? -5.601 15.025 6.460 1.00 21.41 162 ALA B O 1
ATOM 3153 N N . GLY B 1 163 ? -7.338 14.518 7.805 1.00 21.29 163 GLY B N 1
ATOM 3154 C CA . GLY B 1 163 ? -6.900 15.381 8.897 1.00 22.96 163 GLY B CA 1
ATOM 3155 C C . GLY B 1 163 ? -7.206 16.855 8.682 1.00 23.38 163 GLY B C 1
ATOM 3156 O O . GLY B 1 163 ? -6.596 17.726 9.309 1.00 24.67 163 GLY B O 1
ATOM 3157 N N . MET B 1 164 ? -8.140 17.141 7.779 1.00 19.37 164 MET B N 1
ATOM 3158 C CA . MET B 1 164 ? -8.609 18.500 7.548 1.00 18.38 164 MET B CA 1
ATOM 3159 C C . MET B 1 164 ? -9.907 18.745 8.318 1.00 18.43 164 MET B C 1
ATOM 3160 O O . MET B 1 164 ? -10.732 17.843 8.403 1.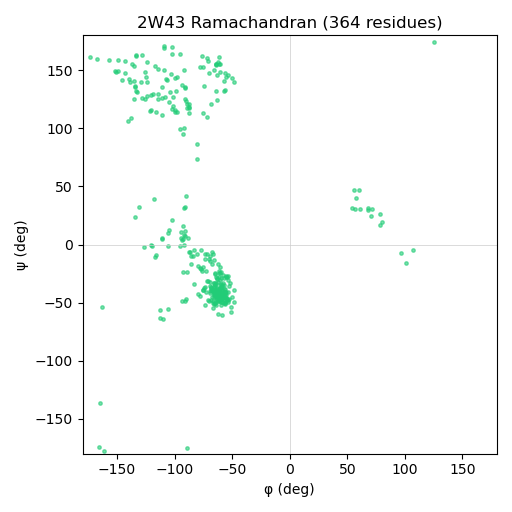00 22.32 164 MET B O 1
ATOM 3165 N N . ARG B 1 165 ? -10.120 19.955 8.839 1.00 15.53 165 ARG B N 1
ATOM 3166 C CA A ARG B 1 165 ? -11.409 20.231 9.466 0.50 15.30 165 ARG B CA 1
ATOM 3167 C CA B ARG B 1 165 ? -11.401 20.302 9.461 0.50 15.97 165 ARG B CA 1
ATOM 3168 C C . ARG B 1 165 ? -12.454 20.457 8.369 1.00 16.23 165 ARG B C 1
ATOM 3169 O O . ARG B 1 165 ? -12.107 20.697 7.208 1.00 16.23 165 ARG B O 1
ATOM 3184 N N . SER B 1 166 ? -13.725 20.340 8.731 1.00 16.05 166 SER B N 1
ATOM 3185 C CA . SER B 1 166 ? -14.796 20.362 7.755 1.00 14.62 166 SER B CA 1
ATOM 3186 C C . SER B 1 166 ? -15.963 21.225 8.177 1.00 17.32 166 SER B C 1
ATOM 3187 O O . SER B 1 166 ? -16.365 21.236 9.359 1.00 17.52 166 SER B O 1
ATOM 3190 N N . ILE B 1 167 ? -16.520 21.946 7.199 1.00 13.30 167 ILE B N 1
ATOM 3191 C CA . ILE B 1 167 ? -17.778 22.672 7.373 1.00 14.54 167 ILE B CA 1
ATOM 3192 C C . ILE B 1 167 ? -18.758 22.150 6.338 1.00 14.93 167 ILE B C 1
ATOM 3193 O O . ILE B 1 167 ? -18.551 22.278 5.126 1.00 15.29 167 ILE B O 1
ATOM 3198 N N . PHE B 1 168 ? -19.817 21.511 6.822 1.00 13.84 168 PHE B N 1
ATOM 3199 C CA . PHE B 1 168 ? -20.824 20.960 5.946 1.00 14.88 168 PHE B CA 1
ATOM 3200 C C . PHE B 1 168 ? -21.881 22.032 5.704 1.00 15.72 168 PHE B C 1
ATOM 3201 O O . PHE B 1 168 ? -22.471 22.553 6.662 1.00 16.41 168 PHE B O 1
ATOM 3209 N N . VAL B 1 169 ? -22.091 22.401 4.440 1.00 14.02 169 VAL B N 1
ATOM 3210 C CA . VAL B 1 169 ? -23.142 23.345 4.070 1.00 13.27 169 VAL B CA 1
ATOM 3211 C C . VAL B 1 169 ? -24.363 22.528 3.649 1.00 14.91 169 VAL B C 1
ATOM 3212 O O . VAL B 1 169 ? -24.420 22.002 2.538 1.00 14.07 169 VAL B O 1
ATOM 3216 N N . ASN B 1 170 ? -25.297 22.411 4.590 1.00 16.18 170 ASN B N 1
ATOM 3217 C CA . ASN B 1 170 ? -26.414 21.463 4.490 1.00 18.16 170 ASN B CA 1
ATOM 3218 C C . ASN B 1 170 ? -27.533 21.992 3.603 1.00 19.17 170 ASN B C 1
ATOM 3219 O O . ASN B 1 170 ? -28.580 22.385 4.096 1.00 21.63 170 ASN B O 1
ATOM 3224 N N . ARG B 1 171 ? -27.312 21.993 2.285 1.00 16.47 171 ARG B N 1
ATOM 3225 C CA . ARG B 1 171 ? -28.241 22.664 1.375 1.00 18.27 171 ARG B CA 1
ATOM 3226 C C . ARG B 1 171 ? -29.556 21.922 1.206 1.00 18.21 171 ARG B C 1
ATOM 3227 O O . ARG B 1 171 ? -30.576 22.523 0.801 1.00 19.81 171 ARG B O 1
ATOM 3235 N N . LYS B 1 172 ? -29.539 20.617 1.477 1.00 19.43 172 LYS B N 1
ATOM 3236 C CA . LYS B 1 172 ? -30.719 19.799 1.230 1.00 18.63 172 LYS B CA 1
ATOM 3237 C C . LYS B 1 172 ? -31.420 19.463 2.540 1.00 17.31 172 LYS B C 1
ATOM 3238 O O . LYS B 1 172 ? -32.313 18.614 2.585 1.00 17.94 172 LYS B O 1
ATOM 3244 N N . ASN B 1 173 ? -31.013 20.170 3.597 1.00 19.39 173 ASN B N 1
ATOM 3245 C CA . ASN B 1 173 ? -31.736 20.152 4.862 1.00 20.13 173 ASN B CA 1
ATOM 3246 C C . ASN B 1 173 ? -31.876 18.752 5.438 1.00 20.24 173 ASN B C 1
ATOM 3247 O O . ASN B 1 173 ? -32.940 18.369 5.962 1.00 22.12 173 ASN B O 1
ATOM 3252 N N . THR B 1 174 ? -30.806 17.970 5.314 1.00 16.70 174 THR B N 1
ATOM 3253 C CA . THR B 1 174 ? -30.762 16.630 5.942 1.00 18.97 174 THR B CA 1
ATOM 3254 C C . THR B 1 174 ? -30.789 16.781 7.445 1.00 20.49 174 THR B C 1
ATOM 3255 O O . THR B 1 174 ? -30.287 17.770 7.991 1.00 20.62 174 THR B O 1
ATOM 3259 N N . ILE B 1 175 ? -31.355 15.791 8.127 1.00 17.78 175 ILE B N 1
ATOM 3260 C CA . ILE B 1 175 ? -31.360 15.825 9.593 1.00 15.96 175 ILE B CA 1
ATOM 3261 C C . ILE B 1 175 ? -30.641 14.627 10.199 1.00 19.36 175 ILE B C 1
ATOM 3262 O O . ILE B 1 175 ? -30.523 14.511 11.412 1.00 23.23 175 ILE B O 1
ATOM 3267 N N . VAL B 1 176 ? -30.159 13.745 9.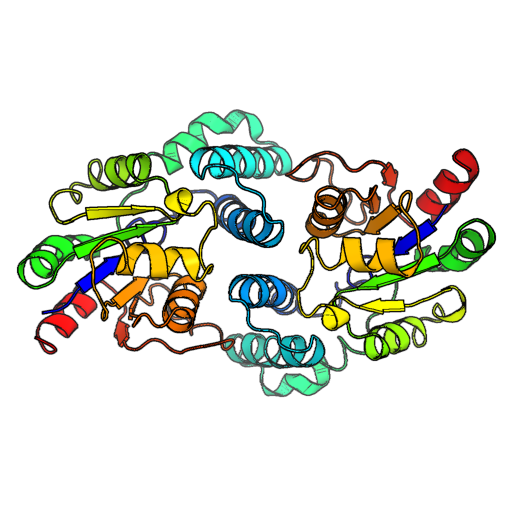338 1.00 19.56 176 VAL B N 1
ATOM 3268 C CA . VAL B 1 176 ? -29.296 12.647 9.802 1.00 20.61 176 VAL B CA 1
ATOM 3269 C C . VAL B 1 176 ? -27.820 12.938 9.452 1.00 23.84 176 VAL B C 1
ATOM 3270 O O . VAL B 1 176 ? -27.518 13.327 8.326 1.00 24.36 176 VAL B O 1
ATOM 3274 N N . ASP B 1 177 ? -26.939 12.777 10.439 1.00 28.28 177 ASP B N 1
ATOM 3275 C CA . ASP B 1 177 ? -25.494 12.933 10.253 1.00 33.75 177 ASP B CA 1
ATOM 3276 C C . ASP B 1 177 ? -25.005 12.014 9.140 1.00 34.23 177 ASP B C 1
ATOM 3277 O O . ASP B 1 177 ? -25.509 10.889 9.014 1.00 33.05 177 ASP B O 1
ATOM 3282 N N . PRO B 1 178 ? -24.019 12.476 8.343 1.00 35.84 178 PRO B N 1
ATOM 3283 C CA . PRO B 1 178 ? -23.470 11.614 7.308 1.00 35.26 178 PRO B CA 1
ATOM 3284 C C . PRO B 1 178 ? -22.846 10.392 7.939 1.00 34.64 178 PRO B C 1
ATOM 3285 O O . PRO B 1 178 ? -22.582 10.373 9.152 1.00 34.93 178 PRO B O 1
ATOM 3289 N N . ILE B 1 179 ? -22.663 9.360 7.128 1.00 32.89 179 ILE B N 1
ATOM 3290 C CA . ILE B 1 179 ? -21.982 8.175 7.566 1.00 32.74 179 ILE B CA 1
ATOM 3291 C C . ILE B 1 179 ? -20.509 8.550 7.614 1.00 31.70 179 ILE B C 1
ATOM 3292 O O . ILE B 1 179 ? -20.010 9.215 6.706 1.00 31.85 179 ILE B O 1
ATOM 3297 N N . GLY B 1 180 ? -19.834 8.131 8.675 1.00 31.34 180 GLY B N 1
ATOM 3298 C CA . GLY B 1 180 ? -18.409 8.390 8.818 1.00 31.75 180 GLY B CA 1
ATOM 3299 C C . GLY B 1 180 ? -18.124 9.441 9.861 1.00 31.96 180 GLY B C 1
ATOM 3300 O O . GLY B 1 180 ? -16.967 9.725 10.168 1.00 34.55 180 GLY B O 1
ATOM 3301 N N . GLY B 1 181 ? -19.174 10.035 10.416 1.00 32.80 181 GLY B N 1
ATOM 3302 C CA . GLY B 1 181 ? -18.973 10.970 11.498 1.00 32.95 181 GLY B CA 1
ATOM 3303 C C . GLY B 1 181 ? -19.579 12.337 11.279 1.00 33.58 181 GLY B C 1
ATOM 3304 O O . GLY B 1 181 ? -20.111 12.637 10.209 1.00 33.64 181 GLY B O 1
ATOM 3305 N N . LYS B 1 182 ? -19.497 13.160 12.318 1.00 32.59 182 LYS B N 1
ATOM 3306 C CA . LYS B 1 182 ? -20.100 14.468 12.309 1.00 33.00 182 LYS B CA 1
ATOM 3307 C C . LYS B 1 182 ? -19.083 15.483 11.798 1.00 30.44 182 LYS B C 1
ATOM 3308 O O . LYS B 1 182 ? -17.927 15.460 12.205 1.00 31.30 182 LYS B O 1
ATOM 3314 N N . PRO B 1 183 ? -19.510 16.368 10.889 1.00 27.14 183 PRO B N 1
ATOM 3315 C CA . PRO B 1 183 ? -18.632 17.465 10.440 1.00 24.71 183 PRO B CA 1
ATOM 3316 C C . PRO B 1 183 ? -18.285 18.382 11.604 1.00 22.01 183 PRO B C 1
ATOM 3317 O O . PRO B 1 183 ? -19.038 18.446 12.567 1.00 23.22 183 PRO B O 1
ATOM 3321 N N . ASP B 1 184 ? -17.180 19.115 11.502 1.00 18.64 184 ASP B N 1
ATOM 3322 C CA . ASP B 1 184 ? -16.785 20.013 12.599 1.00 18.98 184 ASP B CA 1
ATOM 3323 C C . ASP B 1 184 ? -17.773 21.150 12.784 1.00 19.66 184 ASP B C 1
ATOM 3324 O O . ASP B 1 184 ? -18.018 21.605 13.911 1.00 20.54 184 ASP B O 1
ATOM 3329 N N . VAL B 1 185 ? -18.309 21.626 11.664 1.00 17.73 185 VAL B N 1
ATOM 3330 C CA . VAL B 1 185 ? -19.266 22.737 11.670 1.00 16.94 185 VAL B CA 1
ATOM 3331 C C . VAL B 1 185 ? -20.366 22.417 10.676 1.00 17.26 185 VAL B C 1
ATOM 3332 O O . VAL B 1 185 ? -20.086 21.845 9.615 1.00 17.01 185 VAL B O 1
ATOM 3336 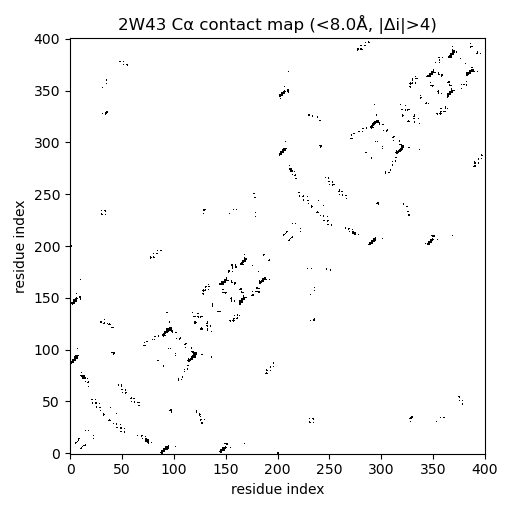N N . ILE B 1 186 ? -21.622 22.721 11.023 1.00 17.80 186 ILE B N 1
ATOM 3337 C CA . ILE B 1 186 ? -22.713 22.588 10.064 1.00 17.50 186 ILE B CA 1
ATOM 3338 C C . ILE B 1 186 ? -23.428 23.929 9.940 1.00 20.27 186 ILE B C 1
ATOM 3339 O O . ILE B 1 186 ? -23.826 24.527 10.948 1.00 19.56 186 ILE B O 1
ATOM 3344 N N . VAL B 1 187 ? -23.584 24.390 8.703 1.00 16.72 187 VAL B N 1
ATOM 3345 C CA . VAL B 1 187 ? -24.396 25.583 8.407 1.00 16.65 187 VAL B CA 1
ATOM 3346 C C . VAL B 1 187 ? -25.324 25.311 7.224 1.00 17.14 187 VAL B C 1
ATOM 3347 O O . VAL B 1 187 ? -25.108 24.355 6.473 1.00 16.96 187 VAL B O 1
ATOM 3351 N N . ASN B 1 188 ? -26.364 26.130 7.031 1.00 17.68 188 ASN B N 1
ATOM 3352 C CA . ASN B 1 188 ? -27.325 25.842 5.963 1.00 17.90 188 ASN B CA 1
ATOM 3353 C C . ASN B 1 188 ? -27.002 26.436 4.606 1.00 19.00 188 ASN B C 1
ATOM 3354 O O . ASN B 1 188 ? -27.483 25.952 3.570 1.00 19.45 188 ASN B O 1
ATOM 3359 N N . ASP B 1 189 ? -26.213 27.512 4.609 1.00 16.70 189 ASP B N 1
ATOM 3360 C CA . ASP B 1 189 ? -25.844 28.205 3.383 1.00 16.29 189 ASP B CA 1
ATOM 3361 C C . ASP B 1 189 ? -24.686 29.159 3.653 1.00 15.02 189 ASP B C 1
ATOM 3362 O O . ASP B 1 189 ? -24.119 29.168 4.762 1.00 16.45 189 ASP B O 1
ATOM 3367 N N . PHE B 1 190 ? -24.316 29.958 2.651 1.00 15.72 190 PHE B N 1
ATOM 3368 C CA . PHE B 1 190 ? -23.121 30.803 2.797 1.00 14.09 190 PHE B CA 1
ATOM 3369 C C . PHE B 1 190 ? -23.338 32.029 3.682 1.00 14.29 190 PHE B C 1
ATOM 3370 O O . PHE B 1 190 ? -22.369 32.607 4.198 1.00 14.78 190 PHE B O 1
ATOM 3378 N N . LYS B 1 191 ? -24.590 32.466 3.837 1.00 15.67 191 LYS B N 1
ATOM 3379 C CA . LYS B 1 191 ? -24.868 33.563 4.756 1.00 17.05 191 LYS B CA 1
ATOM 3380 C C . LYS B 1 191 ? -24.585 33.084 6.170 1.00 16.42 191 LYS B C 1
ATOM 3381 O O . LYS B 1 191 ? -23.889 33.749 6.928 1.00 17.46 191 LYS B O 1
ATOM 3387 N N . GLU B 1 192 ? -25.124 31.915 6.514 1.00 15.94 192 GLU B N 1
ATOM 3388 C CA . GLU B 1 192 ? -24.810 31.296 7.801 1.00 16.06 192 GLU B CA 1
ATOM 3389 C C . GLU B 1 192 ? -23.320 30.986 7.996 1.00 17.07 192 GLU B C 1
ATOM 3390 O O . GLU B 1 192 ? -22.773 31.114 9.096 1.00 18.02 192 GLU B O 1
ATOM 3396 N N . LEU B 1 193 ? -22.657 30.567 6.923 1.00 14.90 193 LEU B N 1
ATOM 3397 C CA . LEU B 1 193 ? -21.194 30.385 6.957 1.00 14.97 193 LEU B CA 1
ATOM 3398 C C . LEU B 1 193 ? -20.493 31.694 7.363 1.00 15.01 193 LEU B C 1
ATOM 3399 O O . LEU B 1 193 ? -19.668 31.718 8.273 1.00 15.22 193 LEU B O 1
ATOM 3404 N N . TYR B 1 194 ? -20.854 32.796 6.695 1.00 14.94 194 TYR B N 1
ATOM 3405 C CA . TYR B 1 194 ? -20.292 34.097 7.003 1.00 16.39 194 TYR B CA 1
ATOM 3406 C C . TYR B 1 194 ? -20.489 34.461 8.476 1.00 14.88 194 TYR B C 1
ATOM 3407 O O . TYR B 1 194 ? -19.528 34.831 9.168 1.00 14.92 194 TYR B O 1
ATOM 3416 N N . GLU B 1 195 ? -21.714 34.288 8.954 1.00 15.68 195 GLU B N 1
ATOM 3417 C CA . GLU B 1 195 ? -22.055 34.608 10.335 1.00 17.26 195 GLU B CA 1
ATOM 3418 C C . GLU B 1 195 ? -21.277 33.737 11.302 1.00 17.52 195 GLU B C 1
ATOM 3419 O O . GLU B 1 195 ? -20.826 34.208 12.375 1.00 18.26 195 GLU B O 1
ATOM 3425 N N . TRP B 1 196 ? -21.079 32.471 10.922 1.00 17.64 196 TRP B N 1
ATOM 3426 C CA . TRP B 1 196 ? -20.303 31.561 11.760 1.00 17.41 196 TRP B CA 1
ATOM 3427 C C . TRP B 1 196 ? -18.858 32.020 11.891 1.00 18.34 196 TRP B C 1
ATOM 3428 O O . TRP B 1 196 ? -18.296 32.080 12.983 1.00 19.02 196 TRP B O 1
ATOM 3439 N N . ILE B 1 197 ? -18.248 32.373 10.757 1.00 15.44 197 ILE B N 1
ATOM 3440 C CA . ILE B 1 197 ? -16.885 32.864 10.768 1.00 15.05 197 ILE B CA 1
ATOM 3441 C C . ILE B 1 197 ? -16.747 34.127 11.640 1.00 18.24 197 ILE B C 1
ATOM 3442 O O . ILE B 1 197 ? -15.791 34.254 12.410 1.00 20.65 197 ILE B O 1
ATOM 3447 N N . LEU B 1 198 ? -17.692 35.055 11.525 1.00 18.94 198 LEU B N 1
ATOM 3448 C CA . LEU B 1 198 ? -17.654 36.270 12.362 1.00 20.11 198 LEU B CA 1
ATOM 3449 C C . LEU B 1 198 ? -17.622 35.948 13.850 1.00 22.48 198 LEU B C 1
ATOM 3450 O O . LEU B 1 198 ? -16.947 36.640 14.630 1.00 25.40 198 LEU B O 1
ATOM 3455 N N . ARG B 1 199 ? -18.371 34.921 14.238 1.00 19.63 199 ARG B N 1
ATOM 3456 C CA . ARG B 1 199 ? -18.453 34.470 15.641 1.00 23.84 199 ARG B CA 1
ATOM 3457 C C . ARG B 1 199 ? -17.234 33.660 16.089 1.00 23.92 199 ARG B C 1
ATOM 3458 O O . ARG B 1 199 ? -16.971 33.514 17.290 1.00 24.46 199 ARG B O 1
ATOM 3466 N N . TYR B 1 200 ? -16.507 33.100 15.131 1.00 22.67 200 TYR B N 1
ATOM 3467 C CA . TYR B 1 200 ? -15.401 32.189 15.414 1.00 24.68 200 TYR B CA 1
ATOM 3468 C C . TYR B 1 200 ? -14.059 32.898 15.481 1.00 29.68 200 TYR B C 1
ATOM 3469 O O . TYR B 1 200 ? -13.291 32.689 16.414 1.00 32.39 200 TYR B O 1
ATOM 3478 N N . LYS B 1 201 ? -13.784 33.720 14.469 1.00 34.48 201 LYS B N 1
ATOM 3479 C CA . LYS B 1 201 ? -12.492 34.372 14.280 1.00 38.54 201 LYS B CA 1
ATOM 3480 C C . LYS B 1 201 ? -11.911 34.912 15.582 1.00 40.09 201 LYS B C 1
ATOM 3481 O O . LYS B 1 201 ? -12.554 35.698 16.285 1.00 40.90 201 LYS B O 1
#

Sequence (401 aa):
MMIILAFDIFGTVLDTSSTVIQQEFRNKQLLEEYTWLLTIMGKYVEEFEEITKITLRYILKVRGEESKFDEELNKWKNNLKAYEDTKYLKEISEIAEEVYALSNGSINEVKQHLERRNGLLRRYFKGIFSAESVKEYKPSPKVYKYFLDSSIGAKKEAFLVSSSNAFDVIGAKNAGMRSSIFVNRKNTIVDPIGGKPDVIVNDFKELYEWILRRYKIILAFDIFGTVLDTSSTVIQQEFRRNKQQLLEEYTWLLTIMGKKYVEEFEEITKITTLRYILKVRGEESKFDEELNNKWKNLKKAYEDTKYLKEISEIAEEVYALSNGSINEVKQHLERRNGLLRYFKGIFSAESVKEYKPSPKKVYKYFLDSIGAKEAFLVSSNAFDVIGAKNNAGMRRSIFVNRKNTIVDPIGGKPDVIVNDFKELYEWILRYK

Nearest PDB structures (foldseek):
  2w43-assembly1_B  TM=9.888E-01  e=2.114E-40  Sulfurisphaera tokodaii
  1qq7-assembly1_B  TM=9.074E-01  e=1.952E-16  Xanthobacter autotrophicus
  1qq5-assembly1_B  TM=9.048E-01  e=2.692E-16  Xanthobacter autotrophicus
  1aq6-assembly1_B  TM=8.897E-01  e=2.870E-16  Xanthobacter autotrophicus
  2ah5-assembly1_A  TM=6.279E-01  e=7.100E-09  Streptococcus pneumoniae TIGR4

Secondary structure (DSSP, 8-state):
--EEEE--BTTTEEGGGS-HHHHHHHHHHHHHHHHHT----HHHHHHHHHHHHHHHTT-GGGHHHHHHHHHTPEEPGGGGGHHHHHHHSEEEEEESS-HHHHHHHHHHTT-GGG-SEEEEGGGGT--TT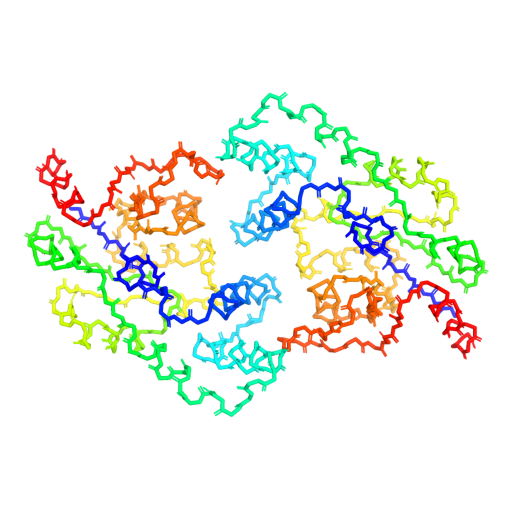-HHHHHHHHHHHT-S--EEEES-HHHHHHHHHTT-EEEEE-SSS----TTS---SEEESSHHHHHHHHHHH-/-EEEE--BTTTEEGGGS-HHHHHHHHHHHHHHHHTT----HHHHHHHHHHHHHHHHT-GGGHHHHHHHHHTPEEPGGGGGHHHHHHHSEEEEEESS-HHHHHHHHHHTT-GGG-SEEEEGGGGT--TT-HHHHHHHHHHTT-SS-EEEES-HHHHHHHHHTT-EEEEE-TT---SPPTT---SEEESSHHHHHHHHHHH-

Foldseek 3Di:
DAAEAEEPDVAFFPPPQADVQLVVQLVVVLQVCQVVVHFDASVVSSLVSLCVVCVVVVRNVCSVVRVVCVLATETDPQSVCLVVVLVQYAYEYQYQHDQVSRCSNCVNHVRNVSHPYYHHPVVVRHHPLPLCSLVVVCVVVVHQEHEYEYCDLRNQQSCVVNVYAYEHQPQPPDARDPPGDHHPYYHPHVVVVSVVSVVVD/DAEAEEPDVAFFPPPQADPQLVVQLVVCLVVCQVVVHFDASVVSSLVSLCVVCVVVVNNVCSVVRVVCVLATETDPQLVCLQLVLVQYAYEYQYQHDQVSRCSNCVSHVHNVSHPYYHHPVVVRHHPLPLVRLVCVCVVVVHQAHEYEYCDLRNLLSCVVNNYAYEHQPQVPDDDARPNDHGPHYHPHVVRVSVVSVVPD

Solvent-accessible surface area: 17848 Å² total; per-residue (Å²): 207,11,18,0,0,0,8,0,5,13,0,0,0,36,15,78,84,9,29,79,89,1,28,78,52,0,31,56,22,0,5,24,5,18,14,10,64,97,66,36,82,1,82,66,0,3,70,58,0,1,99,41,19,2,107,90,110,67,64,67,112,81,20,114,94,16,17,90,85,5,106,68,2,113,24,54,124,18,4,117,40,0,94,58,0,33,121,50,11,46,3,16,0,1,1,13,0,26,63,110,23,0,87,102,2,0,115,120,38,49,10,51,198,46,22,132,18,16,37,4,1,36,54,35,128,41,2,2,1,1,29,114,1,0,103,84,0,18,115,56,45,70,20,194,94,1,6,0,0,0,12,27,20,24,0,0,2,0,0,54,40,12,63,3,98,0,0,4,0,22,61,155,140,63,91,6,15,50,24,38,28,106,22,56,24,106,12,82,40,0,90,69,0,46,59,27,0,80,181,118,156,40,32,0,0,0,9,0,8,14,0,0,0,36,17,68,87,8,24,81,100,2,26,98,36,0,28,48,0,1,18,5,6,24,16,6,61,104,71,39,106,2,102,82,1,3,80,46,0,0,126,21,13,0,118,97,116,57,44,88,112,67,19,113,89,13,42,83,85,8,141,60,1,142,16,45,128,20,3,113,37,0,96,59,0,28,113,35,9,68,0,23,0,0,1,15,0,28,52,105,22,0,85,121,4,0,119,109,29,50,8,41,204,43,24,133,18,26,30,1,0,26,62,15,130,60,2,2,0,0,36,101,0,0,108,69,0,18,117,57,50,71,21,170,81,0,8,0,0,0,23,30,38,28,0,0,16,0,0,70,36,8,59,1,130,0,0,14,0,14,40,160,105,62,171,18,63,14,21,45,36,141,7,56,20,80,8,69,40,0,94,62,0,46,53,37,0,95,181,113,162